Protein AF-0000000065835431 (afdb_homodimer)

Organism: Methanothermobacter thermautotrophicus (strain ATCC 29096 / DSM 1053 / JCM 10044 / NBRC 100330 / Delta H) (NCBI:txid187420)

Solvent-accessible surface area (backbone atoms only — not comparable to full-atom values): 25404 Å² total; per-residue (Å²): 117,54,35,36,40,37,54,42,49,78,50,72,89,67,40,65,72,52,56,66,41,58,47,50,50,50,21,27,54,75,69,73,46,77,91,49,70,51,27,31,40,38,31,40,33,65,53,53,7,32,17,68,57,41,64,44,58,38,82,75,47,79,53,47,73,66,20,45,53,50,15,66,59,22,69,47,58,31,32,55,38,32,51,27,56,73,43,30,71,43,82,60,48,76,44,62,77,46,44,32,15,24,18,73,89,59,53,69,34,57,42,30,54,49,34,61,71,75,46,59,89,62,32,34,32,42,58,42,93,49,33,30,60,52,18,38,53,36,40,51,50,43,28,70,76,66,70,39,54,56,30,21,32,24,22,46,74,42,63,53,88,60,34,39,41,23,38,28,28,54,64,6,19,17,42,30,45,36,57,49,75,43,53,67,43,46,27,73,70,66,48,65,35,78,77,48,33,34,19,50,38,33,23,52,24,12,35,40,36,74,67,25,57,89,50,53,68,60,20,59,31,25,39,38,38,64,58,86,53,76,89,32,56,32,88,50,41,43,64,80,39,45,44,53,74,93,73,36,82,56,63,96,121,53,34,36,40,36,50,42,50,76,49,70,90,67,41,63,72,52,55,65,42,58,44,50,51,50,21,26,54,75,70,72,47,78,91,50,70,51,27,31,39,38,31,40,32,65,53,54,6,33,18,69,58,42,64,42,59,38,82,75,47,78,52,46,73,66,20,45,53,52,14,66,60,22,68,48,56,31,31,55,39,30,51,27,56,72,42,31,72,42,84,60,49,76,44,61,78,45,43,32,14,25,18,74,89,58,54,69,33,57,42,29,54,50,35,60,71,77,46,60,88,63,31,32,33,42,59,46,93,49,34,30,60,52,20,37,54,36,41,51,51,42,28,70,75,65,71,38,52,58,29,22,32,25,21,46,74,42,64,52,86,60,36,38,40,23,38,27,29,53,66,8,18,17,41,31,46,38,56,50,75,43,52,66,42,46,27,73,70,65,47,64,36,78,78,50,33,35,19,50,40,32,22,51,24,12,36,40,35,74,67,24,56,89,49,53,68,60,22,58,30,25,37,38,39,64,59,85,53,74,91,32,57,30,88,50,42,45,63,79,39,47,43,52,75,95,72,34,81,55,64,97

Secondary structure (DSSP, 8-state):
-EEEEEE-TTPPPP-TT--HHHHHHHHHHHHT----TT-EEEEEHHHHHHHTT--EEGGG----HHHHHHHHHH---HHHHHHHHHTEEEEEEE-SS-EEEEETTS-EEEGGG-B-TTS-TTEEBPPPSSHHHHHHHHHHHHHHHH----EEEEEEEEEETTEEEEEEEEEEEEEE-S-EE-TT-B-TTSPBPSS-EE-HHHHHHHHHHHHH-SSS----EEEEES---GGGEES--SGGGBPPGGG-TT--/-EEEEEE-TTPPPP-TT--HHHHHHHHHHHHT----TT-EEEEEHHHHHHHTT--EEGGG----HHHHHHHHHH---HHHHHHHHHTEEEEEEE-SS-EEEEETTS-EEEGGG-B-TTS-TTEEBPPPSSHHHHHHHHHHHHHHHH----EEEEEEEEEETTEEEEEEEEEEEEEE-S-EE-TT-B-TTSPBPSS-EE-HHHHHHHHHHHHH-SSS----EEEEES---GGGEES--SGGGBPPGGG-TT--

pLDDT: mean 95.58, std 4.6, range [58.84, 98.94]

InterPro domains:
  IPR002847 Coenzyme F420:L-glutamate ligase-like domain [PF01996] (11-226)
  IPR008225 Coenzyme F420:L-glutamate ligase [TIGR01916] (4-251)
  IPR023659 Coenzyme F420:L-glutamate ligase, archaeal [MF_01258] (3-251)

Sequence (504 aa):
MGISLIGVEGMPLVGAGDDIAYLIISALNEGGEDLLDGDIIVIAETIVSKAEGNIISLEEIKPSPEALDIAERTGKDPSLVEAILGESSEIIRVGHDFIVSETRHGFVCANAGIDESNVDDGLATPLPRDPDGSAEKILRTLQEATGRELAVIISDTQGRPFREGAVGVAVGVAGLSPIWDRKGERDLYGRSLETTRVAVADELAAAASLVMGQADEGVPAVIIRGYPWGHLRSDGGVKPLLRPRELDVFRGMGISLIGVEGMPLVGAGDDIAYLIISALNEGGEDLLDGDIIVIAETIVSKAEGNIISLEEIKPSPEALDIAERTGKDPSLVEAILGESSEIIRVGHDFIVSETRHGFVCANAGIDESNVDDGLATPLPRDPDGSAEKILRTLQEATGRELAVIISDTQGRPFREGAVGVAVGVAGLSPIWDRKGERDLYGRSLETTRVAVADELAAAASLVMGQADEGVPAVIIRGYPWGHLRSDGGVKPLLRPRELDVFRG

Foldseek 3Di:
DDKDKFFQPDQDQAAAQDQVLVSSVVSCVVVVHADAAPKEKEFEQQNLQRNNVQKDQLVPADADPVLVVLCVFQVDDSSLSRVLVVQAPAFQDRHNHWTWGQGPLQDTFTSQLWAPPSDDPRMIGHGDPAQQVSQAVSLVVNCVVRVHQYKYFHWGWGDDPPDDDTFIATPKIAFFAQKDDQAQPADPVGDGDHGDIDRNRGVVRRVNCVQVPDHDSRRRMIIIPDDDRVVGGDGDIDVVVRDDPVRPPSSD/DDKDKFFQPDQDQAAAQDQVLVSSVVSCVVVVHDDAAPKEKEFEQQNLQRNNVQKDQLVPADADPVLVVLCVFQVDDSSLSRVLVVQAPAFQDGHNHWTWGQGPLQDTFTSQLWAPPPDDPRMIGHGDPAQQVSQAVSLVVNCVVRVHQYKYFHWGWGDDPPDDDTFIATPKIAFFAQKDDQAQPADPVGDGDHGDIDRNRGVVRRVNCVQVPDHDSRRRMIIIPDPDRVVGGDGDIDVVVRDDPVRPPSSD

Structure (mmCIF, N/CA/C/O backbone):
data_AF-0000000065835431-model_v1
#
loop_
_entity.id
_entity.type
_entity.pdbx_description
1 polymer 'Coenzyme F420:L-glutamate ligase'
#
loop_
_atom_site.group_PDB
_atom_site.id
_atom_site.type_symbol
_atom_site.label_atom_id
_atom_site.label_alt_id
_atom_site.label_comp_id
_atom_site.label_asym_id
_atom_site.label_entity_id
_atom_site.label_seq_id
_atom_site.pdbx_PDB_ins_code
_atom_site.Cartn_x
_atom_site.Cartn_y
_atom_site.Cartn_z
_atom_site.occupancy
_atom_site.B_iso_or_equiv
_atom_site.auth_seq_id
_atom_site.auth_comp_id
_atom_site.auth_asym_id
_atom_site.auth_atom_id
_atom_site.pdbx_PDB_model_num
ATOM 1 N N . MET A 1 1 ? 20.531 6.219 5.062 1 59.5 1 MET A N 1
ATOM 2 C CA . MET A 1 1 ? 20.203 4.793 5.055 1 59.5 1 MET A CA 1
ATOM 3 C C . MET A 1 1 ? 19.266 4.453 3.908 1 59.5 1 MET A C 1
ATOM 5 O O . MET A 1 1 ? 18.391 5.246 3.566 1 59.5 1 MET A O 1
ATOM 9 N N . GLY A 1 2 ? 19.703 3.66 2.914 1 85.94 2 GLY A N 1
ATOM 10 C CA . GLY A 1 2 ? 18.906 3.471 1.715 1 85.94 2 GLY A CA 1
ATOM 11 C C . GLY A 1 2 ? 18.406 2.049 1.553 1 85.94 2 GLY A C 1
ATOM 12 O O . GLY A 1 2 ? 18.938 1.121 2.164 1 85.94 2 GLY A O 1
ATOM 13 N N . ILE A 1 3 ? 17.141 1.849 1.182 1 97.38 3 ILE A N 1
ATOM 14 C CA . ILE A 1 3 ? 16.531 0.587 0.792 1 97.38 3 ILE A CA 1
ATOM 15 C C . ILE A 1 3 ? 16.594 0.422 -0.724 1 97.38 3 ILE A C 1
ATOM 17 O O . ILE A 1 3 ? 16.391 1.382 -1.471 1 97.38 3 ILE A O 1
ATOM 21 N N . SER A 1 4 ? 17.016 -0.756 -1.125 1 98.19 4 SER A N 1
ATOM 22 C CA . SER A 1 4 ? 17.047 -1.056 -2.553 1 98.19 4 SER A CA 1
ATOM 23 C C . SER A 1 4 ? 16.031 -2.125 -2.924 1 98.19 4 SER A C 1
ATOM 25 O O . SER A 1 4 ? 15.828 -3.084 -2.176 1 98.19 4 SER A O 1
ATOM 27 N N . LEU A 1 5 ? 15.367 -1.913 -3.957 1 98.56 5 LEU A N 1
ATOM 28 C CA . LEU A 1 5 ? 14.484 -2.895 -4.578 1 98.56 5 LEU A CA 1
ATOM 29 C C . LEU A 1 5 ? 15.133 -3.514 -5.809 1 98.56 5 LEU A C 1
ATOM 31 O O . LEU A 1 5 ? 15.344 -2.832 -6.812 1 98.56 5 LEU A O 1
ATOM 35 N N . ILE A 1 6 ? 15.438 -4.777 -5.746 1 97.88 6 ILE A N 1
ATOM 36 C CA . ILE A 1 6 ? 16.203 -5.449 -6.785 1 97.88 6 ILE A CA 1
ATOM 37 C C . ILE A 1 6 ? 15.359 -6.551 -7.422 1 97.88 6 ILE A C 1
ATOM 39 O O . ILE A 1 6 ? 15.023 -7.543 -6.77 1 97.88 6 ILE A O 1
ATOM 43 N N . GLY A 1 7 ? 15.016 -6.391 -8.688 1 97.81 7 GLY A N 1
ATOM 44 C CA . GLY A 1 7 ? 14.281 -7.418 -9.398 1 97.81 7 GLY A CA 1
ATOM 45 C C . GLY A 1 7 ? 15.109 -8.648 -9.703 1 97.81 7 GLY A C 1
ATOM 46 O O . GLY A 1 7 ? 16.281 -8.539 -10.078 1 97.81 7 GLY A O 1
ATOM 47 N N . VAL A 1 8 ? 14.562 -9.812 -9.43 1 97.56 8 VAL A N 1
ATOM 48 C CA . VAL A 1 8 ? 15.188 -11.062 -9.852 1 97.56 8 VAL A CA 1
ATOM 49 C C . VAL A 1 8 ? 14.875 -11.328 -11.32 1 97.56 8 VAL A C 1
ATOM 51 O O . VAL A 1 8 ? 13.828 -11.883 -11.648 1 97.56 8 VAL A O 1
ATOM 54 N N . GLU A 1 9 ? 15.766 -11.078 -12.133 1 95.75 9 GLU A N 1
ATOM 55 C CA . GLU A 1 9 ? 15.57 -11.203 -13.578 1 95.75 9 GLU A CA 1
ATOM 56 C C . GLU A 1 9 ? 15.992 -12.586 -14.07 1 95.75 9 GLU A C 1
ATOM 58 O O . GLU A 1 9 ? 16.781 -13.273 -13.414 1 95.75 9 GLU A O 1
ATOM 63 N N . GLY A 1 10 ? 15.414 -12.953 -15.164 1 94.38 10 GLY A N 1
ATOM 64 C CA . GLY A 1 10 ? 15.883 -14.141 -15.859 1 94.38 10 GLY A CA 1
ATOM 65 C C . GLY A 1 10 ? 15.203 -15.414 -15.391 1 94.38 10 GLY A C 1
ATOM 66 O O . GLY A 1 10 ? 15.594 -16.516 -15.797 1 94.38 10 GLY A O 1
ATOM 67 N N . MET A 1 11 ? 14.234 -15.328 -14.484 1 95.56 11 MET A N 1
ATOM 68 C CA . MET A 1 11 ? 13.492 -16.531 -14.102 1 95.56 11 MET A CA 1
ATOM 69 C C . MET A 1 11 ? 12.672 -17.062 -15.273 1 95.56 11 MET A C 1
ATOM 71 O O . MET A 1 11 ? 12.078 -16.281 -16.016 1 95.56 11 MET A O 1
ATOM 75 N N . PRO A 1 12 ? 12.664 -18.312 -15.477 1 95.31 12 PRO A N 1
ATOM 76 C CA . PRO A 1 12 ? 11.82 -18.891 -16.531 1 95.31 12 PRO A CA 1
ATOM 77 C C . PRO A 1 12 ? 10.328 -18.844 -16.172 1 95.31 12 PRO A C 1
ATOM 79 O O . PRO A 1 12 ? 9.969 -18.5 -15.039 1 95.31 12 PRO A O 1
ATOM 82 N N . LEU A 1 13 ? 9.531 -19.125 -17.203 1 94.81 13 LEU A N 1
ATOM 83 C CA . LEU A 1 13 ? 8.125 -19.359 -16.891 1 94.81 13 LEU A CA 1
ATOM 84 C C . LEU A 1 13 ? 7.98 -20.547 -15.945 1 94.81 13 LEU A C 1
ATOM 86 O O . LEU A 1 13 ? 8.57 -21.609 -16.172 1 94.81 13 LEU A O 1
ATOM 90 N N . VAL A 1 14 ? 7.297 -20.328 -14.898 1 95.75 14 VAL A N 1
ATOM 91 C CA . VAL A 1 14 ? 7.176 -21.312 -13.836 1 95.75 14 VAL A CA 1
ATOM 92 C C . VAL A 1 14 ? 6.043 -22.281 -14.156 1 95.75 14 VAL A C 1
ATOM 94 O O . VAL A 1 14 ? 4.996 -21.875 -14.664 1 95.75 14 VAL A O 1
ATOM 97 N N . GLY A 1 15 ? 6.215 -23.516 -13.891 1 95.19 15 GLY A N 1
ATOM 98 C CA . GLY A 1 15 ? 5.211 -24.562 -14.023 1 95.19 15 GLY A CA 1
ATOM 99 C C . GLY A 1 15 ? 5.121 -25.453 -12.797 1 95.19 15 GLY A C 1
ATOM 100 O O . GLY A 1 15 ? 5.922 -25.328 -11.867 1 95.19 15 GLY A O 1
ATOM 101 N N . ALA A 1 16 ? 4.148 -26.359 -12.844 1 96.5 16 ALA A N 1
ATOM 102 C CA . ALA A 1 16 ? 3.893 -27.266 -11.719 1 96.5 16 ALA A CA 1
ATOM 103 C C . ALA A 1 16 ? 5.133 -28.078 -11.383 1 96.5 16 ALA A C 1
ATOM 105 O O . ALA A 1 16 ? 5.766 -28.656 -12.273 1 96.5 16 ALA A O 1
ATOM 106 N N . GLY A 1 17 ? 5.461 -28.094 -10.086 1 97.81 17 GLY A N 1
ATOM 107 C CA . GLY A 1 17 ? 6.578 -28.906 -9.625 1 97.81 17 GLY A CA 1
ATOM 108 C C . GLY A 1 17 ? 7.875 -28.125 -9.516 1 97.81 17 GLY A C 1
ATOM 109 O O . GLY A 1 17 ? 8.828 -28.578 -8.875 1 97.81 17 GLY A O 1
ATOM 110 N N . ASP A 1 18 ? 7.98 -26.922 -10.109 1 98 18 ASP A N 1
ATOM 111 C CA . ASP A 1 18 ? 9.188 -26.109 -10.031 1 98 18 ASP A CA 1
ATOM 112 C C . ASP A 1 18 ? 9.477 -25.688 -8.586 1 98 18 ASP A C 1
ATOM 114 O O . ASP A 1 18 ? 8.547 -25.438 -7.816 1 98 18 ASP A O 1
ATOM 118 N N . ASP A 1 19 ? 10.695 -25.719 -8.25 1 98.38 19 ASP A N 1
ATOM 119 C CA . ASP A 1 19 ? 11.133 -25.203 -6.949 1 98.38 19 ASP A CA 1
ATOM 120 C C . ASP A 1 19 ? 11.469 -23.719 -7.023 1 98.38 19 ASP A C 1
ATOM 122 O O . ASP A 1 19 ? 12.531 -23.344 -7.512 1 98.38 19 ASP A O 1
ATOM 126 N N . ILE A 1 20 ? 10.641 -22.875 -6.504 1 98.69 20 ILE A N 1
ATOM 127 C CA . ILE A 1 20 ? 10.75 -21.422 -6.633 1 98.69 20 ILE A CA 1
ATOM 128 C C . ILE A 1 20 ? 12.062 -20.953 -6.02 1 98.69 20 ILE A C 1
ATOM 130 O O . ILE A 1 20 ? 12.719 -20.047 -6.559 1 98.69 20 ILE A O 1
ATOM 134 N N . ALA A 1 21 ? 12.422 -21.5 -4.875 1 98.69 21 ALA A N 1
ATOM 135 C CA . ALA A 1 21 ? 13.656 -21.094 -4.203 1 98.69 21 ALA A CA 1
ATOM 136 C C . ALA A 1 21 ? 14.867 -21.297 -5.105 1 98.69 21 ALA A C 1
ATOM 138 O O . ALA A 1 21 ? 15.688 -20.375 -5.27 1 98.69 21 ALA A O 1
ATOM 139 N N . TYR A 1 22 ? 14.938 -22.438 -5.699 1 98.12 22 TYR A N 1
ATOM 140 C CA . TYR A 1 22 ? 16.094 -22.734 -6.539 1 98.12 22 TYR A CA 1
ATOM 141 C C . TYR A 1 22 ? 16.062 -21.922 -7.828 1 98.12 22 TYR A C 1
ATOM 143 O O . TYR A 1 22 ? 17.109 -21.547 -8.352 1 98.12 22 TYR A O 1
ATOM 151 N N . LEU A 1 23 ? 14.836 -21.688 -8.344 1 98.38 23 LEU A N 1
ATOM 152 C CA . LEU A 1 23 ? 14.734 -20.828 -9.516 1 98.38 23 LEU A CA 1
ATOM 153 C C . LEU A 1 23 ? 15.258 -19.422 -9.203 1 98.38 23 LEU A C 1
ATOM 155 O O . LEU A 1 23 ? 15.938 -18.812 -10.031 1 98.38 23 LEU A O 1
ATOM 159 N N . ILE A 1 24 ? 14.961 -18.906 -8.016 1 98.44 24 ILE A N 1
ATOM 160 C CA . ILE A 1 24 ? 15.438 -17.594 -7.594 1 98.44 24 ILE A CA 1
ATOM 161 C C . ILE A 1 24 ? 16.953 -17.609 -7.461 1 98.44 24 ILE A C 1
ATOM 163 O O . ILE A 1 24 ? 17.641 -16.734 -7.984 1 98.44 24 ILE A O 1
ATOM 167 N N . ILE A 1 25 ? 17.484 -18.641 -6.816 1 98.12 25 ILE A N 1
ATOM 168 C CA . ILE A 1 25 ? 18.922 -18.766 -6.609 1 98.12 25 ILE A CA 1
ATOM 169 C C . ILE A 1 25 ? 19.641 -18.812 -7.957 1 98.12 25 ILE A C 1
ATOM 171 O O . ILE A 1 25 ? 20.641 -18.125 -8.172 1 98.12 25 ILE A O 1
ATOM 175 N N . SER A 1 26 ? 19.094 -19.641 -8.844 1 98 26 SER A N 1
ATOM 176 C CA . SER A 1 26 ? 19.703 -19.781 -10.164 1 98 26 SER A CA 1
ATOM 177 C C . SER A 1 26 ? 19.703 -18.469 -10.922 1 98 26 SER A C 1
ATOM 179 O O . SER A 1 26 ? 20.703 -18.094 -11.523 1 98 26 SER A O 1
ATOM 181 N N . ALA A 1 27 ? 18.609 -17.781 -10.914 1 97.69 27 ALA A N 1
ATOM 182 C CA . ALA A 1 27 ? 18.5 -16.5 -11.609 1 97.69 27 ALA A CA 1
ATOM 183 C C . ALA A 1 27 ? 19.469 -15.484 -11.039 1 97.69 27 ALA A C 1
ATOM 185 O O . ALA A 1 27 ? 20.109 -14.742 -11.789 1 97.69 27 ALA A O 1
ATOM 186 N N . LEU A 1 28 ? 19.578 -15.461 -9.727 1 97.25 28 LEU A N 1
ATOM 187 C CA . LEU A 1 28 ? 20.5 -14.531 -9.07 1 97.25 28 LEU A CA 1
ATOM 188 C C . LEU A 1 28 ? 21.938 -14.836 -9.461 1 97.25 28 LEU A C 1
ATOM 190 O O . LEU A 1 28 ? 22.703 -13.922 -9.789 1 97.25 28 LEU A O 1
ATOM 194 N N . ASN A 1 29 ? 22.266 -16.109 -9.406 1 96.62 29 ASN A N 1
ATOM 195 C CA . ASN A 1 29 ? 23.609 -16.531 -9.781 1 96.62 29 ASN A CA 1
ATOM 196 C C . ASN A 1 29 ? 23.938 -16.109 -11.211 1 96.62 29 ASN A C 1
ATOM 198 O O . ASN A 1 29 ? 25.031 -15.609 -11.477 1 96.62 29 ASN A O 1
ATOM 202 N N . GLU A 1 30 ? 23.047 -16.328 -12.094 1 96.56 30 GLU A N 1
ATOM 203 C CA . GLU A 1 30 ? 23.25 -15.969 -13.492 1 96.56 30 GLU A CA 1
ATOM 204 C C . GLU A 1 30 ? 23.438 -14.461 -13.656 1 96.56 30 GLU A C 1
ATOM 206 O O . GLU A 1 30 ? 24.188 -14.016 -14.539 1 96.56 30 GLU A O 1
ATOM 211 N N . GLY A 1 31 ? 22.766 -13.734 -12.859 1 94.44 31 GLY A N 1
ATOM 212 C CA . GLY A 1 31 ? 22.875 -12.289 -12.93 1 94.44 31 GLY A CA 1
ATOM 213 C C . GLY A 1 31 ? 24.016 -11.727 -12.102 1 94.44 31 GLY A C 1
ATOM 214 O O . GLY A 1 31 ? 24.25 -10.516 -12.094 1 94.44 31 GLY A O 1
ATOM 215 N N . GLY A 1 32 ? 24.703 -12.578 -11.383 1 94.31 32 GLY A N 1
ATOM 216 C CA . GLY A 1 32 ? 25.828 -12.156 -10.562 1 94.31 32 GLY A CA 1
ATOM 217 C C . GLY A 1 32 ? 25.422 -11.477 -9.273 1 94.31 32 GLY A C 1
ATOM 218 O O . GLY A 1 32 ? 26.109 -10.57 -8.797 1 94.31 32 GLY A O 1
ATOM 219 N N . GLU A 1 33 ? 24.297 -11.789 -8.805 1 94.31 33 GLU A N 1
ATOM 220 C CA . GLU A 1 33 ? 23.766 -11.219 -7.562 1 94.31 33 GLU A CA 1
ATOM 221 C C . GLU A 1 33 ? 23.672 -12.281 -6.469 1 94.31 33 GLU A C 1
ATOM 223 O O . GLU A 1 33 ? 23.297 -13.43 -6.738 1 94.31 33 GLU A O 1
ATOM 228 N N . ASP A 1 34 ? 24.016 -11.906 -5.219 1 95.56 34 ASP A N 1
ATOM 229 C CA . ASP A 1 34 ? 23.891 -12.812 -4.074 1 95.56 34 ASP A CA 1
ATOM 230 C C . ASP A 1 34 ? 22.859 -12.289 -3.078 1 95.56 34 ASP A C 1
ATOM 232 O O . ASP A 1 34 ? 22.641 -11.086 -2.965 1 95.56 34 ASP A O 1
ATOM 236 N N . LEU A 1 35 ? 22.234 -13.25 -2.453 1 98.12 35 LEU A N 1
ATOM 237 C CA . LEU A 1 35 ? 21.422 -12.867 -1.298 1 98.12 35 LEU A CA 1
ATOM 238 C C . LEU A 1 35 ? 22.312 -12.477 -0.121 1 98.12 35 LEU A C 1
ATOM 240 O O . LEU A 1 35 ? 23.375 -13.062 0.077 1 98.12 35 LEU A O 1
ATOM 244 N N . LEU A 1 36 ? 21.984 -11.531 0.617 1 98.06 36 LEU A N 1
ATOM 245 C CA . LEU A 1 36 ? 22.703 -11.062 1.802 1 98.06 36 LEU A CA 1
ATOM 246 C C . LEU A 1 36 ? 21.828 -11.188 3.043 1 98.06 36 LEU A C 1
ATOM 248 O O . LEU A 1 36 ? 20.594 -11.289 2.938 1 98.06 36 LEU A O 1
ATOM 252 N N . ASP A 1 37 ? 22.453 -11.227 4.234 1 98.19 37 ASP A N 1
ATOM 253 C CA . ASP A 1 37 ? 21.703 -11.172 5.484 1 98.19 37 ASP A CA 1
ATOM 254 C C . ASP A 1 37 ? 20.766 -9.961 5.512 1 98.19 37 ASP A C 1
ATOM 256 O O . ASP A 1 37 ? 21.188 -8.844 5.207 1 98.19 37 ASP A O 1
ATOM 260 N N . GLY A 1 38 ? 19.516 -10.266 5.875 1 98.06 38 GLY A N 1
ATOM 261 C CA . GLY A 1 38 ? 18.562 -9.172 6.02 1 98.06 38 GLY A CA 1
ATOM 262 C C . GLY A 1 38 ? 17.703 -8.961 4.789 1 98.06 38 GLY A C 1
ATOM 263 O O . GLY A 1 38 ? 16.75 -8.18 4.816 1 98.06 38 GLY A O 1
ATOM 264 N N . ASP A 1 39 ? 18.047 -9.641 3.699 1 98.56 39 ASP A N 1
ATOM 265 C CA . ASP A 1 39 ? 17.234 -9.516 2.496 1 98.56 39 ASP A CA 1
ATOM 266 C C . ASP A 1 39 ? 15.82 -10.039 2.73 1 98.56 39 ASP A C 1
ATOM 268 O O . ASP A 1 39 ? 15.641 -11.055 3.402 1 98.56 39 ASP A O 1
ATOM 272 N N . ILE A 1 40 ? 14.891 -9.344 2.24 1 98.88 40 ILE A N 1
ATOM 273 C CA . ILE A 1 40 ? 13.516 -9.82 2.164 1 98.88 40 ILE A CA 1
ATOM 274 C C . ILE A 1 40 ? 13.156 -10.148 0.715 1 98.88 40 ILE A C 1
ATOM 276 O O . ILE A 1 40 ? 13.328 -9.312 -0.175 1 98.88 40 ILE A O 1
ATOM 280 N N . ILE A 1 41 ? 12.711 -11.336 0.427 1 98.88 41 ILE A N 1
ATOM 281 C CA . ILE A 1 41 ? 12.32 -11.734 -0.92 1 98.88 41 ILE A CA 1
ATOM 282 C C . ILE A 1 41 ? 10.797 -11.688 -1.049 1 98.88 41 ILE A C 1
ATOM 284 O O . ILE A 1 41 ? 10.086 -12.391 -0.326 1 98.88 41 ILE A O 1
ATOM 288 N N . VAL A 1 42 ? 10.305 -10.859 -1.892 1 98.94 42 VAL A N 1
ATOM 289 C CA . VAL A 1 42 ? 8.875 -10.773 -2.191 1 98.94 42 VAL A CA 1
ATOM 290 C C . VAL A 1 42 ? 8.578 -11.508 -3.494 1 98.94 42 VAL A C 1
ATOM 292 O O . VAL A 1 42 ? 9.211 -11.25 -4.52 1 98.94 42 VAL A O 1
ATOM 295 N N . ILE A 1 43 ? 7.645 -12.391 -3.457 1 98.88 43 ILE A N 1
ATOM 296 C CA . ILE A 1 43 ? 7.375 -13.297 -4.566 1 98.88 43 ILE A CA 1
ATOM 297 C C . ILE A 1 43 ? 5.906 -13.188 -4.973 1 98.88 43 ILE A C 1
ATOM 299 O O . ILE A 1 43 ? 5.016 -13.234 -4.121 1 98.88 43 ILE A O 1
ATOM 303 N N . ALA A 1 44 ? 5.625 -13.039 -6.27 1 98.25 44 ALA A N 1
ATOM 304 C CA . ALA A 1 44 ? 4.254 -12.992 -6.777 1 98.25 44 ALA A CA 1
ATOM 305 C C . ALA A 1 44 ? 3.521 -14.305 -6.496 1 98.25 44 ALA A C 1
ATOM 307 O O . ALA A 1 44 ? 4.055 -15.391 -6.742 1 98.25 44 ALA A O 1
ATOM 308 N N . GLU A 1 45 ? 2.305 -14.211 -6.008 1 98.06 45 GLU A N 1
ATOM 309 C CA . GLU A 1 45 ? 1.519 -15.383 -5.652 1 98.06 45 GLU A CA 1
ATOM 310 C C . GLU A 1 45 ? 1.263 -16.266 -6.871 1 98.06 45 GLU A C 1
ATOM 312 O O . GLU A 1 45 ? 1.166 -17.484 -6.75 1 98.06 45 GLU A O 1
ATOM 317 N N . THR A 1 46 ? 1.234 -15.664 -8.031 1 96.38 46 THR A N 1
ATOM 318 C CA . THR A 1 46 ? 0.893 -16.375 -9.258 1 96.38 46 THR A CA 1
ATOM 319 C C . THR A 1 46 ? 1.896 -17.5 -9.531 1 96.38 46 THR A C 1
ATOM 321 O O . THR A 1 46 ? 1.507 -18.625 -9.852 1 96.38 46 THR A O 1
ATOM 324 N N . ILE A 1 47 ? 3.217 -17.25 -9.359 1 97.25 47 ILE A N 1
ATOM 325 C CA . ILE A 1 47 ? 4.199 -18.281 -9.688 1 97.25 47 ILE A CA 1
ATOM 326 C C . ILE A 1 47 ? 4.223 -19.344 -8.578 1 97.25 47 ILE A C 1
ATOM 328 O O . ILE A 1 47 ? 4.543 -20.5 -8.836 1 97.25 47 ILE A O 1
ATOM 332 N N . VAL A 1 48 ? 3.898 -18.969 -7.383 1 98.44 48 VAL A N 1
ATOM 333 C CA . VAL A 1 48 ? 3.789 -19.938 -6.301 1 98.44 48 VAL A CA 1
ATOM 334 C C . VAL A 1 48 ? 2.635 -20.906 -6.578 1 98.44 48 VAL A C 1
ATOM 336 O O . VAL A 1 48 ? 2.795 -22.125 -6.492 1 98.44 48 VAL A O 1
ATOM 339 N N . SER A 1 49 ? 1.478 -20.312 -6.922 1 98 49 SER A N 1
ATOM 340 C CA . SER A 1 49 ? 0.316 -21.125 -7.25 1 98 49 SER A CA 1
ATOM 341 C C . SER A 1 49 ? 0.615 -22.078 -8.414 1 98 49 SER A C 1
ATOM 343 O O . SER A 1 49 ? 0.279 -23.25 -8.359 1 98 49 SER A O 1
ATOM 345 N N . LYS A 1 50 ? 1.21 -21.531 -9.453 1 96.69 50 LYS A N 1
ATOM 346 C CA . LYS A 1 50 ? 1.551 -22.359 -10.609 1 96.69 50 LYS A CA 1
ATOM 347 C C . LYS A 1 50 ? 2.486 -23.5 -10.219 1 96.69 50 LYS A C 1
ATOM 349 O O . LYS A 1 50 ? 2.258 -24.641 -10.594 1 96.69 50 LYS A O 1
ATOM 354 N N . ALA A 1 51 ? 3.535 -23.188 -9.492 1 98.12 51 ALA A N 1
ATOM 355 C CA . ALA A 1 51 ? 4.512 -24.188 -9.07 1 98.12 51 ALA A CA 1
ATOM 356 C C . ALA A 1 51 ? 3.846 -25.297 -8.242 1 98.12 51 ALA A C 1
ATOM 358 O O . ALA A 1 51 ? 4.246 -26.453 -8.312 1 98.12 51 ALA A O 1
ATOM 359 N N . GLU A 1 52 ? 2.85 -24.922 -7.504 1 98.12 52 GLU A N 1
ATOM 360 C CA . GLU A 1 52 ? 2.182 -25.859 -6.609 1 98.12 52 GLU A CA 1
ATOM 361 C C . GLU A 1 52 ? 1.017 -26.562 -7.309 1 98.12 52 GLU A C 1
ATOM 363 O O . GLU A 1 52 ? 0.309 -27.359 -6.695 1 98.12 52 GLU A O 1
ATOM 368 N N . GLY A 1 53 ? 0.756 -26.203 -8.547 1 96.62 53 GLY A N 1
ATOM 369 C CA . GLY A 1 53 ? -0.286 -26.844 -9.336 1 96.62 53 GLY A CA 1
ATOM 370 C C . GLY A 1 53 ? -1.68 -26.359 -8.984 1 96.62 53 GLY A C 1
ATOM 371 O O . GLY A 1 53 ? -2.662 -27.078 -9.188 1 96.62 53 GLY A O 1
ATOM 372 N N . ASN A 1 54 ? -1.693 -25.25 -8.344 1 95.94 54 ASN A N 1
ATOM 373 C CA . ASN A 1 54 ? -2.975 -24.656 -7.984 1 95.94 54 ASN A CA 1
ATOM 374 C C . ASN A 1 54 ? -3.561 -23.844 -9.133 1 95.94 54 ASN A C 1
ATOM 376 O O . ASN A 1 54 ? -3.588 -22.609 -9.086 1 95.94 54 ASN A O 1
ATOM 380 N N . ILE A 1 55 ? -4.09 -24.5 -10.102 1 95.56 55 ILE A N 1
ATOM 381 C CA . ILE A 1 55 ? -4.625 -23.938 -11.336 1 95.56 55 ILE A CA 1
ATOM 382 C C . ILE A 1 55 ? -6.031 -24.484 -11.586 1 95.56 55 ILE A C 1
ATOM 384 O O . ILE A 1 55 ? -6.312 -25.656 -11.289 1 95.56 55 ILE A O 1
ATOM 388 N N . ILE A 1 56 ? -6.828 -23.641 -12.094 1 95.81 56 ILE A N 1
ATOM 389 C CA . ILE A 1 56 ? -8.203 -24 -12.414 1 95.81 56 ILE A CA 1
ATOM 390 C C . ILE A 1 56 ? -8.406 -23.938 -13.93 1 95.81 56 ILE A C 1
ATOM 392 O O . ILE A 1 56 ? -8.039 -22.953 -14.57 1 95.81 56 ILE A O 1
ATOM 396 N N . SER A 1 57 ? -8.961 -24.969 -14.477 1 96.19 57 SER A N 1
ATOM 397 C CA . SER A 1 57 ? -9.453 -24.938 -15.844 1 96.19 57 SER A CA 1
ATOM 398 C C . SER A 1 57 ? -10.898 -24.453 -15.906 1 96.19 57 SER A C 1
ATOM 400 O O . SER A 1 57 ? -11.82 -25.188 -15.539 1 96.19 57 SER A O 1
ATOM 402 N N . LEU A 1 58 ? -11.055 -23.281 -16.406 1 95.75 58 LEU A N 1
ATOM 403 C CA . LEU A 1 58 ? -12.383 -22.672 -16.422 1 95.75 58 LEU A CA 1
ATOM 404 C C . LEU A 1 58 ? -13.312 -23.422 -17.359 1 95.75 58 LEU A C 1
ATOM 406 O O . LEU A 1 58 ? -14.516 -23.516 -17.094 1 95.75 58 LEU A O 1
ATOM 410 N N . GLU A 1 59 ? -12.789 -24 -18.391 1 94 59 GLU A N 1
ATOM 411 C CA . GLU A 1 59 ? -13.594 -24.719 -19.375 1 94 59 GLU A CA 1
ATOM 412 C C . GLU A 1 59 ? -14.211 -25.969 -18.781 1 94 59 GLU A C 1
ATOM 414 O O . GLU A 1 59 ? -15.234 -26.469 -19.266 1 94 59 GLU A O 1
ATOM 419 N N . GLU A 1 60 ? -13.602 -26.438 -17.75 1 95.5 60 GLU A N 1
ATOM 420 C CA . GLU A 1 60 ? -14.055 -27.688 -17.156 1 95.5 60 GLU A CA 1
ATOM 421 C C . GLU A 1 60 ? -15.078 -27.438 -16.062 1 95.5 60 GLU A C 1
ATOM 423 O O . GLU A 1 60 ? -15.641 -28.391 -15.5 1 95.5 60 GLU A O 1
ATOM 428 N N . ILE A 1 61 ? -15.344 -26.266 -15.766 1 96.75 61 ILE A N 1
ATOM 429 C CA . ILE A 1 61 ? -16.234 -25.922 -14.664 1 96.75 61 ILE A CA 1
ATOM 430 C C . ILE A 1 61 ? -17.672 -25.844 -15.172 1 96.75 61 ILE A C 1
ATOM 432 O O . ILE A 1 61 ? -17.938 -25.266 -16.219 1 96.75 61 ILE A O 1
ATOM 436 N N . LYS A 1 62 ? -18.578 -26.547 -14.477 1 97.19 62 LYS A N 1
ATOM 437 C CA . LYS A 1 62 ? -20.016 -26.406 -14.695 1 97.19 62 LYS A CA 1
ATOM 438 C C . LYS A 1 62 ? -20.625 -25.406 -13.719 1 97.19 62 LYS A C 1
ATOM 440 O O . LYS A 1 62 ? -20.75 -25.688 -12.531 1 97.19 62 LYS A O 1
ATOM 445 N N . PRO A 1 63 ? -21.047 -24.312 -14.25 1 98.06 63 PRO A N 1
ATOM 446 C CA . PRO A 1 63 ? -21.578 -23.281 -13.359 1 98.06 63 PRO A CA 1
ATOM 447 C C . PRO A 1 63 ? -22.844 -23.734 -12.641 1 98.06 63 PRO A C 1
ATOM 449 O O . PRO A 1 63 ? -23.688 -24.406 -13.234 1 98.06 63 PRO A O 1
ATOM 452 N N . SER A 1 64 ? -23.031 -23.453 -11.406 1 98.31 64 SER A N 1
ATOM 453 C CA . SER A 1 64 ? -24.234 -23.656 -10.617 1 98.31 64 SER A CA 1
ATOM 454 C C . SER A 1 64 ? -25.281 -22.594 -10.938 1 98.31 64 SER A C 1
ATOM 456 O O . SER A 1 64 ? -24.984 -21.594 -11.578 1 98.31 64 SER A O 1
ATOM 458 N N . PRO A 1 65 ? -26.469 -22.797 -10.484 1 98.12 65 PRO A N 1
ATOM 459 C CA . PRO A 1 65 ? -27.5 -21.766 -10.656 1 98.12 65 PRO A CA 1
ATOM 460 C C . PRO A 1 65 ? -27.109 -20.438 -10 1 98.12 65 PRO A C 1
ATOM 462 O O . PRO A 1 65 ? -27.375 -19.375 -10.562 1 98.12 65 PRO A O 1
ATOM 465 N N . GLU A 1 66 ? -26.484 -20.562 -8.883 1 97.88 66 GLU A N 1
ATOM 466 C CA . GLU A 1 66 ? -26.031 -19.359 -8.195 1 97.88 66 GLU A CA 1
ATOM 467 C C . GLU A 1 66 ? -25 -18.609 -9.031 1 97.88 66 GLU A C 1
ATOM 469 O O . GLU A 1 66 ? -25.047 -17.391 -9.148 1 97.88 66 GLU A O 1
ATOM 474 N N . ALA A 1 67 ? -24.062 -19.312 -9.539 1 98.38 67 ALA A N 1
ATOM 475 C CA . ALA A 1 67 ? -23.047 -18.719 -10.391 1 98.38 67 ALA A CA 1
ATOM 476 C C . ALA A 1 67 ? -23.656 -18.062 -11.617 1 98.38 67 ALA A C 1
ATOM 478 O O . ALA A 1 67 ? -23.219 -16.984 -12.023 1 98.38 67 ALA A O 1
ATOM 479 N N . LEU A 1 68 ? -24.625 -18.688 -12.242 1 98.25 68 LEU A N 1
ATOM 480 C CA . LEU A 1 68 ? -25.297 -18.156 -13.414 1 98.25 68 LEU A CA 1
ATOM 481 C C . LEU A 1 68 ? -26 -16.844 -13.078 1 98.25 68 LEU A C 1
ATOM 483 O O . LEU A 1 68 ? -25.953 -15.883 -13.859 1 98.25 68 LEU A O 1
ATOM 487 N N . ASP A 1 69 ? -26.625 -16.859 -12 1 97.88 69 ASP A N 1
ATOM 488 C CA . ASP A 1 69 ? -27.328 -15.664 -11.562 1 97.88 69 ASP A CA 1
ATOM 489 C C . ASP A 1 69 ? -26.359 -14.5 -11.367 1 97.88 69 ASP A C 1
ATOM 491 O O . ASP A 1 69 ? -26.594 -13.398 -11.867 1 97.88 69 ASP A O 1
ATOM 495 N N . ILE A 1 70 ? -25.312 -14.75 -10.633 1 97.75 70 ILE A N 1
ATOM 496 C CA . ILE A 1 70 ? -24.312 -13.719 -10.352 1 97.75 70 ILE A CA 1
ATOM 497 C C . ILE A 1 70 ? -23.656 -13.273 -11.656 1 97.75 70 ILE A C 1
ATOM 499 O O . ILE A 1 70 ? -23.375 -12.086 -11.852 1 97.75 70 ILE A O 1
ATOM 503 N N . ALA A 1 71 ? -23.312 -14.203 -12.539 1 97.75 71 ALA A N 1
ATOM 504 C CA . ALA A 1 71 ? -22.719 -13.891 -13.836 1 97.75 71 ALA A CA 1
ATOM 505 C C . ALA A 1 71 ? -23.594 -12.938 -14.633 1 97.75 71 ALA A C 1
ATOM 507 O O . ALA A 1 71 ? -23.094 -12.023 -15.297 1 97.75 71 ALA A O 1
ATOM 508 N N . GLU A 1 72 ? -24.844 -13.164 -14.617 1 96.88 72 GLU A N 1
ATOM 509 C CA . GLU A 1 72 ? -25.781 -12.289 -15.32 1 96.88 72 GLU A CA 1
ATOM 510 C C . GLU A 1 72 ? -25.734 -10.867 -14.75 1 96.88 72 GLU A C 1
ATOM 512 O O . GLU A 1 72 ? -25.766 -9.891 -15.5 1 96.88 72 GLU A O 1
ATOM 517 N N . ARG A 1 73 ? -25.672 -10.742 -13.477 1 95 73 ARG A N 1
ATOM 518 C CA . ARG A 1 73 ? -25.688 -9.453 -12.797 1 95 73 ARG A CA 1
ATOM 519 C C . ARG A 1 73 ? -24.391 -8.695 -13.008 1 95 73 ARG A C 1
ATOM 521 O O . ARG A 1 73 ? -24.375 -7.465 -13.039 1 95 73 ARG A O 1
ATOM 528 N N . THR A 1 74 ? -23.281 -9.391 -13.164 1 95.31 74 THR A N 1
ATOM 529 C CA . THR A 1 74 ? -21.969 -8.773 -13.18 1 95.31 74 THR A CA 1
ATOM 530 C C . THR A 1 74 ? -21.438 -8.68 -14.609 1 95.31 74 THR A C 1
ATOM 532 O O . THR A 1 74 ? -20.516 -7.895 -14.883 1 95.31 74 THR A O 1
ATOM 535 N N . GLY A 1 75 ? -21.969 -9.562 -15.445 1 95.12 75 GLY A N 1
ATOM 536 C CA . GLY A 1 75 ? -21.422 -9.648 -16.797 1 95.12 75 GLY A CA 1
ATOM 537 C C . GLY A 1 75 ? -20.172 -10.508 -16.875 1 95.12 75 GLY A C 1
ATOM 538 O O . GLY A 1 75 ? -19.531 -10.578 -17.938 1 95.12 75 GLY A O 1
ATOM 539 N N . LYS A 1 76 ? -19.812 -11.211 -15.836 1 95 76 LYS A N 1
ATOM 540 C CA . LYS A 1 76 ? -18.625 -12.047 -15.805 1 95 76 LYS A CA 1
ATOM 541 C C . LYS A 1 76 ? -18.906 -13.43 -16.391 1 95 76 LYS A C 1
ATOM 543 O O . LYS A 1 76 ? -20.062 -13.844 -16.484 1 95 76 LYS A O 1
ATOM 548 N N . ASP A 1 77 ? -17.859 -14.078 -16.797 1 95.19 77 ASP A N 1
ATOM 549 C CA . ASP A 1 77 ? -17.953 -15.461 -17.25 1 95.19 77 ASP A CA 1
ATOM 550 C C . ASP A 1 77 ? -18.484 -16.359 -16.125 1 95.19 77 ASP A C 1
ATOM 552 O O . ASP A 1 77 ? -17.953 -16.375 -15.023 1 95.19 77 ASP A O 1
ATOM 556 N N . PRO A 1 78 ? -19.531 -17.141 -16.438 1 97.5 78 PRO A N 1
ATOM 557 C CA . PRO A 1 78 ? -20.141 -17.969 -15.398 1 97.5 78 PRO A CA 1
ATOM 558 C C . PRO A 1 78 ? -19.156 -18.969 -14.781 1 97.5 78 PRO A C 1
ATOM 560 O O . PRO A 1 78 ? -19.25 -19.297 -13.594 1 97.5 78 PRO A O 1
ATOM 563 N N . SER A 1 79 ? -18.297 -19.484 -15.609 1 97.69 79 SER A N 1
ATOM 564 C CA . SER A 1 79 ? -17.312 -20.422 -15.086 1 97.69 79 SER A CA 1
ATOM 565 C C . SER A 1 79 ? -16.359 -19.734 -14.109 1 97.69 79 SER A C 1
ATOM 567 O O . SER A 1 79 ? -15.992 -20.312 -13.086 1 97.69 79 SER A O 1
ATOM 569 N N . LEU A 1 80 ? -15.977 -18.531 -14.414 1 96.38 80 LEU A N 1
ATOM 570 C CA . LEU A 1 80 ? -15.156 -17.75 -13.508 1 96.38 80 LEU A CA 1
ATOM 571 C C . LEU A 1 80 ? -15.898 -17.469 -12.203 1 96.38 80 LEU A C 1
ATOM 573 O O . LEU A 1 80 ? -15.32 -17.578 -11.117 1 96.38 80 LEU A O 1
ATOM 577 N N . VAL A 1 81 ? -17.156 -17.156 -12.367 1 98 81 VAL A N 1
ATOM 578 C CA . VAL A 1 81 ? -17.969 -16.875 -11.188 1 98 81 VAL A CA 1
ATOM 579 C C . VAL A 1 81 ? -18.031 -18.109 -10.297 1 98 81 VAL A C 1
ATOM 581 O O . VAL A 1 81 ? -17.891 -18.016 -9.07 1 98 81 VAL A O 1
ATOM 584 N N . GLU A 1 82 ? -18.25 -19.234 -10.906 1 98.5 82 GLU A N 1
ATOM 585 C CA . GLU A 1 82 ? -18.281 -20.469 -10.133 1 98.5 82 GLU A CA 1
ATOM 586 C C . GLU A 1 82 ? -16.953 -20.703 -9.406 1 98.5 82 GLU A C 1
ATOM 588 O O . GLU A 1 82 ? -16.938 -21.141 -8.258 1 98.5 82 GLU A O 1
ATOM 593 N N . ALA A 1 83 ? -15.844 -20.453 -10.125 1 97.81 83 ALA A N 1
ATOM 594 C CA . ALA A 1 83 ? -14.523 -20.578 -9.5 1 97.81 83 ALA A CA 1
ATOM 595 C C . ALA A 1 83 ? -14.391 -19.641 -8.305 1 97.81 83 ALA A C 1
ATOM 597 O O . ALA A 1 83 ? -13.859 -20.016 -7.262 1 97.81 83 ALA A O 1
ATOM 598 N N . ILE A 1 84 ? -14.844 -18.406 -8.469 1 98.06 84 ILE A N 1
ATOM 599 C CA . ILE A 1 84 ? -14.805 -17.406 -7.402 1 98.06 84 ILE A CA 1
ATOM 600 C C . ILE A 1 84 ? -15.586 -17.922 -6.191 1 98.06 84 ILE A C 1
ATOM 602 O O . ILE A 1 84 ? -15.086 -17.891 -5.066 1 98.06 84 ILE A O 1
ATOM 606 N N . LEU A 1 85 ? -16.797 -18.438 -6.426 1 98.25 85 LEU A N 1
ATOM 607 C CA . LEU A 1 85 ? -17.609 -18.984 -5.348 1 98.25 85 LEU A CA 1
ATOM 608 C C . LEU A 1 85 ? -16.875 -20.109 -4.633 1 98.25 85 LEU A C 1
ATOM 610 O O . LEU A 1 85 ? -16.891 -20.188 -3.404 1 98.25 85 LEU A O 1
ATOM 614 N N . GLY A 1 86 ? -16.266 -20.922 -5.402 1 97.44 86 GLY A N 1
ATOM 615 C CA . GLY A 1 86 ? -15.562 -22.078 -4.859 1 97.44 86 GLY A CA 1
ATOM 616 C C . GLY A 1 86 ? -14.383 -21.703 -3.99 1 97.44 86 GLY A C 1
ATOM 617 O O . GLY A 1 86 ? -14.016 -22.453 -3.076 1 97.44 86 GLY A O 1
ATOM 618 N N . GLU A 1 87 ? -13.766 -20.516 -4.266 1 97.88 87 GLU A N 1
ATOM 619 C CA . GLU A 1 87 ? -12.578 -20.078 -3.539 1 97.88 87 GLU A CA 1
ATOM 620 C C . GLU A 1 87 ? -12.953 -19.141 -2.395 1 97.88 87 GLU A C 1
ATOM 622 O O . GLU A 1 87 ? -12.07 -18.594 -1.718 1 97.88 87 GLU A O 1
ATOM 627 N N . SER A 1 88 ? -14.234 -18.953 -2.146 1 98 88 SER A N 1
ATOM 628 C CA . SER A 1 88 ? -14.688 -17.953 -1.198 1 98 88 SER A CA 1
ATOM 629 C C . SER A 1 88 ? -15.344 -18.594 0.019 1 98 88 SER A C 1
ATOM 631 O O . SER A 1 88 ? -15.984 -19.641 -0.095 1 98 88 SER A O 1
ATOM 633 N N . SER A 1 89 ? -15.125 -18.031 1.167 1 97.31 89 SER A N 1
ATOM 634 C CA . SER A 1 89 ? -15.898 -18.391 2.352 1 97.31 89 SER A CA 1
ATOM 635 C C . SER A 1 89 ? -17.188 -17.578 2.438 1 97.31 89 SER A C 1
ATOM 637 O O . SER A 1 89 ? -18.172 -18.016 3.039 1 97.31 89 SER A O 1
ATOM 639 N N . GLU A 1 90 ? -17.203 -16.375 1.813 1 96.38 90 GLU A N 1
ATOM 640 C CA . GLU A 1 90 ? -18.344 -15.469 1.843 1 96.38 90 GLU A CA 1
ATOM 641 C C . GLU A 1 90 ? -18.297 -14.484 0.681 1 96.38 90 GLU A C 1
ATOM 643 O O . GLU A 1 90 ? -17.219 -14 0.317 1 96.38 90 GLU A O 1
ATOM 648 N N . ILE A 1 91 ? -19.391 -14.25 0.039 1 96.38 91 ILE A N 1
ATOM 649 C CA . ILE A 1 91 ? -19.516 -13.156 -0.922 1 96.38 91 ILE A CA 1
ATOM 650 C C . ILE A 1 91 ? -19.922 -11.875 -0.197 1 96.38 91 ILE A C 1
ATOM 652 O O . ILE A 1 91 ? -20.969 -11.82 0.455 1 96.38 91 ILE A O 1
ATOM 656 N N . ILE A 1 92 ? -19.109 -10.82 -0.308 1 95.19 92 ILE A N 1
ATOM 657 C CA . ILE A 1 92 ? -19.281 -9.602 0.466 1 95.19 92 ILE A CA 1
ATOM 658 C C . ILE A 1 92 ? -20.125 -8.609 -0.327 1 95.19 92 ILE A C 1
ATOM 660 O O . ILE A 1 92 ? -21.062 -8 0.215 1 95.19 92 ILE A O 1
ATOM 664 N N . ARG A 1 93 ? -19.797 -8.406 -1.564 1 94.5 93 ARG A N 1
ATOM 665 C CA . ARG A 1 93 ? -20.5 -7.441 -2.418 1 94.5 93 ARG A CA 1
ATOM 666 C C . ARG A 1 93 ? -20.438 -7.867 -3.881 1 94.5 93 ARG A C 1
ATOM 668 O O . ARG A 1 93 ? -19.406 -8.352 -4.352 1 94.5 93 ARG A O 1
ATOM 675 N N . VAL A 1 94 ? -21.531 -7.758 -4.559 1 94.38 94 VAL A N 1
ATOM 676 C CA . VAL A 1 94 ? -21.609 -7.992 -5.996 1 94.38 94 VAL A CA 1
ATOM 677 C C . VAL A 1 94 ? -22.094 -6.727 -6.703 1 94.38 94 VAL A C 1
ATOM 679 O O . VAL A 1 94 ? -23.078 -6.113 -6.293 1 94.38 94 VAL A O 1
ATOM 682 N N . GLY A 1 95 ? -21.344 -6.273 -7.648 1 90.06 95 GLY A N 1
ATOM 683 C CA . GLY A 1 95 ? -21.75 -5.145 -8.477 1 90.06 95 GLY A CA 1
ATOM 684 C C . GLY A 1 95 ? -21.734 -5.465 -9.961 1 90.06 95 GLY A C 1
ATOM 685 O O . GLY A 1 95 ? -21.703 -6.637 -10.352 1 90.06 95 GLY A O 1
ATOM 686 N N . HIS A 1 96 ? -21.875 -4.395 -10.852 1 87 96 HIS A N 1
ATOM 687 C CA . HIS A 1 96 ? -22.031 -4.594 -12.281 1 87 96 HIS A CA 1
ATOM 688 C C . HIS A 1 96 ? -20.797 -5.285 -12.883 1 87 96 HIS A C 1
ATOM 690 O O . HIS A 1 96 ? -20.938 -6.098 -13.797 1 87 96 HIS A O 1
ATOM 696 N N . ASP A 1 97 ? -19.672 -5.133 -12.297 1 87.81 97 ASP A N 1
ATOM 697 C CA . ASP A 1 97 ? -18.531 -5.75 -12.945 1 87.81 97 ASP A CA 1
ATOM 698 C C . ASP A 1 97 ? -17.516 -6.234 -11.906 1 87.81 97 ASP A C 1
ATOM 700 O O . ASP A 1 97 ? -16.328 -6.391 -12.219 1 87.81 97 ASP A O 1
ATOM 704 N N . PHE A 1 98 ? -18.078 -6.414 -10.742 1 91.62 98 PHE A N 1
ATOM 705 C CA . PHE A 1 98 ? -17.109 -6.859 -9.742 1 91.62 98 PHE A CA 1
ATOM 706 C C . PHE A 1 98 ? -17.781 -7.77 -8.719 1 91.62 98 PHE A C 1
ATOM 708 O O . PHE A 1 98 ? -18.984 -7.695 -8.508 1 91.62 98 PHE A O 1
ATOM 715 N N . ILE A 1 99 ? -17.047 -8.695 -8.219 1 96.06 99 ILE A N 1
ATOM 716 C CA . ILE A 1 99 ? -17.375 -9.539 -7.066 1 96.06 99 ILE A CA 1
ATOM 717 C C . ILE A 1 99 ? -16.297 -9.367 -5.992 1 96.06 99 ILE A C 1
ATOM 719 O O . ILE A 1 99 ? -15.117 -9.641 -6.234 1 96.06 99 ILE A O 1
ATOM 723 N N . VAL A 1 100 ? -16.641 -8.852 -4.855 1 96.5 100 VAL A N 1
ATOM 724 C CA . VAL A 1 100 ? -15.758 -8.828 -3.691 1 96.5 100 VAL A CA 1
ATOM 725 C C . VAL A 1 100 ? -16.141 -9.961 -2.736 1 96.5 100 VAL A C 1
ATOM 727 O O . VAL A 1 100 ? -17.297 -10.086 -2.348 1 96.5 100 VAL A O 1
ATOM 730 N N . SER A 1 101 ? -15.227 -10.773 -2.412 1 97 101 SER A N 1
ATOM 731 C CA . SER A 1 101 ? -15.484 -11.922 -1.558 1 97 101 SER A CA 1
ATOM 732 C C . SER A 1 101 ? -14.391 -12.094 -0.508 1 97 101 SER A C 1
ATOM 734 O O . SER A 1 101 ? -13.328 -11.461 -0.6 1 97 101 SER A O 1
ATOM 736 N N . GLU A 1 102 ? -14.648 -12.773 0.555 1 97.44 102 GLU A N 1
ATOM 737 C CA . GLU A 1 102 ? -13.633 -13.266 1.486 1 97.44 102 GLU A CA 1
ATOM 738 C C . GLU A 1 102 ? -13.125 -14.641 1.069 1 97.44 102 GLU A C 1
ATOM 740 O O . GLU A 1 102 ? -13.914 -15.586 0.929 1 97.44 102 GLU A O 1
ATOM 745 N N . THR A 1 103 ? -11.875 -14.734 0.835 1 97.94 103 THR A N 1
ATOM 746 C CA . THR A 1 103 ? -11.289 -16.031 0.499 1 97.94 103 THR A CA 1
ATOM 747 C C . THR A 1 103 ? -11.328 -16.969 1.7 1 97.94 103 THR A C 1
ATOM 749 O O . THR A 1 103 ? -11.617 -16.547 2.82 1 97.94 103 THR A O 1
ATOM 752 N N . ARG A 1 104 ? -10.984 -18.203 1.463 1 95.94 104 ARG A N 1
ATOM 753 C CA . ARG A 1 104 ? -10.914 -19.188 2.543 1 95.94 104 ARG A CA 1
ATOM 754 C C . ARG A 1 104 ? -9.805 -18.844 3.531 1 95.94 104 ARG A C 1
ATOM 756 O O . ARG A 1 104 ? -9.875 -19.203 4.707 1 95.94 104 ARG A O 1
ATOM 763 N N . HIS A 1 105 ? -8.773 -18.094 3.064 1 96.38 105 HIS A N 1
ATOM 764 C CA . HIS A 1 105 ? -7.676 -17.641 3.904 1 96.38 105 HIS A CA 1
ATOM 765 C C . HIS A 1 105 ? -8.141 -16.531 4.855 1 96.38 105 HIS A C 1
ATOM 767 O O . HIS A 1 105 ? -7.508 -16.297 5.891 1 96.38 105 HIS A O 1
ATOM 773 N N . GLY A 1 106 ? -9.195 -15.789 4.465 1 96.56 106 GLY A N 1
ATOM 774 C CA . GLY A 1 106 ? -9.656 -14.641 5.238 1 96.56 106 GLY A CA 1
ATOM 775 C C . GLY A 1 106 ? -9.453 -13.32 4.531 1 96.56 106 GLY A C 1
ATOM 776 O O . GLY A 1 106 ? -9.852 -12.266 5.035 1 96.56 106 GLY A O 1
ATOM 777 N N . PHE A 1 107 ? -8.859 -13.305 3.355 1 97.5 107 PHE A N 1
ATOM 778 C CA . PHE A 1 107 ? -8.633 -12.062 2.619 1 97.5 107 PHE A CA 1
ATOM 779 C C . PHE A 1 107 ? -9.93 -11.578 1.978 1 97.5 107 PHE A C 1
ATOM 781 O O . PHE A 1 107 ? -10.648 -12.352 1.344 1 97.5 107 PHE A O 1
ATOM 788 N N . VAL A 1 108 ? -10.281 -10.359 2.121 1 97 108 VAL A N 1
ATOM 789 C CA . VAL A 1 108 ? -11.398 -9.734 1.423 1 97 108 VAL A CA 1
ATOM 790 C C . VAL A 1 108 ? -10.891 -8.977 0.201 1 97 108 VAL A C 1
ATOM 792 O O . VAL A 1 108 ? -10.172 -7.984 0.336 1 97 108 VAL A O 1
ATOM 795 N N . CYS A 1 109 ? -11.227 -9.453 -0.973 1 97 109 CYS A N 1
ATOM 796 C CA . CYS A 1 109 ? -10.688 -8.867 -2.195 1 97 109 CYS A CA 1
ATOM 797 C C . CYS A 1 109 ? -11.562 -9.203 -3.395 1 97 109 CYS A C 1
ATOM 799 O O . CYS A 1 109 ? -12.547 -9.93 -3.264 1 97 109 CYS A O 1
ATOM 801 N N . ALA A 1 110 ? -11.195 -8.648 -4.516 1 96.12 110 ALA A N 1
ATOM 802 C CA . ALA A 1 110 ? -11.93 -8.883 -5.758 1 96.12 110 ALA A CA 1
ATOM 803 C C . ALA A 1 110 ? -11.688 -10.297 -6.277 1 96.12 110 ALA A C 1
ATOM 805 O O . ALA A 1 110 ? -10.562 -10.789 -6.258 1 96.12 110 ALA A O 1
ATOM 806 N N . ASN A 1 111 ? -12.758 -10.992 -6.645 1 96.81 111 ASN A N 1
ATOM 807 C CA . ASN A 1 111 ? -12.758 -12.258 -7.371 1 96.81 111 ASN A CA 1
ATOM 808 C C . ASN A 1 111 ? -12.031 -13.352 -6.59 1 96.81 111 ASN A C 1
ATOM 810 O O . ASN A 1 111 ? -11.359 -14.195 -7.18 1 96.81 111 ASN A O 1
ATOM 814 N N . ALA A 1 112 ? -12.039 -13.211 -5.293 1 97.25 112 ALA A N 1
ATOM 815 C CA . ALA A 1 112 ? -11.414 -14.18 -4.391 1 97.25 112 ALA A CA 1
ATOM 816 C C . ALA A 1 112 ? -9.922 -14.312 -4.68 1 97.25 112 ALA A C 1
ATOM 818 O O . ALA A 1 112 ? -9.336 -15.375 -4.453 1 97.25 112 ALA A O 1
ATOM 819 N N . GLY A 1 113 ? -9.336 -13.32 -5.312 1 96.12 113 GLY A N 1
ATOM 820 C CA . GLY A 1 113 ? -7.91 -13.336 -5.605 1 96.12 113 GLY A CA 1
ATOM 821 C C . GLY A 1 113 ? -7.562 -14.172 -6.824 1 96.12 113 GLY A C 1
ATOM 822 O O . GLY A 1 113 ? -6.387 -14.398 -7.117 1 96.12 113 GLY A O 1
ATOM 823 N N . ILE A 1 114 ? -8.586 -14.688 -7.543 1 96.44 114 ILE A N 1
ATOM 824 C CA . ILE A 1 114 ? -8.344 -15.484 -8.742 1 96.44 114 ILE A CA 1
ATOM 825 C C . ILE A 1 114 ? -7.809 -14.586 -9.859 1 96.44 114 ILE A C 1
ATOM 827 O O . ILE A 1 114 ? -8.359 -13.508 -10.109 1 96.44 114 ILE A O 1
ATOM 831 N N . ASP A 1 115 ? -6.758 -15.008 -10.43 1 91.94 115 ASP A N 1
ATOM 832 C CA . ASP A 1 115 ? -6.102 -14.266 -11.5 1 91.94 115 ASP A CA 1
ATOM 833 C C . ASP A 1 115 ? -6.184 -15.023 -12.82 1 91.94 115 ASP A C 1
ATOM 835 O O . ASP A 1 115 ? -5.898 -16.219 -12.875 1 91.94 115 ASP A O 1
ATOM 839 N N . GLU A 1 116 ? -6.559 -14.289 -13.844 1 89.12 116 GLU A N 1
ATOM 840 C CA . GLU A 1 116 ? -6.617 -14.906 -15.164 1 89.12 116 GLU A CA 1
ATOM 841 C C . GLU A 1 116 ? -5.414 -14.516 -16.016 1 89.12 116 GLU A C 1
ATOM 843 O O . GLU A 1 116 ? -5.211 -15.062 -17.094 1 89.12 116 GLU A O 1
ATOM 848 N N . SER A 1 117 ? -4.625 -13.547 -15.414 1 84.5 117 SER A N 1
ATOM 849 C CA . SER A 1 117 ? -3.475 -13.07 -16.172 1 84.5 117 SER A CA 1
ATOM 850 C C . SER A 1 117 ? -2.24 -13.922 -15.898 1 84.5 117 SER A C 1
ATOM 852 O O . SER A 1 117 ? -2.143 -14.562 -14.844 1 84.5 117 SER A O 1
ATOM 854 N N . ASN A 1 118 ? -1.283 -13.977 -16.922 1 86.62 118 ASN A N 1
ATOM 855 C CA . ASN A 1 118 ? 0.01 -14.648 -16.828 1 86.62 118 ASN A CA 1
ATOM 856 C C . ASN A 1 118 ? -0.151 -16.156 -16.609 1 86.62 118 ASN A C 1
ATOM 858 O O . ASN A 1 118 ? 0.595 -16.766 -15.852 1 86.62 118 ASN A O 1
ATOM 862 N N . VAL A 1 119 ? -1.223 -16.703 -17.125 1 86.31 119 VAL A N 1
ATOM 863 C CA . VAL A 1 119 ? -1.466 -18.125 -17.219 1 86.31 119 VAL A CA 1
ATOM 864 C C . VAL A 1 119 ? -1.968 -18.484 -18.625 1 86.31 119 VAL A C 1
ATOM 866 O O . VAL A 1 119 ? -2.336 -17.594 -19.391 1 86.31 119 VAL A O 1
ATOM 869 N N . ASP A 1 120 ? -1.96 -19.719 -18.938 1 87.62 120 ASP A N 1
ATOM 870 C CA . ASP A 1 120 ? -2.398 -20.156 -20.25 1 87.62 120 ASP A CA 1
ATOM 871 C C . ASP A 1 120 ? -3.885 -19.875 -20.469 1 87.62 120 ASP A C 1
ATOM 873 O O . ASP A 1 120 ? -4.629 -19.688 -19.5 1 87.62 120 ASP A O 1
ATOM 877 N N . ASP A 1 121 ? -4.238 -19.812 -21.719 1 87.81 121 ASP A N 1
ATOM 878 C CA . ASP A 1 121 ? -5.621 -19.516 -22.094 1 87.81 121 ASP A CA 1
ATOM 879 C C . ASP A 1 121 ? -6.582 -20.516 -21.438 1 87.81 121 ASP A C 1
ATOM 881 O O . ASP A 1 121 ? -6.297 -21.719 -21.391 1 87.81 121 ASP A O 1
ATOM 885 N N . GLY A 1 122 ? -7.637 -19.953 -20.906 1 90.62 122 GLY A N 1
ATOM 886 C CA . GLY A 1 122 ? -8.672 -20.797 -20.328 1 90.62 122 GLY A CA 1
ATOM 887 C C . GLY A 1 122 ? -8.391 -21.188 -18.891 1 90.62 122 GLY A C 1
ATOM 888 O O . GLY A 1 122 ? -9.227 -21.812 -18.234 1 90.62 122 GLY A O 1
ATOM 889 N N . LEU A 1 123 ? -7.246 -20.844 -18.438 1 92.19 123 LEU A N 1
ATOM 890 C CA . LEU A 1 123 ? -6.871 -21.188 -17.078 1 92.19 123 LEU A CA 1
ATOM 891 C C . LEU A 1 123 ? -6.934 -19.969 -16.172 1 92.19 123 LEU A C 1
ATOM 893 O O . LEU A 1 123 ? -6.957 -18.828 -16.641 1 92.19 123 LEU A O 1
ATOM 897 N N . ALA A 1 124 ? -7.113 -20.203 -14.93 1 94.44 124 ALA A N 1
ATOM 898 C CA . ALA A 1 124 ? -7.031 -19.188 -13.867 1 94.44 124 ALA A CA 1
ATOM 899 C C . ALA A 1 124 ? -6.246 -19.719 -12.672 1 94.44 124 ALA A C 1
ATOM 901 O O . ALA A 1 124 ? -6.105 -20.922 -12.5 1 94.44 124 ALA A O 1
ATOM 902 N N . THR A 1 125 ? -5.684 -18.828 -11.961 1 95.44 125 THR A N 1
ATOM 903 C CA . THR A 1 125 ? -4.887 -19.219 -10.805 1 95.44 125 THR A CA 1
ATOM 904 C C . THR A 1 125 ? -5.457 -18.594 -9.531 1 95.44 125 THR A C 1
ATOM 906 O O . THR A 1 125 ? -5.492 -17.375 -9.383 1 95.44 125 THR A O 1
ATOM 909 N N . PRO A 1 126 ? -5.961 -19.484 -8.625 1 97.19 126 PRO A N 1
ATOM 910 C CA . PRO A 1 126 ? -6.297 -18.969 -7.293 1 97.19 126 PRO A CA 1
ATOM 911 C C . PRO A 1 126 ? -5.059 -18.641 -6.457 1 97.19 126 PRO A C 1
ATOM 913 O O . PRO A 1 126 ? -3.939 -18.984 -6.844 1 97.19 126 PRO A O 1
ATOM 916 N N . LEU A 1 127 ? -5.277 -17.938 -5.352 1 97.56 127 LEU A N 1
ATOM 917 C CA . LEU A 1 127 ? -4.203 -17.812 -4.379 1 97.56 127 LEU A CA 1
ATOM 918 C C . LEU A 1 127 ? -3.691 -19.172 -3.938 1 97.56 127 LEU A C 1
ATOM 920 O O . LEU A 1 127 ? -4.441 -20.156 -3.945 1 97.56 127 LEU A O 1
ATOM 924 N N . PRO A 1 128 ? -2.389 -19.234 -3.584 1 98.06 128 PRO A N 1
ATOM 925 C CA . PRO A 1 128 ? -1.908 -20.5 -3.035 1 98.06 128 PRO A CA 1
ATOM 926 C C . PRO A 1 128 ? -2.781 -21.016 -1.895 1 98.06 128 PRO A C 1
ATOM 928 O O . PRO A 1 128 ? -3.32 -20.234 -1.115 1 98.06 128 PRO A O 1
ATOM 931 N N . ARG A 1 129 ? -2.904 -22.328 -1.765 1 97.44 129 ARG A N 1
ATOM 932 C CA . ARG A 1 129 ? -3.768 -22.938 -0.757 1 97.44 129 ARG A CA 1
ATOM 933 C C . ARG A 1 129 ? -3.32 -22.547 0.65 1 97.44 129 ARG A C 1
ATOM 935 O O . ARG A 1 129 ? -4.152 -22.344 1.536 1 97.44 129 ARG A O 1
ATOM 942 N N . ASP A 1 130 ? -2.094 -22.547 0.905 1 98.25 130 ASP A N 1
ATOM 943 C CA . ASP A 1 130 ? -1.472 -22.156 2.166 1 98.25 130 ASP A CA 1
ATOM 944 C C . ASP A 1 130 ? -0.274 -21.234 1.924 1 98.25 130 ASP A C 1
ATOM 946 O O . ASP A 1 130 ? 0.875 -21.672 2.055 1 98.25 130 ASP A O 1
ATOM 950 N N . PRO A 1 131 ? -0.58 -19.953 1.664 1 98.5 131 PRO A N 1
ATOM 951 C CA . PRO A 1 131 ? 0.503 -19.047 1.273 1 98.5 131 PRO A CA 1
ATOM 952 C C . PRO A 1 131 ? 1.57 -18.906 2.355 1 98.5 131 PRO A C 1
ATOM 954 O O . PRO A 1 131 ? 2.752 -18.734 2.045 1 98.5 131 PRO A O 1
ATOM 957 N N . ASP A 1 132 ? 1.179 -18.953 3.619 1 98.69 132 ASP A N 1
ATOM 958 C CA . ASP A 1 132 ? 2.172 -18.906 4.691 1 98.69 132 ASP A CA 1
ATOM 959 C C . ASP A 1 132 ? 3.088 -20.141 4.629 1 98.69 132 ASP A C 1
ATOM 961 O O . ASP A 1 132 ? 4.309 -20.016 4.754 1 98.69 132 ASP A O 1
ATOM 965 N N . GLY A 1 133 ? 2.461 -21.281 4.516 1 98.69 133 GLY A N 1
ATOM 966 C CA . GLY A 1 133 ? 3.256 -22.484 4.371 1 98.69 133 GLY A CA 1
ATOM 967 C C . GLY A 1 133 ? 4.184 -22.453 3.174 1 98.69 133 GLY A C 1
ATOM 968 O O . GLY A 1 133 ? 5.332 -22.891 3.258 1 98.69 133 GLY A O 1
ATOM 969 N N . SER A 1 134 ? 3.695 -21.938 1.993 1 98.81 134 SER A N 1
ATOM 970 C CA . SER A 1 134 ? 4.52 -21.766 0.801 1 98.81 134 SER A CA 1
ATOM 971 C C . SER A 1 134 ? 5.719 -20.875 1.08 1 98.81 134 SER A C 1
ATOM 973 O O . SER A 1 134 ? 6.852 -21.203 0.713 1 98.81 134 SER A O 1
ATOM 975 N N . ALA A 1 135 ? 5.477 -19.75 1.729 1 98.88 135 ALA A N 1
ATOM 976 C CA . ALA A 1 135 ? 6.543 -18.812 2.072 1 98.88 135 ALA A CA 1
ATOM 977 C C . ALA A 1 135 ? 7.582 -19.469 2.977 1 98.88 135 ALA A C 1
ATOM 979 O O . ALA A 1 135 ? 8.789 -19.281 2.779 1 98.88 135 ALA A O 1
ATOM 980 N N . GLU A 1 136 ? 7.113 -20.172 3.967 1 98.75 136 GLU A N 1
ATOM 981 C CA . GLU A 1 136 ? 8 -20.844 4.91 1 98.75 136 GLU A CA 1
ATOM 982 C C . GLU A 1 136 ? 8.898 -21.859 4.203 1 98.75 136 GLU A C 1
ATOM 984 O O . GLU A 1 136 ? 10.102 -21.938 4.48 1 98.75 136 GLU A O 1
ATOM 989 N N . LYS A 1 137 ? 8.289 -22.688 3.359 1 98.69 137 LYS A N 1
ATOM 990 C CA . LYS A 1 137 ? 9.055 -23.688 2.611 1 98.69 137 LYS A CA 1
ATOM 991 C C . LYS A 1 137 ? 10.133 -23.016 1.764 1 98.69 137 LYS A C 1
ATOM 993 O O . LYS A 1 137 ? 11.281 -23.469 1.739 1 98.69 137 LYS A O 1
ATOM 998 N N . ILE A 1 138 ? 9.773 -21.969 1.06 1 98.88 138 ILE A N 1
ATOM 999 C CA . ILE A 1 138 ? 10.727 -21.234 0.221 1 98.88 138 ILE A CA 1
ATOM 1000 C C . ILE A 1 138 ? 11.828 -20.641 1.09 1 98.88 138 ILE A C 1
ATOM 1002 O O . ILE A 1 138 ? 13.008 -20.734 0.755 1 98.88 138 ILE A O 1
ATOM 1006 N N . LEU A 1 139 ? 11.469 -20.031 2.209 1 98.88 139 LEU A N 1
ATOM 1007 C CA . LEU A 1 139 ? 12.422 -19.422 3.127 1 98.88 139 LEU A CA 1
ATOM 1008 C C . LEU A 1 139 ? 13.438 -20.453 3.611 1 98.88 139 LEU A C 1
ATOM 1010 O O . LEU A 1 139 ? 14.648 -20.219 3.568 1 98.88 139 LEU A O 1
ATOM 1014 N N . ARG A 1 140 ? 12.906 -21.562 4.078 1 98.62 140 ARG A N 1
ATOM 1015 C CA . ARG A 1 140 ? 13.781 -22.609 4.578 1 98.62 140 ARG A CA 1
ATOM 1016 C C . ARG A 1 140 ? 14.781 -23.047 3.516 1 98.62 140 ARG A C 1
ATOM 1018 O O . ARG A 1 140 ? 15.977 -23.188 3.797 1 98.62 140 ARG A O 1
ATOM 1025 N N . THR A 1 141 ? 14.297 -23.297 2.311 1 98.81 141 THR A N 1
ATOM 1026 C CA . THR A 1 141 ? 15.164 -23.734 1.221 1 98.81 141 THR A CA 1
ATOM 1027 C C . THR A 1 141 ? 16.219 -22.672 0.917 1 98.81 141 THR A C 1
ATOM 1029 O O . THR A 1 141 ? 17.391 -23 0.733 1 98.81 141 THR A O 1
ATOM 1032 N N . LEU A 1 142 ? 15.852 -21.391 0.867 1 98.75 142 LEU A N 1
ATOM 1033 C CA . LEU A 1 142 ? 16.781 -20.297 0.602 1 98.75 142 LEU A CA 1
ATOM 1034 C C . LEU A 1 142 ? 17.844 -20.203 1.693 1 98.75 142 LEU A C 1
ATOM 1036 O O . LEU A 1 142 ? 19.031 -20.016 1.4 1 98.75 142 LEU A O 1
ATOM 1040 N N . GLN A 1 143 ? 17.391 -20.297 2.922 1 98.5 143 GLN A N 1
ATOM 1041 C CA . GLN A 1 143 ? 18.312 -20.203 4.043 1 98.5 143 GLN A CA 1
ATOM 1042 C C . GLN A 1 143 ? 19.297 -21.375 4.047 1 98.5 143 GLN A C 1
ATOM 1044 O O . GLN A 1 143 ? 20.484 -21.188 4.309 1 98.5 143 GLN A O 1
ATOM 1049 N N . GLU A 1 144 ? 18.781 -22.562 3.803 1 98.44 144 GLU A N 1
ATOM 1050 C CA . GLU A 1 144 ? 19.641 -23.734 3.736 1 98.44 144 GLU A CA 1
ATOM 1051 C C . GLU A 1 144 ? 20.688 -23.609 2.623 1 98.44 144 GLU A C 1
ATOM 1053 O O . GLU A 1 144 ? 21.844 -23.953 2.805 1 98.44 144 GLU A O 1
ATOM 1058 N N . ALA A 1 145 ? 20.297 -23.125 1.5 1 98.12 145 ALA A N 1
ATOM 1059 C CA . ALA A 1 145 ? 21.141 -23.047 0.315 1 98.12 145 ALA A CA 1
ATOM 1060 C C . ALA A 1 145 ? 22.172 -21.922 0.445 1 98.12 145 ALA A C 1
ATOM 1062 O O . ALA A 1 145 ? 23.25 -22 -0.122 1 98.12 145 ALA A O 1
ATOM 1063 N N . THR A 1 146 ? 21.844 -20.844 1.21 1 97.81 146 THR A N 1
ATOM 1064 C CA . THR A 1 146 ? 22.672 -19.656 1.159 1 97.81 146 THR A CA 1
ATOM 1065 C C . THR A 1 146 ? 23.312 -19.375 2.52 1 97.81 146 THR A C 1
ATOM 1067 O O . THR A 1 146 ? 24.281 -18.609 2.617 1 97.81 146 THR A O 1
ATOM 1070 N N . GLY A 1 147 ? 22.703 -19.828 3.57 1 98.12 147 GLY A N 1
ATOM 1071 C CA . GLY A 1 147 ? 23.156 -19.562 4.926 1 98.12 147 GLY A CA 1
ATOM 1072 C C . GLY A 1 147 ? 22.797 -18.172 5.414 1 98.12 147 GLY A C 1
ATOM 1073 O O . GLY A 1 147 ? 23.328 -17.719 6.434 1 98.12 147 GLY A O 1
ATOM 1074 N N . ARG A 1 148 ? 21.938 -17.516 4.691 1 98.25 148 ARG A N 1
ATOM 1075 C CA . ARG A 1 148 ? 21.641 -16.125 5.008 1 98.25 148 ARG A CA 1
ATOM 1076 C C . ARG A 1 148 ? 20.391 -16.016 5.871 1 98.25 148 ARG A C 1
ATOM 1078 O O . ARG A 1 148 ? 19.5 -16.859 5.785 1 98.25 148 ARG A O 1
ATOM 1085 N N . GLU A 1 149 ? 20.312 -15.016 6.727 1 97.81 149 GLU A N 1
ATOM 1086 C CA . GLU A 1 149 ? 19.078 -14.648 7.418 1 97.81 149 GLU A CA 1
ATOM 1087 C C . GLU A 1 149 ? 18.141 -13.867 6.5 1 97.81 149 GLU A C 1
ATOM 1089 O O . GLU A 1 149 ? 18.469 -12.75 6.078 1 97.81 149 GLU A O 1
ATOM 1094 N N . LEU A 1 150 ? 17.031 -14.422 6.238 1 98.62 150 LEU A N 1
ATOM 1095 C CA . LEU A 1 150 ? 16.141 -13.883 5.219 1 98.62 150 LEU A CA 1
ATOM 1096 C C . LEU A 1 150 ? 14.695 -13.852 5.715 1 98.62 150 LEU A C 1
ATOM 1098 O O . LEU A 1 150 ? 14.383 -14.414 6.77 1 98.62 150 LEU A O 1
ATOM 1102 N N . ALA A 1 151 ? 13.836 -13.203 5.039 1 98.81 151 ALA A N 1
ATOM 1103 C CA . ALA A 1 151 ? 12.383 -13.297 5.141 1 98.81 151 ALA A CA 1
ATOM 1104 C C . ALA A 1 151 ? 11.742 -13.414 3.758 1 98.81 151 ALA A C 1
ATOM 1106 O O . ALA A 1 151 ? 12.367 -13.078 2.75 1 98.81 151 ALA A O 1
ATOM 1107 N N . VAL A 1 152 ? 10.586 -13.969 3.689 1 98.94 152 VAL A N 1
ATOM 1108 C CA . VAL A 1 152 ? 9.883 -14.164 2.426 1 98.94 152 VAL A CA 1
ATOM 1109 C C . VAL A 1 152 ? 8.445 -13.664 2.551 1 98.94 152 VAL A C 1
ATOM 1111 O O . VAL A 1 152 ? 7.785 -13.891 3.566 1 98.94 152 VAL A O 1
ATOM 1114 N N . ILE A 1 153 ? 7.98 -12.938 1.591 1 98.94 153 ILE A N 1
ATOM 1115 C CA . ILE A 1 153 ? 6.598 -12.484 1.472 1 98.94 153 ILE A CA 1
ATOM 1116 C C . ILE A 1 153 ? 6.012 -12.953 0.142 1 98.94 153 ILE A C 1
ATOM 1118 O O . ILE A 1 153 ? 6.641 -12.797 -0.909 1 98.94 153 ILE A O 1
ATOM 1122 N N . ILE A 1 154 ? 4.879 -13.617 0.177 1 98.94 154 ILE A N 1
ATOM 1123 C CA . ILE A 1 154 ? 4.082 -13.867 -1.021 1 98.94 154 ILE A CA 1
ATOM 1124 C C . ILE A 1 154 ? 3.1 -12.719 -1.241 1 98.94 154 ILE A C 1
ATOM 1126 O O . ILE A 1 154 ? 2.346 -12.359 -0.335 1 98.94 154 ILE A O 1
ATOM 1130 N N . SER A 1 155 ? 3.121 -12.141 -2.424 1 98.75 155 SER A N 1
ATOM 1131 C CA . SER A 1 155 ? 2.373 -10.914 -2.652 1 98.75 155 SER A CA 1
ATOM 1132 C C . SER A 1 155 ? 1.331 -11.094 -3.75 1 98.75 155 SER A C 1
ATOM 1134 O O . SER A 1 155 ? 1.53 -11.883 -4.68 1 98.75 155 SER A O 1
ATOM 1136 N N . ASP A 1 156 ? 0.247 -10.461 -3.646 1 98 156 ASP A N 1
ATOM 1137 C CA . ASP A 1 156 ? -0.815 -10.305 -4.637 1 98 156 ASP A CA 1
ATOM 1138 C C . ASP A 1 156 ? -1.084 -8.828 -4.922 1 98 156 ASP A C 1
ATOM 1140 O O . ASP A 1 156 ? -0.538 -7.949 -4.25 1 98 156 ASP A O 1
ATOM 1144 N N . THR A 1 157 ? -1.713 -8.539 -6 1 97.31 157 THR A N 1
ATOM 1145 C CA . THR A 1 157 ? -2.145 -7.184 -6.324 1 97.31 157 THR A CA 1
ATOM 1146 C C . THR A 1 157 ? -3.658 -7.047 -6.172 1 97.31 157 THR A C 1
ATOM 1148 O O . THR A 1 157 ? -4.418 -7.797 -6.781 1 97.31 157 THR A O 1
ATOM 1151 N N . GLN A 1 158 ? -4.102 -6.109 -5.371 1 97 158 GLN A N 1
ATOM 1152 C CA . GLN A 1 158 ? -5.523 -6.023 -5.051 1 97 158 GLN A CA 1
ATOM 1153 C C . GLN A 1 158 ? -6.016 -4.578 -5.117 1 97 158 GLN A C 1
ATOM 1155 O O . GLN A 1 158 ? -5.293 -3.654 -4.738 1 97 158 GLN A O 1
ATOM 1160 N N . GLY A 1 159 ? -7.234 -4.449 -5.652 1 95.19 159 GLY A N 1
ATOM 1161 C CA . GLY A 1 159 ? -7.93 -3.195 -5.414 1 95.19 159 GLY A CA 1
ATOM 1162 C C . GLY A 1 159 ? -8.312 -2.988 -3.963 1 95.19 159 GLY A C 1
ATOM 1163 O O . GLY A 1 159 ? -8.094 -3.869 -3.127 1 95.19 159 GLY A O 1
ATOM 1164 N N . ARG A 1 160 ? -8.844 -1.811 -3.66 1 94.25 160 ARG A N 1
ATOM 1165 C CA . ARG A 1 160 ? -9.203 -1.486 -2.281 1 94.25 160 ARG A CA 1
ATOM 1166 C C . ARG A 1 160 ? -10.406 -0.553 -2.234 1 94.25 160 ARG A C 1
ATOM 1168 O O . ARG A 1 160 ? -10.68 0.166 -3.197 1 94.25 160 ARG A O 1
ATOM 1175 N N . PRO A 1 161 ? -11.109 -0.603 -1.135 1 94.06 161 PRO A N 1
ATOM 1176 C CA . PRO A 1 161 ? -12.219 0.34 -0.989 1 94.06 161 PRO A CA 1
ATOM 1177 C C . PRO A 1 161 ? -11.766 1.798 -1.04 1 94.06 161 PRO A C 1
ATOM 1179 O O . PRO A 1 161 ? -10.656 2.117 -0.62 1 94.06 161 PRO A O 1
ATOM 1182 N N . PHE A 1 162 ? -12.562 2.664 -1.595 1 96.06 162 PHE A N 1
ATOM 1183 C CA . PHE A 1 162 ? -12.516 4.121 -1.541 1 96.06 162 PHE A CA 1
ATOM 1184 C C . PHE A 1 162 ? -11.453 4.664 -2.484 1 96.06 162 PHE A C 1
ATOM 1186 O O . PHE A 1 162 ? -11.414 5.863 -2.76 1 96.06 162 PHE A O 1
ATOM 1193 N N . ARG A 1 163 ? -10.602 3.859 -2.998 1 96.94 163 ARG A N 1
ATOM 1194 C CA . ARG A 1 163 ? -9.539 4.316 -3.893 1 96.94 163 ARG A CA 1
ATOM 1195 C C . ARG A 1 163 ? -9.516 3.492 -5.176 1 96.94 163 ARG A C 1
ATOM 1197 O O . ARG A 1 163 ? -9.844 2.305 -5.164 1 96.94 163 ARG A O 1
ATOM 1204 N N . GLU A 1 164 ? -9.07 4.148 -6.203 1 97 164 GLU A N 1
ATOM 1205 C CA . GLU A 1 164 ? -8.906 3.492 -7.5 1 97 164 GLU A CA 1
ATOM 1206 C C . GLU A 1 164 ? -7.504 2.918 -7.656 1 97 164 GLU A C 1
ATOM 1208 O O . GLU A 1 164 ? -6.559 3.393 -7.02 1 97 164 GLU A O 1
ATOM 1213 N N . GLY A 1 165 ? -7.414 1.888 -8.523 1 96.88 165 GLY A N 1
ATOM 1214 C CA . GLY A 1 165 ? -6.133 1.249 -8.781 1 96.88 165 GLY A CA 1
ATOM 1215 C C . GLY A 1 165 ? -5.781 0.186 -7.758 1 96.88 165 GLY A C 1
ATOM 1216 O O . GLY A 1 165 ? -6.227 0.248 -6.609 1 96.88 165 GLY A O 1
ATOM 1217 N N . ALA A 1 166 ? -5.027 -0.744 -8.141 1 97.56 166 ALA A N 1
ATOM 1218 C CA . ALA A 1 166 ? -4.617 -1.848 -7.277 1 97.56 166 ALA A CA 1
ATOM 1219 C C . ALA A 1 166 ? -3.197 -1.636 -6.758 1 97.56 166 ALA A C 1
ATOM 1221 O O . ALA A 1 166 ? -2.414 -0.896 -7.355 1 97.56 166 ALA A O 1
ATOM 1222 N N . VAL A 1 167 ? -2.869 -2.189 -5.629 1 98.44 167 VAL A N 1
ATOM 1223 C CA . VAL A 1 167 ? -1.538 -2.143 -5.031 1 98.44 167 VAL A CA 1
ATOM 1224 C C . VAL A 1 167 ? -1.115 -3.545 -4.602 1 98.44 167 VAL A C 1
ATOM 1226 O O . VAL A 1 167 ? -1.957 -4.434 -4.438 1 98.44 167 VAL A O 1
ATOM 1229 N N . GLY A 1 168 ? 0.179 -3.719 -4.473 1 98.5 168 GLY A N 1
ATOM 1230 C CA . GLY A 1 168 ? 0.675 -4.957 -3.895 1 98.5 168 GLY A CA 1
ATOM 1231 C C . GLY A 1 168 ? 0.316 -5.117 -2.43 1 98.5 168 GLY A C 1
ATOM 1232 O O . GLY A 1 168 ? 0.368 -4.156 -1.663 1 98.5 168 GLY A O 1
ATOM 1233 N N . VAL A 1 169 ? -0.087 -6.344 -2.055 1 98.81 169 VAL A N 1
ATOM 1234 C CA . VAL A 1 169 ? -0.364 -6.68 -0.663 1 98.81 169 VAL A CA 1
ATOM 1235 C C . VAL A 1 169 ? 0.237 -8.047 -0.333 1 98.81 169 VAL A C 1
ATOM 1237 O O . VAL A 1 169 ? 0.464 -8.859 -1.228 1 98.81 169 VAL A O 1
ATOM 1240 N N . ALA A 1 170 ? 0.488 -8.234 0.914 1 98.88 170 ALA A N 1
ATOM 1241 C CA . ALA A 1 170 ? 0.994 -9.531 1.364 1 98.88 170 ALA A CA 1
ATOM 1242 C C . ALA A 1 170 ? -0.145 -10.523 1.564 1 98.88 170 ALA A C 1
ATOM 1244 O O . ALA A 1 170 ? -1.173 -10.195 2.158 1 98.88 170 ALA A O 1
ATOM 1245 N N . VAL A 1 171 ? 0.045 -11.766 1.077 1 98.81 171 VAL A N 1
ATOM 1246 C CA . VAL A 1 171 ? -0.945 -12.812 1.312 1 98.81 171 VAL A CA 1
ATOM 1247 C C . VAL A 1 171 ? -0.29 -13.992 2.027 1 98.81 171 VAL A C 1
ATOM 1249 O O . VAL A 1 171 ? -0.979 -14.891 2.514 1 98.81 171 VAL A O 1
ATOM 1252 N N . GLY A 1 172 ? 0.983 -14.039 2.117 1 98.81 172 GLY A N 1
ATOM 1253 C CA . GLY A 1 172 ? 1.793 -14.969 2.881 1 98.81 172 GLY A CA 1
ATOM 1254 C C . GLY A 1 172 ? 3.082 -14.359 3.398 1 98.81 172 GLY A C 1
ATOM 1255 O O . GLY A 1 172 ? 3.705 -13.547 2.719 1 98.81 172 GLY A O 1
ATOM 1256 N N . VAL A 1 173 ? 3.488 -14.789 4.555 1 98.81 173 VAL A N 1
ATOM 1257 C CA . VAL A 1 173 ? 4.68 -14.211 5.164 1 98.81 173 VAL A CA 1
ATOM 1258 C C . VAL A 1 173 ? 5.441 -15.289 5.934 1 98.81 173 VAL A C 1
ATOM 1260 O O . VAL A 1 173 ? 4.832 -16.156 6.57 1 98.81 173 VAL A O 1
ATOM 1263 N N . ALA A 1 174 ? 6.707 -15.25 5.883 1 98.81 174 ALA A N 1
ATOM 1264 C CA . ALA A 1 174 ? 7.59 -16.094 6.688 1 98.81 174 ALA A CA 1
ATOM 1265 C C . ALA A 1 174 ? 8.852 -15.336 7.098 1 98.81 174 ALA A C 1
ATOM 1267 O O . ALA A 1 174 ? 9.461 -14.641 6.277 1 98.81 174 ALA A O 1
ATOM 1268 N N . GLY A 1 175 ? 9.266 -15.414 8.367 1 98.5 175 GLY A N 1
ATOM 1269 C CA . GLY A 1 175 ? 10.516 -14.867 8.852 1 98.5 175 GLY A CA 1
ATOM 1270 C C . GLY A 1 175 ? 10.367 -13.492 9.484 1 98.5 175 GLY A C 1
ATOM 1271 O O . GLY A 1 175 ? 11.281 -13 10.141 1 98.5 175 GLY A O 1
ATOM 1272 N N . LEU A 1 176 ? 9.18 -12.875 9.352 1 97.62 176 LEU A N 1
ATOM 1273 C CA . LEU A 1 176 ? 8.984 -11.555 9.945 1 97.62 176 LEU A CA 1
ATOM 1274 C C . LEU A 1 176 ? 7.523 -11.336 10.32 1 97.62 176 LEU A C 1
ATOM 1276 O O . LEU A 1 176 ? 6.629 -11.93 9.719 1 97.62 176 LEU A O 1
ATOM 1280 N N . SER A 1 177 ? 7.262 -10.516 11.336 1 98.12 177 SER A N 1
ATOM 1281 C CA . SER A 1 177 ? 5.918 -10.062 11.672 1 98.12 177 SER A CA 1
ATOM 1282 C C . SER A 1 177 ? 5.387 -9.086 10.625 1 98.12 177 SER A C 1
ATOM 1284 O O . SER A 1 177 ? 6.074 -8.133 10.25 1 98.12 177 SER A O 1
ATOM 1286 N N . PRO A 1 178 ? 4.215 -9.344 10.172 1 98.62 178 PRO A N 1
ATOM 1287 C CA . PRO A 1 178 ? 3.709 -8.492 9.094 1 98.62 178 PRO A CA 1
ATOM 1288 C C . PRO A 1 178 ? 3.303 -7.102 9.586 1 98.62 178 PRO A C 1
ATOM 1290 O O . PRO A 1 178 ? 3.152 -6.18 8.773 1 98.62 178 PRO A O 1
ATOM 1293 N N . ILE A 1 179 ? 3.068 -6.941 10.867 1 98.31 179 ILE A N 1
ATOM 1294 C CA . ILE A 1 179 ? 2.668 -5.668 11.461 1 98.31 179 ILE A CA 1
ATOM 1295 C C . ILE A 1 179 ? 3.73 -5.203 12.453 1 98.31 179 ILE A C 1
ATOM 1297 O O . ILE A 1 179 ? 4.23 -6 13.258 1 98.31 179 ILE A O 1
ATOM 1301 N N . TRP A 1 180 ? 4.137 -3.998 12.367 1 97.5 180 TRP A N 1
ATOM 1302 C CA . TRP A 1 180 ? 4.961 -3.344 13.383 1 97.5 180 TRP A CA 1
ATOM 1303 C C . TRP A 1 180 ? 4.098 -2.527 14.336 1 97.5 180 TRP A C 1
ATOM 1305 O O . TRP A 1 180 ? 3.654 -1.428 14 1 97.5 180 TRP A O 1
ATOM 1315 N N . ASP A 1 181 ? 3.768 -3.082 15.5 1 96 181 ASP A N 1
ATOM 1316 C CA . ASP A 1 181 ? 3.047 -2.369 16.562 1 96 181 ASP A CA 1
ATOM 1317 C C . ASP A 1 181 ? 3.973 -1.413 17.297 1 96 181 ASP A C 1
ATOM 1319 O O . ASP A 1 181 ? 4.859 -1.849 18.047 1 96 181 ASP A O 1
ATOM 1323 N N . ARG A 1 182 ? 3.771 -0.152 17.141 1 94.56 182 ARG A N 1
ATOM 1324 C CA . ARG A 1 182 ? 4.715 0.824 17.672 1 94.56 182 ARG A CA 1
ATOM 1325 C C . ARG A 1 182 ? 4.125 1.552 18.875 1 94.56 182 ARG A C 1
ATOM 1327 O O . ARG A 1 182 ? 4.625 2.605 19.281 1 94.56 182 ARG A O 1
ATOM 1334 N N . LYS A 1 183 ? 3.021 1.052 19.375 1 92.06 183 LYS A N 1
ATOM 1335 C CA . LYS A 1 183 ? 2.41 1.608 20.578 1 92.06 183 LYS A CA 1
ATOM 1336 C C . LYS A 1 183 ? 3.428 1.724 21.719 1 92.06 183 LYS A C 1
ATOM 1338 O O . LYS A 1 183 ? 4.211 0.8 21.953 1 92.06 183 LYS A O 1
ATOM 1343 N N . GLY A 1 184 ? 3.43 2.871 22.281 1 91.44 184 GLY A N 1
ATOM 1344 C CA . GLY A 1 184 ? 4.324 3.08 23.406 1 91.44 184 GLY A CA 1
ATOM 1345 C C . GLY A 1 184 ? 5.617 3.771 23.016 1 91.44 184 GLY A C 1
ATOM 1346 O O . GLY A 1 184 ? 6.277 4.379 23.859 1 91.44 184 GLY A O 1
ATOM 1347 N N . GLU A 1 185 ? 6.016 3.65 21.797 1 92.81 185 GLU A N 1
ATOM 1348 C CA . GLU A 1 185 ? 7.164 4.418 21.328 1 92.81 185 GLU A CA 1
ATOM 1349 C C . GLU A 1 185 ? 6.879 5.918 21.359 1 92.81 185 GLU A C 1
ATOM 1351 O O . GLU A 1 185 ? 5.73 6.332 21.531 1 92.81 185 GLU A O 1
ATOM 1356 N N . ARG A 1 186 ? 7.91 6.801 21.281 1 91.81 186 ARG A N 1
ATOM 1357 C CA . ARG A 1 186 ? 7.742 8.25 21.328 1 91.81 186 ARG A CA 1
ATOM 1358 C C . ARG A 1 186 ? 7.965 8.875 19.953 1 91.81 186 ARG A C 1
ATOM 1360 O O . ARG A 1 186 ? 8.781 8.383 19.172 1 91.81 186 ARG A O 1
ATOM 1367 N N . ASP A 1 187 ? 7.223 9.906 19.703 1 91.44 187 ASP A N 1
ATOM 1368 C CA . ASP A 1 187 ? 7.461 10.656 18.469 1 91.44 187 ASP A CA 1
ATOM 1369 C C . ASP A 1 187 ? 8.516 11.734 18.672 1 91.44 187 ASP A C 1
ATOM 1371 O O . ASP A 1 187 ? 9.234 11.727 19.688 1 91.44 187 ASP A O 1
ATOM 1375 N N . LEU A 1 188 ? 8.758 12.656 17.703 1 89.31 188 LEU A N 1
ATOM 1376 C CA . LEU A 1 188 ? 9.812 13.656 17.719 1 89.31 188 LEU A CA 1
ATOM 1377 C C . LEU A 1 188 ? 9.57 14.68 18.828 1 89.31 188 LEU A C 1
ATOM 1379 O O . LEU A 1 188 ? 10.484 15.414 19.203 1 89.31 188 LEU A O 1
ATOM 1383 N N . TYR A 1 189 ? 8.352 14.734 19.359 1 89 189 TYR A N 1
ATOM 1384 C CA . TYR A 1 189 ? 7.988 15.727 20.359 1 89 189 TYR A CA 1
ATOM 1385 C C . TYR A 1 189 ? 7.828 15.086 21.734 1 89 189 TYR A C 1
ATOM 1387 O O . TYR A 1 189 ? 7.34 15.727 22.672 1 89 189 TYR A O 1
ATOM 1395 N N . GLY A 1 190 ? 8.164 13.828 21.781 1 89.19 190 GLY A N 1
ATOM 1396 C CA . GLY A 1 190 ? 8.188 13.125 23.062 1 89.19 190 GLY A CA 1
ATOM 1397 C C . GLY A 1 190 ? 6.852 12.5 23.422 1 89.19 190 GLY A C 1
ATOM 1398 O O . GLY A 1 190 ? 6.707 11.906 24.484 1 89.19 190 GLY A O 1
ATOM 1399 N N . ARG A 1 191 ? 5.902 12.609 22.609 1 89.88 191 ARG A N 1
ATOM 1400 C CA . ARG A 1 191 ? 4.578 12.047 22.859 1 89.88 191 ARG A CA 1
ATOM 1401 C C . ARG A 1 191 ? 4.551 10.555 22.547 1 89.88 191 ARG A C 1
ATOM 1403 O O . ARG A 1 191 ? 5.129 10.109 21.562 1 89.88 191 ARG A O 1
ATOM 1410 N N . SER A 1 192 ? 3.936 9.844 23.438 1 90.62 192 SER A N 1
ATOM 1411 C CA . SER A 1 192 ? 3.801 8.398 23.234 1 90.62 192 SER A CA 1
ATOM 1412 C C . SER A 1 192 ? 2.785 8.086 22.141 1 90.62 192 SER A C 1
ATOM 1414 O O . SER A 1 192 ? 1.683 8.641 22.141 1 90.62 192 SER A O 1
ATOM 1416 N N . LEU A 1 193 ? 3.215 7.137 21.25 1 90.56 193 LEU A N 1
ATOM 1417 C CA . LEU A 1 193 ? 2.275 6.664 20.234 1 90.56 193 LEU A CA 1
ATOM 1418 C C . LEU A 1 193 ? 1.216 5.762 20.859 1 90.56 193 LEU A C 1
ATOM 1420 O O . LEU A 1 193 ? 1.534 4.898 21.672 1 90.56 193 LEU A O 1
ATOM 1424 N N . GLU A 1 194 ? 0.015 5.934 20.453 1 83.44 194 GLU A N 1
ATOM 1425 C CA . GLU A 1 194 ? -1.058 5.207 21.125 1 83.44 194 GLU A CA 1
ATOM 1426 C C . GLU A 1 194 ? -1.675 4.16 20.188 1 83.44 194 GLU A C 1
ATOM 1428 O O . GLU A 1 194 ? -2.16 3.125 20.656 1 83.44 194 GLU A O 1
ATOM 1433 N N . THR A 1 195 ? -1.653 4.379 18.938 1 84.62 195 THR A N 1
ATOM 1434 C CA . THR A 1 195 ? -2.414 3.49 18.078 1 84.62 195 THR A CA 1
ATOM 1435 C C . THR A 1 195 ? -1.632 3.182 16.797 1 84.62 195 THR A C 1
ATOM 1437 O O . THR A 1 195 ? -2.184 2.635 15.844 1 84.62 195 THR A O 1
ATOM 1440 N N . THR A 1 196 ? -0.334 3.496 16.797 1 90.06 196 THR A N 1
ATOM 1441 C CA . THR A 1 196 ? 0.419 3.396 15.555 1 90.06 196 THR A CA 1
ATOM 1442 C C . THR A 1 196 ? 0.808 1.948 15.273 1 90.06 196 THR A C 1
ATOM 1444 O O . THR A 1 196 ? 1.603 1.359 16.016 1 90.06 196 THR A O 1
ATOM 1447 N N . ARG A 1 197 ? 0.196 1.36 14.352 1 95.94 197 ARG A N 1
ATOM 1448 C CA . ARG A 1 197 ? 0.516 0.055 13.781 1 95.94 197 ARG A CA 1
ATOM 1449 C C . ARG A 1 197 ? 0.754 0.154 12.281 1 95.94 197 ARG A C 1
ATOM 1451 O O . ARG A 1 197 ? -0.089 0.674 11.547 1 95.94 197 ARG A O 1
ATOM 1458 N N . VAL A 1 198 ? 1.902 -0.319 11.867 1 97.69 198 VAL A N 1
ATOM 1459 C CA . VAL A 1 198 ? 2.262 -0.225 10.461 1 97.69 198 VAL A CA 1
ATOM 1460 C C . VAL A 1 198 ? 2.16 -1.603 9.805 1 97.69 198 VAL A C 1
ATOM 1462 O O . VAL A 1 198 ? 2.699 -2.582 10.328 1 97.69 198 VAL A O 1
ATOM 1465 N N . ALA A 1 199 ? 1.397 -1.674 8.703 1 98.5 199 ALA A N 1
ATOM 1466 C CA . ALA A 1 199 ? 1.343 -2.906 7.922 1 98.5 199 ALA A CA 1
ATOM 1467 C C . ALA A 1 199 ? 2.592 -3.064 7.059 1 98.5 199 ALA A C 1
ATOM 1469 O O . ALA A 1 199 ? 2.518 -2.992 5.828 1 98.5 199 ALA A O 1
ATOM 1470 N N . VAL A 1 200 ? 3.707 -3.428 7.652 1 98.44 200 VAL A N 1
ATOM 1471 C CA . VAL A 1 200 ? 5.023 -3.43 7.023 1 98.44 200 VAL A CA 1
ATOM 1472 C C . VAL A 1 200 ? 5.035 -4.406 5.852 1 98.44 200 VAL A C 1
ATOM 1474 O O . VAL A 1 200 ? 5.594 -4.109 4.793 1 98.44 200 VAL A O 1
ATOM 1477 N N . ALA A 1 201 ? 4.453 -5.574 6.008 1 98.88 201 ALA A N 1
ATOM 1478 C CA . ALA A 1 201 ? 4.465 -6.57 4.938 1 98.88 201 ALA A CA 1
ATOM 1479 C C . ALA A 1 201 ? 3.713 -6.062 3.709 1 98.88 201 ALA A C 1
ATOM 1481 O O . ALA A 1 201 ? 4.109 -6.336 2.574 1 98.88 201 ALA A O 1
ATOM 1482 N N . ASP A 1 202 ? 2.58 -5.352 3.949 1 98.88 202 ASP A N 1
ATOM 1483 C CA . ASP A 1 202 ? 1.849 -4.758 2.834 1 98.88 202 ASP A CA 1
ATOM 1484 C C . ASP A 1 202 ? 2.672 -3.66 2.162 1 98.88 202 ASP A C 1
ATOM 1486 O O . ASP A 1 202 ? 2.658 -3.533 0.936 1 98.88 202 ASP A O 1
ATOM 1490 N N . GLU A 1 203 ? 3.346 -2.836 2.947 1 98.88 203 GLU A N 1
ATOM 1491 C CA . GLU A 1 203 ? 4.18 -1.792 2.363 1 98.88 203 GLU A CA 1
ATOM 1492 C C . GLU A 1 203 ? 5.332 -2.391 1.559 1 98.88 203 GLU A C 1
ATOM 1494 O O . GLU A 1 203 ? 5.676 -1.886 0.489 1 98.88 203 GLU A O 1
ATOM 1499 N N . LEU A 1 204 ? 5.93 -3.447 2.078 1 98.88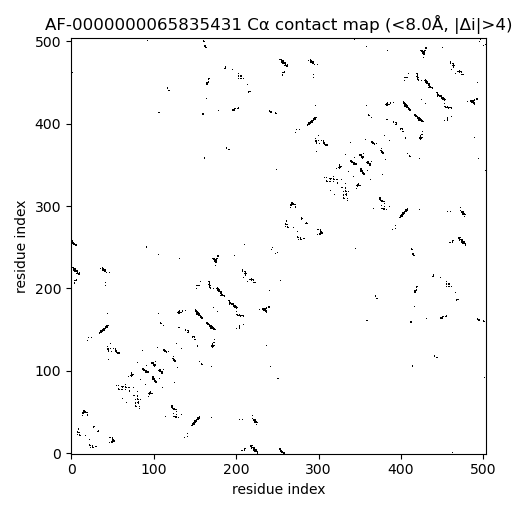 204 LEU A N 1
ATOM 1500 C CA . LEU A 1 204 ? 6.988 -4.148 1.355 1 98.88 204 LEU A CA 1
ATOM 1501 C C . LEU A 1 204 ? 6.457 -4.738 0.053 1 98.88 204 LEU A C 1
ATOM 1503 O O . LEU A 1 204 ? 7.113 -4.645 -0.987 1 98.88 204 LEU A O 1
ATOM 1507 N N . ALA A 1 205 ? 5.277 -5.34 0.118 1 98.94 205 ALA A N 1
ATOM 1508 C CA . ALA A 1 205 ? 4.656 -5.895 -1.081 1 98.94 205 ALA A CA 1
ATOM 1509 C C . ALA A 1 205 ? 4.371 -4.801 -2.107 1 98.94 205 ALA A C 1
ATOM 1511 O O . ALA A 1 205 ? 4.613 -4.984 -3.303 1 98.94 205 ALA A O 1
ATOM 1512 N N . ALA A 1 206 ? 3.83 -3.66 -1.643 1 98.88 206 ALA A N 1
ATOM 1513 C CA . ALA A 1 206 ? 3.568 -2.537 -2.535 1 98.88 206 ALA A CA 1
ATOM 1514 C C . ALA A 1 206 ? 4.855 -2.033 -3.178 1 98.88 206 ALA A C 1
ATOM 1516 O O . ALA A 1 206 ? 4.883 -1.724 -4.371 1 98.88 206 ALA A O 1
ATOM 1517 N N . ALA A 1 207 ? 5.914 -1.924 -2.373 1 98.75 207 ALA A N 1
ATOM 1518 C CA . ALA A 1 207 ? 7.211 -1.5 -2.895 1 98.75 207 ALA A CA 1
ATOM 1519 C C . ALA A 1 207 ? 7.707 -2.455 -3.977 1 98.75 207 ALA A C 1
ATOM 1521 O O . ALA A 1 207 ? 8.156 -2.021 -5.039 1 98.75 207 ALA A O 1
ATOM 1522 N N . ALA A 1 208 ? 7.625 -3.738 -3.73 1 98.69 208 ALA A N 1
ATOM 1523 C CA . ALA A 1 208 ? 8.086 -4.742 -4.688 1 98.69 208 ALA A CA 1
ATOM 1524 C C . ALA A 1 208 ? 7.285 -4.672 -5.984 1 98.69 208 ALA A C 1
ATOM 1526 O O . ALA A 1 208 ? 7.82 -4.914 -7.066 1 98.69 208 ALA A O 1
ATOM 1527 N N . SER A 1 209 ? 5.996 -4.383 -5.867 1 98.12 209 SER A N 1
ATOM 1528 C CA . SER A 1 209 ? 5.117 -4.293 -7.027 1 98.12 209 SER A CA 1
ATOM 1529 C C . SER A 1 209 ? 5.625 -3.26 -8.023 1 98.12 209 SER A C 1
ATOM 1531 O O . SER A 1 209 ? 5.457 -3.426 -9.234 1 98.12 209 SER A O 1
ATOM 1533 N N . LEU A 1 210 ? 6.344 -2.221 -7.52 1 97.94 210 LEU A N 1
ATOM 1534 C CA . LEU A 1 210 ? 6.895 -1.182 -8.383 1 97.94 210 LEU A CA 1
ATOM 1535 C C . LEU A 1 210 ? 7.895 -1.771 -9.367 1 97.94 210 LEU A C 1
ATOM 1537 O O . LEU A 1 210 ? 8.062 -1.252 -10.477 1 97.94 210 LEU A O 1
ATOM 1541 N N . VAL A 1 211 ? 8.562 -2.836 -8.961 1 97.56 211 VAL A N 1
ATOM 1542 C CA . VAL A 1 211 ? 9.586 -3.477 -9.781 1 97.56 211 VAL A CA 1
ATOM 1543 C C . VAL A 1 211 ? 8.961 -4.613 -10.586 1 97.56 211 VAL A C 1
ATOM 1545 O O . VAL A 1 211 ? 9.273 -4.793 -11.766 1 97.56 211 VAL A O 1
ATOM 1548 N N . MET A 1 212 ? 8.07 -5.395 -9.945 1 95 212 MET A N 1
ATOM 1549 C CA . MET A 1 212 ? 7.445 -6.574 -10.539 1 95 212 MET A CA 1
ATOM 1550 C C . MET A 1 212 ? 6.621 -6.191 -11.766 1 95 212 MET A C 1
ATOM 1552 O O . MET A 1 212 ? 6.648 -6.887 -12.781 1 95 212 MET A O 1
ATOM 1556 N N . GLY A 1 213 ? 5.93 -5.086 -11.609 1 88.88 213 GLY A N 1
ATOM 1557 C CA . GLY A 1 213 ? 4.93 -4.77 -12.617 1 88.88 213 GLY A CA 1
ATOM 1558 C C . GLY A 1 213 ? 3.754 -5.73 -12.609 1 88.88 213 GLY A C 1
ATOM 1559 O O . GLY A 1 213 ? 3.613 -6.543 -11.695 1 88.88 213 GLY A O 1
ATOM 1560 N N . GLN A 1 214 ? 2.836 -5.629 -13.656 1 83.94 214 GLN A N 1
ATOM 1561 C CA . GLN A 1 214 ? 1.628 -6.449 -13.68 1 83.94 214 GLN A CA 1
ATOM 1562 C C . GLN A 1 214 ? 1.362 -7 -15.078 1 83.94 214 GLN A C 1
ATOM 1564 O O . GLN A 1 214 ? 0.309 -7.586 -15.336 1 83.94 214 GLN A O 1
ATOM 1569 N N . ALA A 1 215 ? 2.293 -6.828 -15.93 1 88.19 215 ALA A N 1
ATOM 1570 C CA . ALA A 1 215 ? 2.068 -7.258 -17.312 1 88.19 215 ALA A CA 1
ATOM 1571 C C . ALA A 1 215 ? 3.129 -8.258 -17.75 1 88.19 215 ALA A C 1
ATOM 1573 O O . ALA A 1 215 ? 3.104 -9.422 -17.344 1 88.19 215 ALA A O 1
ATOM 1574 N N . ASP A 1 216 ? 4.008 -7.812 -18.594 1 89.75 216 ASP A N 1
ATOM 1575 C CA . ASP A 1 216 ? 4.922 -8.773 -19.203 1 89.75 216 ASP A CA 1
ATOM 1576 C C . ASP A 1 216 ? 6.359 -8.523 -18.75 1 89.75 216 ASP A C 1
ATOM 1578 O O . ASP A 1 216 ? 7.309 -8.891 -19.453 1 89.75 216 ASP A O 1
ATOM 1582 N N . GLU A 1 217 ? 6.531 -7.895 -17.625 1 90.12 217 GLU A N 1
ATOM 1583 C CA . GLU A 1 217 ? 7.867 -7.547 -17.156 1 90.12 217 GLU A CA 1
ATOM 1584 C C . GLU A 1 217 ? 8.703 -8.797 -16.875 1 90.12 217 GLU A C 1
ATOM 1586 O O . GLU A 1 217 ? 9.93 -8.766 -16.984 1 90.12 217 GLU A O 1
ATOM 1591 N N . GLY A 1 218 ? 7.992 -9.875 -16.391 1 93.12 218 GLY A N 1
ATOM 1592 C CA . GLY A 1 218 ? 8.695 -11.125 -16.141 1 93.12 218 GLY A CA 1
ATOM 1593 C C . GLY A 1 218 ? 9.594 -11.086 -14.93 1 93.12 218 GLY A C 1
ATOM 1594 O O . GLY A 1 218 ? 10.672 -11.68 -14.93 1 93.12 218 GLY A O 1
ATOM 1595 N N . VAL A 1 219 ? 9.32 -10.328 -13.977 1 96.19 219 VAL A N 1
ATOM 1596 C CA . VAL A 1 219 ? 10.062 -10.219 -12.727 1 96.19 219 VAL A CA 1
ATOM 1597 C C . VAL A 1 219 ? 9.164 -10.625 -11.562 1 96.19 219 VAL A C 1
ATOM 1599 O O . VAL A 1 219 ? 8.703 -9.773 -10.797 1 96.19 219 VAL A O 1
ATOM 1602 N N . PRO A 1 220 ? 9.008 -11.891 -11.344 1 97.06 220 PRO A N 1
ATOM 1603 C CA . PRO A 1 220 ? 8.031 -12.352 -10.359 1 97.06 220 PRO A CA 1
ATOM 1604 C C . PRO A 1 220 ? 8.57 -12.336 -8.93 1 97.06 220 PRO A C 1
ATOM 1606 O O . PRO A 1 220 ? 7.848 -12.664 -7.988 1 97.06 220 PRO A O 1
ATOM 1609 N N . ALA A 1 221 ? 9.82 -11.992 -8.758 1 98.44 221 ALA A N 1
ATOM 1610 C CA . ALA A 1 221 ? 10.43 -11.898 -7.43 1 98.44 221 ALA A CA 1
ATOM 1611 C C . ALA A 1 221 ? 11.297 -10.656 -7.309 1 98.44 221 ALA A C 1
ATOM 1613 O O . ALA A 1 221 ? 11.969 -10.266 -8.266 1 98.44 221 ALA A O 1
ATOM 1614 N N . VAL A 1 222 ? 11.289 -10.07 -6.176 1 98.62 222 VAL A N 1
ATOM 1615 C CA . VAL A 1 222 ? 12.047 -8.852 -5.891 1 98.62 222 VAL A CA 1
ATOM 1616 C C . VAL A 1 222 ? 12.742 -8.984 -4.539 1 98.62 222 VAL A C 1
ATOM 1618 O O . VAL A 1 222 ? 12.156 -9.477 -3.574 1 98.62 222 VAL A O 1
ATOM 1621 N N . ILE A 1 223 ? 13.992 -8.617 -4.48 1 98.62 223 ILE A N 1
ATOM 1622 C CA . ILE A 1 223 ? 14.75 -8.531 -3.234 1 98.62 223 ILE A CA 1
ATOM 1623 C C . ILE A 1 223 ? 14.672 -7.105 -2.684 1 98.62 223 ILE A C 1
ATOM 1625 O O . ILE A 1 223 ? 14.969 -6.145 -3.395 1 98.62 223 ILE A O 1
ATOM 1629 N N . ILE A 1 224 ? 14.203 -6.996 -1.503 1 98.69 224 ILE A N 1
ATOM 1630 C CA . ILE A 1 224 ? 14.289 -5.738 -0.772 1 98.69 224 ILE A CA 1
ATOM 1631 C C . ILE A 1 224 ? 15.461 -5.785 0.205 1 98.69 224 ILE A C 1
ATOM 1633 O O . ILE A 1 224 ? 15.461 -6.582 1.146 1 98.69 224 ILE A O 1
ATOM 1637 N N . ARG A 1 225 ? 16.453 -4.941 -0.017 1 98.44 225 ARG A N 1
ATOM 1638 C CA . ARG A 1 225 ? 17.703 -4.938 0.737 1 98.44 225 ARG A CA 1
ATOM 1639 C C . ARG A 1 225 ? 17.875 -3.633 1.51 1 98.44 225 ARG A C 1
ATOM 1641 O O . ARG A 1 225 ? 17.688 -2.547 0.956 1 98.44 225 ARG A O 1
ATOM 1648 N N . GLY A 1 226 ? 18.172 -3.787 2.807 1 97.38 226 GLY A N 1
ATOM 1649 C CA . GLY A 1 226 ? 18.5 -2.607 3.59 1 97.38 226 GLY A CA 1
ATOM 1650 C C . GLY A 1 226 ? 17.422 -2.234 4.59 1 97.38 226 GLY A C 1
ATOM 1651 O O . GLY A 1 226 ? 17.625 -1.355 5.43 1 97.38 226 GLY A O 1
ATOM 1652 N N . TYR A 1 227 ? 16.188 -2.824 4.5 1 97.75 227 TYR A N 1
ATOM 1653 C CA . TYR A 1 227 ? 15.172 -2.566 5.512 1 97.75 227 TYR A CA 1
ATOM 1654 C C . TYR A 1 227 ? 15.539 -3.225 6.836 1 97.75 227 TYR A C 1
ATOM 1656 O O . TYR A 1 227 ? 15.75 -4.438 6.895 1 97.75 227 TYR A O 1
ATOM 1664 N N . PRO A 1 228 ? 15.562 -2.445 7.844 1 94.69 228 PRO A N 1
ATOM 1665 C CA . PRO A 1 228 ? 16 -2.992 9.133 1 94.69 228 PRO A CA 1
ATOM 1666 C C . PRO A 1 228 ? 14.883 -3.717 9.875 1 94.69 228 PRO A C 1
ATOM 1668 O O . PRO A 1 228 ? 14.375 -3.211 10.883 1 94.69 228 PRO A O 1
ATOM 1671 N N . TRP A 1 229 ? 14.641 -4.969 9.586 1 94.25 229 TRP A N 1
ATOM 1672 C CA . TRP A 1 229 ? 13.469 -5.684 10.078 1 94.25 229 TRP A CA 1
ATOM 1673 C C . TRP A 1 229 ? 13.836 -6.613 11.227 1 94.25 229 TRP A C 1
ATOM 1675 O O . TRP A 1 229 ? 13.078 -7.52 11.57 1 94.25 229 TRP A O 1
ATOM 1685 N N . GLY A 1 230 ? 15.047 -6.477 11.836 1 94 230 GLY A N 1
ATOM 1686 C CA . GLY A 1 230 ? 15.492 -7.344 12.922 1 94 230 GLY A CA 1
ATOM 1687 C C . GLY A 1 230 ? 14.508 -7.422 14.07 1 94 230 GLY A C 1
ATOM 1688 O O . GLY A 1 230 ? 14.266 -8.5 14.609 1 94 230 GLY A O 1
ATOM 1689 N N . HIS A 1 231 ? 13.891 -6.316 14.391 1 93.88 231 HIS A N 1
ATOM 1690 C CA . HIS A 1 231 ? 12.961 -6.227 15.508 1 93.88 231 HIS A CA 1
ATOM 1691 C C . HIS A 1 231 ? 11.625 -6.879 15.164 1 93.88 231 HIS A C 1
ATOM 1693 O O . HIS A 1 231 ? 10.781 -7.09 16.047 1 93.88 231 HIS A O 1
ATOM 1699 N N . LEU A 1 232 ? 11.43 -7.266 13.938 1 96.81 232 LEU A N 1
ATOM 1700 C CA . LEU A 1 232 ? 10.172 -7.855 13.469 1 96.81 232 LEU A CA 1
ATOM 1701 C C . LEU A 1 232 ? 10.328 -9.352 13.242 1 96.81 232 LEU A C 1
ATOM 1703 O O . LEU A 1 232 ? 9.406 -10.016 12.766 1 96.81 232 LEU A O 1
ATOM 1707 N N . ARG A 1 233 ? 11.5 -9.938 13.516 1 96.69 233 ARG A N 1
ATOM 1708 C CA . ARG A 1 233 ? 11.688 -11.375 13.312 1 96.69 233 ARG A CA 1
ATOM 1709 C C . ARG A 1 233 ? 10.602 -12.172 14.023 1 96.69 233 ARG A C 1
ATOM 1711 O O . ARG A 1 233 ? 10.273 -11.898 15.18 1 96.69 233 ARG A O 1
ATOM 1718 N N . SER A 1 234 ? 10.023 -13.023 13.305 1 95.56 234 SER A N 1
ATOM 1719 C CA . SER A 1 234 ? 8.906 -13.797 13.836 1 95.56 234 SER A CA 1
ATOM 1720 C C . SER A 1 234 ? 8.695 -15.086 13.047 1 95.56 234 SER A C 1
ATOM 1722 O O . SER A 1 234 ? 9.07 -15.164 11.875 1 95.56 234 SER A O 1
ATOM 1724 N N . ASP A 1 235 ? 8.141 -16.094 13.664 1 92.38 235 ASP A N 1
ATOM 1725 C CA . ASP A 1 235 ? 7.766 -17.344 13 1 92.38 235 ASP A CA 1
ATOM 1726 C C . ASP A 1 235 ? 6.289 -17.328 12.609 1 92.38 235 ASP A C 1
ATOM 1728 O O . ASP A 1 235 ? 5.762 -18.344 12.141 1 92.38 235 ASP A O 1
ATOM 1732 N N . GLY A 1 236 ? 5.684 -16.234 12.742 1 89.88 236 GLY A N 1
ATOM 1733 C CA . GLY A 1 236 ? 4.254 -16.156 12.484 1 89.88 236 GLY A CA 1
ATOM 1734 C C . GLY A 1 236 ? 3.92 -16.031 11.016 1 89.88 236 GLY A C 1
ATOM 1735 O O . GLY A 1 236 ? 4.73 -16.391 10.156 1 89.88 236 GLY A O 1
ATOM 1736 N N . GLY A 1 237 ? 2.654 -15.727 10.633 1 97.56 237 GLY A N 1
ATOM 1737 C CA . GLY A 1 237 ? 2.117 -15.633 9.281 1 97.56 237 GLY A CA 1
ATOM 1738 C C . GLY A 1 237 ? 1.355 -14.344 9.031 1 97.56 237 GLY A C 1
ATOM 1739 O O . GLY A 1 237 ? 1.57 -13.352 9.727 1 97.56 237 GLY A O 1
ATOM 1740 N N . VAL A 1 238 ? 0.598 -14.391 8.047 1 98.19 238 VAL A N 1
ATOM 1741 C CA . VAL A 1 238 ? -0.033 -13.188 7.5 1 98.19 238 VAL A CA 1
ATOM 1742 C C . VAL A 1 238 ? -1.267 -12.836 8.328 1 98.19 238 VAL A C 1
ATOM 1744 O O . VAL A 1 238 ? -1.803 -11.727 8.211 1 98.19 238 VAL A O 1
ATOM 1747 N N . LYS A 1 239 ? -1.723 -13.633 9.234 1 96.88 239 LYS A N 1
ATOM 1748 C CA . LYS A 1 239 ? -3 -13.547 9.938 1 96.88 239 LYS A CA 1
ATOM 1749 C C . LYS A 1 239 ? -3.146 -12.203 10.648 1 96.88 239 LYS A C 1
ATOM 1751 O O . LYS A 1 239 ? -4.227 -11.609 10.648 1 96.88 239 LYS A O 1
ATOM 1756 N N . PRO A 1 240 ? -2.09 -11.648 11.266 1 97.5 240 PRO A N 1
ATOM 1757 C CA . PRO A 1 240 ? -2.227 -10.375 11.969 1 97.5 240 PRO A CA 1
ATOM 1758 C C . PRO A 1 240 ? -2.689 -9.242 11.047 1 97.5 240 PRO A C 1
ATOM 1760 O O . PRO A 1 240 ? -3.176 -8.211 11.523 1 97.5 240 PRO A O 1
ATOM 1763 N N . LEU A 1 241 ? -2.539 -9.383 9.734 1 98.06 241 LEU A N 1
ATOM 1764 C CA . LEU A 1 241 ? -2.959 -8.367 8.773 1 98.06 241 LEU A CA 1
ATOM 1765 C C . LEU A 1 241 ? -4.465 -8.414 8.555 1 98.06 241 LEU A C 1
ATOM 1767 O O . LEU A 1 241 ? -5.051 -7.477 8.008 1 98.06 241 LEU A O 1
ATOM 1771 N N . LEU A 1 242 ? -5.086 -9.531 8.859 1 97.25 242 LEU A N 1
ATOM 1772 C CA . LEU A 1 242 ? -6.504 -9.711 8.586 1 97.25 242 LEU A CA 1
ATOM 1773 C C . LEU A 1 242 ? -7.359 -9.117 9.695 1 97.25 242 LEU A C 1
ATOM 1775 O O . LEU A 1 242 ? -7.219 -9.492 10.859 1 97.25 242 LEU A O 1
ATOM 1779 N N . ARG A 1 243 ? -8.188 -8.18 9.305 1 94.62 243 ARG A N 1
ATOM 1780 C CA . ARG A 1 243 ? -9.117 -7.629 10.289 1 94.62 243 ARG A CA 1
ATOM 1781 C C . ARG A 1 243 ? -10.18 -8.656 10.664 1 94.62 243 ARG A C 1
ATOM 1783 O O . ARG A 1 243 ? -10.844 -9.219 9.789 1 94.62 243 ARG A O 1
ATOM 1790 N N . PRO A 1 244 ? -10.289 -8.852 11.93 1 91.81 244 PRO A N 1
ATOM 1791 C CA . PRO A 1 244 ? -11.352 -9.781 12.352 1 91.81 244 PRO A CA 1
ATOM 1792 C C . PRO A 1 244 ? -12.734 -9.344 11.883 1 91.81 244 PRO A C 1
ATOM 1794 O O . PRO A 1 244 ? -13.039 -8.148 11.867 1 91.81 244 PRO A O 1
ATOM 1797 N N . ARG A 1 245 ? -13.547 -10.344 11.562 1 88.94 245 ARG A N 1
ATOM 1798 C CA . ARG A 1 245 ? -14.875 -10.117 11 1 88.94 245 ARG A CA 1
ATOM 1799 C C . ARG A 1 245 ? -15.688 -9.18 11.891 1 88.94 245 ARG A C 1
ATOM 1801 O O . ARG A 1 245 ? -16.406 -8.312 11.391 1 88.94 245 ARG A O 1
ATOM 1808 N N . GLU A 1 246 ? -15.586 -9.336 13.195 1 87.69 246 GLU A N 1
ATOM 1809 C CA . GLU A 1 246 ? -16.391 -8.578 14.148 1 87.69 246 GLU A CA 1
ATOM 1810 C C . GLU A 1 246 ? -15.984 -7.105 14.164 1 87.69 246 GLU A C 1
ATOM 1812 O O . GLU A 1 246 ? -16.75 -6.25 14.609 1 87.69 246 GLU A O 1
ATOM 1817 N N . LEU A 1 247 ? -14.789 -6.848 13.625 1 86.44 247 LEU A N 1
ATOM 1818 C CA . LEU A 1 247 ? -14.281 -5.484 13.641 1 86.44 247 LEU A CA 1
ATOM 1819 C C . LEU A 1 247 ? -14.344 -4.867 12.25 1 86.44 247 LEU A C 1
ATOM 1821 O O . LEU A 1 247 ? -13.992 -3.699 12.062 1 86.44 247 LEU A O 1
ATOM 1825 N N . ASP A 1 248 ? -14.789 -5.617 11.305 1 86.81 248 ASP A N 1
ATOM 1826 C CA . ASP A 1 248 ? -14.859 -5.168 9.914 1 86.81 248 ASP A CA 1
ATOM 1827 C C . ASP A 1 248 ? -16.156 -4.406 9.641 1 86.81 248 ASP A C 1
ATOM 1829 O O . ASP A 1 248 ? -17.125 -4.984 9.156 1 86.81 248 ASP A O 1
ATOM 1833 N N . VAL A 1 249 ? -16.141 -3.146 9.719 1 85.81 249 VAL A N 1
ATOM 1834 C CA . VAL A 1 249 ? -17.359 -2.346 9.734 1 85.81 249 VAL A CA 1
ATOM 1835 C C . VAL A 1 249 ? -17.828 -2.076 8.305 1 85.81 249 VAL A C 1
ATOM 1837 O O . VAL A 1 249 ? -18.906 -1.521 8.094 1 85.81 249 VAL A O 1
ATOM 1840 N N . PHE A 1 250 ? -17.141 -2.514 7.359 1 87.81 250 PHE A N 1
ATOM 1841 C CA . PHE A 1 250 ? -17.516 -2.227 5.977 1 87.81 250 PHE A CA 1
ATOM 1842 C C . PHE A 1 250 ? -18.031 -3.479 5.289 1 87.81 250 PHE A C 1
ATOM 1844 O O . PHE A 1 250 ? -18.344 -3.453 4.094 1 87.81 250 PHE A O 1
ATOM 1851 N N . ARG A 1 251 ? -18.016 -4.586 5.996 1 83.31 251 ARG A N 1
ATOM 1852 C CA . ARG A 1 251 ? -18.547 -5.824 5.43 1 83.31 251 ARG A CA 1
ATOM 1853 C C . ARG A 1 251 ? -20.047 -5.734 5.223 1 83.31 251 ARG A C 1
ATOM 1855 O O . ARG A 1 251 ? -20.594 -6.348 4.297 1 83.31 251 ARG A O 1
ATOM 1862 N N . GLY A 1 252 ? -20.766 -5.047 6.102 1 68.94 252 GLY A N 1
ATOM 1863 C CA . GLY A 1 252 ? -22.219 -5.066 6.113 1 68.94 252 GLY A CA 1
ATOM 1864 C C . GLY A 1 252 ? -22.828 -3.939 5.305 1 68.94 252 GLY A C 1
ATOM 1865 O O . GLY A 1 252 ? -22.172 -2.941 5.012 1 68.94 252 GLY A O 1
ATOM 1866 N N . MET B 1 1 ? 17.641 -3.877 -13.008 1 58.84 1 MET B N 1
ATOM 1867 C CA . MET B 1 1 ? 17.297 -2.467 -12.859 1 58.84 1 MET B CA 1
ATOM 1868 C C . MET B 1 1 ? 16.734 -2.191 -11.469 1 58.84 1 MET B C 1
ATOM 1870 O O . MET B 1 1 ? 16 -3.021 -10.922 1 58.84 1 MET B O 1
ATOM 1874 N N . GLY B 1 2 ? 17.422 -1.474 -10.578 1 85.75 2 GLY B N 1
ATOM 1875 C CA . GLY B 1 2 ? 17.047 -1.383 -9.172 1 85.75 2 GLY B CA 1
ATOM 1876 C C . GLY B 1 2 ? 16.484 -0.027 -8.797 1 85.75 2 GLY B C 1
ATOM 1877 O O . GLY B 1 2 ? 16.656 0.952 -9.523 1 85.75 2 GLY B O 1
ATOM 1878 N N . ILE B 1 3 ? 15.438 0.034 -8.008 1 97.38 3 ILE B N 1
ATOM 1879 C CA . ILE B 1 3 ? 14.867 1.221 -7.379 1 97.38 3 ILE B CA 1
ATOM 1880 C C . ILE B 1 3 ? 15.492 1.424 -6 1 97.38 3 ILE B C 1
ATOM 1882 O O . ILE B 1 3 ? 15.703 0.461 -5.254 1 97.38 3 ILE B O 1
ATOM 1886 N N . SER B 1 4 ? 15.898 2.646 -5.746 1 98.19 4 SER B N 1
ATOM 1887 C CA . SER B 1 4 ? 16.453 2.977 -4.438 1 98.19 4 SER B CA 1
ATOM 1888 C C . SER B 1 4 ? 15.539 3.941 -3.682 1 98.19 4 SER B C 1
ATOM 1890 O O . SER B 1 4 ? 14.961 4.855 -4.277 1 98.19 4 SER B O 1
ATOM 1892 N N . LEU B 1 5 ? 15.352 3.68 -2.482 1 98.56 5 LEU B N 1
ATOM 1893 C CA . LEU B 1 5 ? 14.672 4.574 -1.552 1 98.56 5 LEU B CA 1
ATOM 1894 C C . LEU B 1 5 ? 15.68 5.285 -0.65 1 98.56 5 LEU B C 1
ATOM 1896 O O . LEU B 1 5 ? 16.344 4.648 0.176 1 98.56 5 LEU B O 1
ATOM 1900 N N . ILE B 1 6 ? 15.781 6.574 -0.792 1 97.88 6 ILE B N 1
ATOM 1901 C CA . ILE B 1 6 ? 16.812 7.348 -0.104 1 97.88 6 ILE B CA 1
ATOM 1902 C C . ILE B 1 6 ? 16.156 8.359 0.831 1 97.88 6 ILE B C 1
ATOM 1904 O O . ILE B 1 6 ? 15.484 9.297 0.377 1 97.88 6 ILE B O 1
ATOM 1908 N N . GLY B 1 7 ? 16.344 8.188 2.121 1 97.81 7 GLY B N 1
ATOM 1909 C CA . GLY B 1 7 ? 15.82 9.148 3.084 1 97.81 7 GLY B CA 1
ATOM 1910 C C . GLY B 1 7 ? 16.562 10.469 3.07 1 97.81 7 GLY B C 1
ATOM 1911 O O . GLY B 1 7 ? 17.797 10.492 2.969 1 97.81 7 GLY B O 1
ATOM 1912 N N . VAL B 1 8 ? 15.836 11.562 3.057 1 97.62 8 VAL B N 1
ATOM 1913 C CA . VAL B 1 8 ? 16.438 12.883 3.23 1 97.62 8 VAL B CA 1
ATOM 1914 C C . VAL B 1 8 ? 16.688 13.148 4.711 1 97.62 8 VAL B C 1
ATOM 1916 O O . VAL B 1 8 ? 15.789 13.602 5.426 1 97.62 8 VAL B O 1
ATOM 1919 N N . GLU B 1 9 ? 17.844 13.008 5.117 1 95.75 9 GLU B N 1
ATOM 1920 C CA . GLU B 1 9 ? 18.203 13.148 6.523 1 95.75 9 GLU B CA 1
ATOM 1921 C C . GLU B 1 9 ? 18.625 14.578 6.84 1 95.75 9 GLU B C 1
ATOM 1923 O O . GLU B 1 9 ? 19.031 15.328 5.945 1 95.75 9 GLU B O 1
ATOM 1928 N N . GLY B 1 10 ? 18.453 14.914 8.078 1 94.25 10 GLY B N 1
ATOM 1929 C CA . GLY B 1 10 ? 19.031 16.156 8.562 1 94.25 10 GLY B CA 1
ATOM 1930 C C . GLY B 1 10 ? 18.094 17.344 8.422 1 94.25 10 GLY B C 1
ATOM 1931 O O . GLY B 1 10 ? 18.484 18.484 8.664 1 94.25 10 GLY B O 1
ATOM 1932 N N . MET B 1 11 ? 16.875 17.125 7.949 1 95.5 11 MET B N 1
ATOM 1933 C CA . MET B 1 11 ? 15.906 18.219 7.902 1 95.5 11 MET B CA 1
ATOM 1934 C C . MET B 1 11 ? 15.547 18.688 9.305 1 95.5 11 MET B C 1
ATOM 1936 O O . MET B 1 11 ? 15.367 17.875 10.211 1 95.5 11 MET B O 1
ATOM 1940 N N . PRO B 1 12 ? 15.484 19.938 9.523 1 95.19 12 PRO B N 1
ATOM 1941 C CA . PRO B 1 12 ? 15.047 20.438 10.828 1 95.19 12 PRO B CA 1
ATOM 1942 C C . PRO B 1 12 ? 13.555 20.234 11.07 1 95.19 12 PRO B C 1
ATOM 1944 O O . PRO B 1 12 ? 12.828 19.844 10.156 1 95.19 12 PRO B O 1
ATOM 1947 N N . LEU B 1 13 ? 13.18 20.453 12.336 1 94.75 13 LEU B N 1
ATOM 1948 C CA . LEU B 1 13 ? 11.742 20.531 12.578 1 94.75 13 LEU B CA 1
ATOM 1949 C C . LEU B 1 13 ? 11.125 21.672 11.789 1 94.75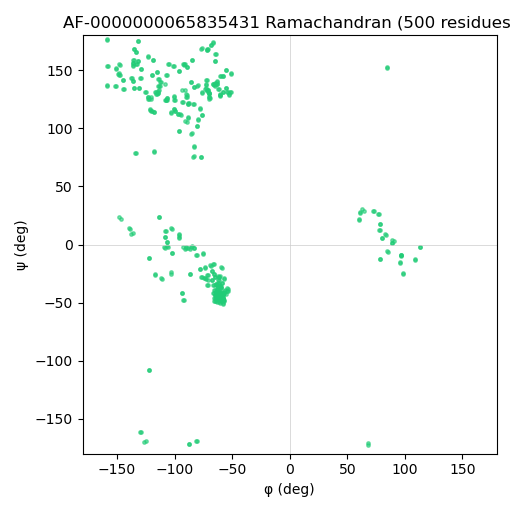 13 LEU B C 1
ATOM 1951 O O . LEU B 1 13 ? 11.641 22.797 11.781 1 94.75 13 LEU B O 1
ATOM 1955 N N . VAL B 1 14 ? 10.117 21.359 11.086 1 95.75 14 VAL B N 1
ATOM 1956 C CA . VAL B 1 14 ? 9.492 22.297 10.172 1 95.75 14 VAL B CA 1
ATOM 1957 C C . VAL B 1 14 ? 8.469 23.156 10.922 1 95.75 14 VAL B C 1
ATOM 1959 O O . VAL B 1 14 ? 7.742 22.641 11.781 1 95.75 14 VAL B O 1
ATOM 1962 N N . GLY B 1 15 ? 8.398 24.391 10.633 1 95.19 15 GLY B N 1
ATOM 1963 C CA . GLY B 1 15 ? 7.414 25.328 11.156 1 95.19 15 GLY B CA 1
ATOM 1964 C C . GLY B 1 15 ? 6.77 26.172 10.078 1 95.19 15 GLY B C 1
ATOM 1965 O O . GLY B 1 15 ? 7.164 26.109 8.914 1 95.19 15 GLY B O 1
ATOM 1966 N N . ALA B 1 16 ? 5.785 26.969 10.516 1 96.44 16 ALA B N 1
ATOM 1967 C CA . ALA B 1 16 ? 5.023 27.797 9.594 1 96.44 16 ALA B CA 1
ATOM 1968 C C . ALA B 1 16 ? 5.941 28.75 8.82 1 96.44 16 ALA B C 1
ATOM 1970 O O . ALA B 1 16 ? 6.793 29.422 9.414 1 96.44 16 ALA B O 1
ATOM 1971 N N . GLY B 1 17 ? 5.746 28.766 7.504 1 97.75 17 GLY B N 1
ATOM 1972 C CA . GLY B 1 17 ? 6.508 29.672 6.672 1 97.75 17 GLY B CA 1
ATOM 1973 C C . GLY B 1 17 ? 7.742 29.031 6.059 1 97.75 17 GLY B C 1
ATOM 1974 O O . GLY B 1 17 ? 8.32 29.578 5.113 1 97.75 17 GLY B O 1
ATOM 1975 N N . ASP B 1 18 ? 8.195 27.891 6.535 1 97.94 18 ASP B N 1
ATOM 1976 C CA . ASP B 1 18 ? 9.359 27.203 5.988 1 97.94 18 ASP B CA 1
ATOM 1977 C C . ASP B 1 18 ? 9.117 26.781 4.539 1 97.94 18 ASP B C 1
ATOM 1979 O O . ASP B 1 18 ? 8 26.422 4.172 1 97.94 18 ASP B O 1
ATOM 1983 N N . ASP B 1 19 ? 10.117 26.922 3.771 1 98.38 19 ASP B N 1
ATOM 1984 C CA . ASP B 1 19 ? 10.07 26.438 2.393 1 98.38 19 ASP B CA 1
ATOM 1985 C C . ASP B 1 19 ? 10.57 25 2.297 1 98.38 19 ASP B C 1
ATOM 1987 O O . ASP B 1 19 ? 11.781 24.75 2.338 1 98.38 19 ASP B O 1
ATOM 1991 N N . ILE B 1 20 ? 9.711 24.062 2.105 1 98.69 20 ILE B N 1
ATOM 1992 C CA . ILE B 1 20 ? 10.008 22.641 2.152 1 98.69 20 ILE B CA 1
ATOM 1993 C C . ILE B 1 20 ? 11.039 22.281 1.075 1 98.69 20 ILE B C 1
ATOM 1995 O O . ILE B 1 20 ? 11.945 21.484 1.307 1 98.69 20 ILE B O 1
ATOM 1999 N N . ALA B 1 21 ? 10.875 22.844 -0.106 1 98.69 21 ALA B N 1
ATOM 2000 C CA . ALA B 1 21 ? 11.789 22.562 -1.206 1 98.69 21 ALA B CA 1
ATOM 2001 C C . ALA B 1 21 ? 13.227 22.906 -0.829 1 98.69 21 ALA B C 1
ATOM 2003 O O . ALA B 1 21 ? 14.141 22.094 -1.009 1 98.69 21 ALA B O 1
ATOM 2004 N N . TYR B 1 22 ? 13.391 24.062 -0.283 1 98.12 22 TYR B N 1
ATOM 2005 C CA . TYR B 1 22 ? 14.742 24.516 0.057 1 98.12 22 TYR B CA 1
ATOM 2006 C C . TYR B 1 22 ? 15.289 23.734 1.245 1 98.12 22 TYR B C 1
ATOM 2008 O O . TYR B 1 22 ? 16.5 23.469 1.322 1 98.12 22 TYR B O 1
ATOM 2016 N N . LEU B 1 23 ? 14.383 23.375 2.188 1 98.38 23 LEU B N 1
ATOM 2017 C CA . LEU B 1 23 ? 14.828 22.516 3.289 1 98.38 23 LEU B CA 1
ATOM 2018 C C . LEU B 1 23 ? 15.344 21.188 2.77 1 98.38 23 LEU B C 1
ATOM 2020 O O . LEU B 1 23 ? 16.344 20.672 3.262 1 98.38 23 LEU B O 1
ATOM 2024 N N . ILE B 1 24 ? 14.68 20.625 1.776 1 98.44 24 ILE B N 1
ATOM 2025 C CA . ILE B 1 24 ? 15.094 19.359 1.175 1 98.44 24 ILE B CA 1
ATOM 2026 C C . ILE B 1 24 ? 16.438 19.531 0.474 1 98.44 24 ILE B C 1
ATOM 2028 O O . ILE B 1 24 ? 17.359 18.734 0.677 1 98.44 24 ILE B O 1
ATOM 2032 N N . ILE B 1 25 ? 16.578 20.594 -0.301 1 98.12 25 ILE B N 1
ATOM 2033 C CA . ILE B 1 25 ? 17.797 20.859 -1.04 1 98.12 25 ILE B CA 1
ATOM 2034 C C . ILE B 1 25 ? 18.969 21.031 -0.065 1 98.12 25 ILE B C 1
ATOM 2036 O O . ILE B 1 25 ? 20.031 20.453 -0.263 1 98.12 25 ILE B O 1
ATOM 2040 N N . SER B 1 26 ? 18.719 21.797 0.978 1 98 26 SER B N 1
ATOM 2041 C CA . SER B 1 26 ? 19.766 22.031 1.973 1 98 26 SER B CA 1
ATOM 2042 C C . SER B 1 26 ? 20.188 20.734 2.646 1 98 26 SER B C 1
ATOM 2044 O O . SER B 1 26 ? 21.391 20.484 2.807 1 98 26 SER B O 1
ATOM 2046 N N . ALA B 1 27 ? 19.25 19.953 3.045 1 97.69 27 ALA B N 1
ATOM 2047 C CA . ALA B 1 27 ? 19.547 18.672 3.701 1 97.69 27 ALA B CA 1
ATOM 2048 C C . ALA B 1 27 ? 20.344 17.75 2.777 1 97.69 27 ALA B C 1
ATOM 2050 O O . ALA B 1 27 ? 21.297 17.109 3.209 1 97.69 27 ALA B O 1
ATOM 2051 N N . LEU B 1 28 ? 19.938 17.719 1.521 1 97.25 28 LEU B N 1
ATOM 2052 C CA . LEU B 1 28 ? 20.641 16.875 0.551 1 97.25 28 LEU B CA 1
ATOM 2053 C C . LEU B 1 28 ? 22.078 17.344 0.363 1 97.25 28 LEU B C 1
ATOM 2055 O O . LEU B 1 28 ? 23 16.516 0.356 1 97.25 28 LEU B O 1
ATOM 2059 N N . ASN B 1 29 ? 22.203 18.641 0.218 1 96.56 29 ASN B N 1
ATOM 2060 C CA . ASN B 1 29 ? 23.547 19.203 0.056 1 96.56 29 ASN B CA 1
ATOM 2061 C C . ASN B 1 29 ? 24.438 18.875 1.24 1 96.56 29 ASN B C 1
ATOM 2063 O O . ASN B 1 29 ? 25.594 18.484 1.057 1 96.56 29 ASN B O 1
ATOM 2067 N N . GLU B 1 30 ? 23.938 18.984 2.404 1 96.5 30 GLU B N 1
ATOM 2068 C CA . GLU B 1 30 ? 24.703 18.688 3.617 1 96.5 30 GLU B CA 1
ATOM 2069 C C . GLU B 1 30 ? 25.094 17.219 3.668 1 96.5 30 GLU B C 1
ATOM 2071 O O . GLU B 1 30 ? 26.172 16.875 4.188 1 96.5 30 GLU B O 1
ATOM 2076 N N . GLY B 1 31 ? 24.266 16.406 3.166 1 94.38 31 GLY B N 1
ATOM 2077 C CA . GLY B 1 31 ? 24.547 14.977 3.162 1 94.38 31 GLY B CA 1
ATOM 2078 C C . GLY B 1 31 ? 25.328 14.531 1.949 1 94.38 31 GLY B C 1
ATOM 2079 O O . GLY B 1 31 ? 25.672 13.352 1.825 1 94.38 31 GLY B O 1
ATOM 2080 N N . GLY B 1 32 ? 25.594 15.438 1.037 1 94.31 32 GLY B N 1
ATOM 2081 C CA . GLY B 1 32 ? 26.375 15.125 -0.156 1 94.31 32 GLY B CA 1
ATOM 2082 C C . GLY B 1 32 ? 25.562 14.375 -1.203 1 94.31 32 GLY B C 1
ATOM 2083 O O . GLY B 1 32 ? 26.109 13.539 -1.929 1 94.31 32 GLY B O 1
ATOM 2084 N N . GLU B 1 33 ? 24.328 14.539 -1.2 1 94.19 33 GLU B N 1
ATOM 2085 C CA . GLU B 1 33 ? 23.422 13.898 -2.16 1 94.19 33 GLU B CA 1
ATOM 2086 C C . GLU B 1 33 ? 22.812 14.922 -3.109 1 94.19 33 GLU B C 1
ATOM 2088 O O . GLU B 1 33 ? 22.469 16.031 -2.695 1 94.19 33 GLU B O 1
ATOM 2093 N N . ASP B 1 34 ? 22.688 14.57 -4.398 1 95.5 34 ASP B N 1
ATOM 2094 C CA . ASP B 1 34 ? 22.047 15.43 -5.387 1 95.5 34 ASP B CA 1
ATOM 2095 C C . ASP B 1 34 ? 20.766 14.789 -5.926 1 95.5 34 ASP B C 1
ATOM 2097 O O . ASP B 1 34 ? 20.656 13.562 -5.973 1 95.5 34 ASP B O 1
ATOM 2101 N N . LEU B 1 35 ? 19.859 15.656 -6.254 1 98.06 35 LEU B N 1
ATOM 2102 C CA . LEU B 1 35 ? 18.719 15.172 -7.023 1 98.06 35 LEU B CA 1
ATOM 2103 C C . LEU B 1 35 ? 19.125 14.852 -8.461 1 98.06 35 LEU B C 1
ATOM 2105 O O . LEU B 1 35 ? 19.969 15.547 -9.039 1 98.06 35 LEU B O 1
ATOM 2109 N N . LEU B 1 36 ? 18.641 13.859 -9.031 1 98.06 36 LEU B N 1
ATOM 2110 C CA . LEU B 1 36 ? 18.891 13.445 -10.406 1 98.06 36 LEU B CA 1
ATOM 2111 C C . LEU B 1 36 ? 17.609 13.445 -11.219 1 98.06 36 LEU B C 1
ATOM 2113 O O . LEU B 1 36 ? 16.516 13.422 -10.656 1 98.06 36 LEU B O 1
ATOM 2117 N N . ASP B 1 37 ? 17.734 13.523 -12.562 1 98.19 37 ASP B N 1
ATOM 2118 C CA . ASP B 1 37 ? 16.562 13.367 -13.43 1 98.19 37 ASP B CA 1
ATOM 2119 C C . ASP B 1 37 ? 15.836 12.062 -13.133 1 98.19 37 ASP B C 1
ATOM 2121 O O . ASP B 1 37 ? 16.453 11 -13.031 1 98.19 37 ASP B O 1
ATOM 2125 N N . GLY B 1 38 ? 14.516 12.227 -12.977 1 98.06 38 GLY B N 1
ATOM 2126 C CA . GLY B 1 38 ? 13.703 11.039 -12.773 1 98.06 38 GLY B CA 1
ATOM 2127 C C . GLY B 1 38 ? 13.406 10.758 -11.312 1 98.06 38 GLY B C 1
ATOM 2128 O O . GLY B 1 38 ? 12.609 9.875 -10.992 1 98.06 38 GLY B O 1
ATOM 2129 N N . ASP B 1 39 ? 14.062 11.484 -10.422 1 98.56 39 ASP B N 1
ATOM 2130 C CA . ASP B 1 39 ? 13.789 11.297 -9 1 98.56 39 ASP B CA 1
ATOM 2131 C C . ASP B 1 39 ? 12.344 11.664 -8.672 1 98.56 39 ASP B C 1
ATOM 2133 O O . ASP B 1 39 ? 11.805 12.641 -9.195 1 98.56 39 ASP B O 1
ATOM 2137 N N . ILE B 1 40 ? 11.75 10.875 -7.871 1 98.88 40 ILE B N 1
ATOM 2138 C CA . ILE B 1 40 ? 10.461 11.203 -7.266 1 98.88 40 ILE B CA 1
ATOM 2139 C C . ILE B 1 40 ? 10.648 11.516 -5.785 1 98.88 40 ILE B C 1
ATOM 2141 O O . ILE B 1 40 ? 11.242 10.727 -5.047 1 98.88 40 ILE B O 1
ATOM 2145 N N . ILE B 1 41 ? 10.219 12.664 -5.328 1 98.88 41 ILE B N 1
ATOM 2146 C CA . ILE B 1 41 ? 10.32 13.055 -3.926 1 98.88 41 ILE B CA 1
ATOM 2147 C C . ILE B 1 41 ? 8.984 12.844 -3.229 1 98.88 41 ILE B C 1
ATOM 2149 O O . ILE B 1 41 ? 7.977 13.445 -3.611 1 98.88 41 ILE B O 1
ATOM 2153 N N . VAL B 1 42 ? 8.945 11.977 -2.271 1 98.94 42 VAL B N 1
ATOM 2154 C CA . VAL B 1 42 ? 7.758 11.742 -1.453 1 98.94 42 VAL B CA 1
ATOM 2155 C C . VAL B 1 42 ? 7.898 12.469 -0.119 1 98.94 42 VAL B C 1
ATOM 2157 O O . VAL B 1 42 ? 8.898 12.312 0.582 1 98.94 42 VAL B O 1
ATOM 2160 N N . ILE B 1 43 ? 6.934 13.258 0.217 1 98.88 43 ILE B N 1
ATOM 2161 C CA . ILE B 1 43 ? 7.008 14.148 1.367 1 98.88 43 ILE B CA 1
ATOM 2162 C C . ILE B 1 43 ? 5.828 13.891 2.299 1 98.88 43 ILE B C 1
ATOM 2164 O O . ILE B 1 43 ? 4.68 13.82 1.852 1 98.88 43 ILE B O 1
ATOM 2168 N N . ALA B 1 44 ? 6.078 13.734 3.602 1 98.25 44 ALA B N 1
ATOM 2169 C CA . ALA B 1 44 ? 5.02 13.555 4.594 1 98.25 44 ALA B CA 1
ATOM 2170 C C . ALA B 1 44 ? 4.098 14.773 4.637 1 98.25 44 ALA B C 1
ATOM 2172 O O . ALA B 1 44 ? 4.562 15.914 4.68 1 98.25 44 ALA B O 1
ATOM 2173 N N . GLU B 1 45 ? 2.807 14.531 4.652 1 98.06 45 GLU B N 1
ATOM 2174 C CA . GLU B 1 45 ? 1.82 15.609 4.648 1 98.06 45 GLU B CA 1
ATOM 2175 C C . GLU B 1 45 ? 1.955 16.484 5.887 1 98.06 45 GLU B C 1
ATOM 2177 O O . GLU B 1 45 ? 1.688 17.688 5.836 1 98.06 45 GLU B O 1
ATOM 2182 N N . THR B 1 46 ? 2.443 15.906 6.957 1 96.38 46 THR B N 1
ATOM 2183 C CA . THR B 1 46 ? 2.518 16.609 8.234 1 96.38 46 THR B CA 1
ATOM 2184 C C . THR B 1 46 ? 3.42 17.844 8.125 1 96.38 46 THR B C 1
ATOM 2186 O O . THR B 1 46 ? 3.066 18.922 8.594 1 96.38 46 THR B O 1
ATOM 2189 N N . ILE B 1 47 ? 4.59 17.734 7.469 1 97.19 47 ILE B N 1
ATOM 2190 C CA . ILE B 1 47 ? 5.504 18.875 7.414 1 97.19 47 ILE B CA 1
ATOM 2191 C C . ILE B 1 47 ? 4.988 19.891 6.406 1 97.19 47 ILE B C 1
ATOM 2193 O O . ILE B 1 47 ? 5.254 21.094 6.535 1 97.19 47 ILE B O 1
ATOM 2197 N N . VAL B 1 48 ? 4.273 19.469 5.414 1 98.44 48 VAL B N 1
ATOM 2198 C CA . VAL B 1 48 ? 3.656 20.391 4.473 1 98.44 48 VAL B CA 1
ATOM 2199 C C . VAL B 1 48 ? 2.598 21.219 5.188 1 98.44 48 VAL B C 1
ATOM 2201 O O . VAL B 1 48 ? 2.58 22.453 5.07 1 98.44 48 VAL B O 1
ATOM 2204 N N . SER B 1 49 ? 1.737 20.531 5.93 1 97.94 49 SER B N 1
ATOM 2205 C CA . SER B 1 49 ? 0.706 21.219 6.695 1 97.94 49 SER B CA 1
ATOM 2206 C C . SER B 1 49 ? 1.319 22.219 7.672 1 97.94 49 SER B C 1
ATOM 2208 O O . SER B 1 49 ? 0.86 23.359 7.777 1 97.94 49 SER B O 1
ATOM 2210 N N . LYS B 1 50 ? 2.32 21.781 8.391 1 96.69 50 LYS B N 1
ATOM 2211 C CA . LYS B 1 50 ? 2.984 22.656 9.352 1 96.69 50 LYS B CA 1
ATOM 2212 C C . LYS B 1 50 ? 3.57 23.875 8.656 1 96.69 50 LYS B C 1
ATOM 2214 O O . LYS B 1 50 ? 3.375 25.016 9.109 1 96.69 50 LYS B O 1
ATOM 2219 N N . ALA B 1 51 ? 4.285 23.688 7.582 1 98.12 51 ALA B N 1
ATOM 2220 C CA . ALA B 1 51 ? 4.91 24.766 6.836 1 98.12 51 ALA B CA 1
ATOM 2221 C C . ALA B 1 51 ? 3.867 25.766 6.344 1 98.12 51 ALA B C 1
ATOM 2223 O O . ALA B 1 51 ? 4.133 26.969 6.277 1 98.12 51 ALA B O 1
ATOM 2224 N N . GLU B 1 52 ? 2.711 25.281 6.039 1 98.12 52 GLU B N 1
ATOM 2225 C CA . GLU B 1 52 ? 1.654 26.109 5.48 1 98.12 52 GLU B CA 1
ATOM 2226 C C . GLU B 1 52 ? 0.777 26.703 6.586 1 98.12 52 GLU B C 1
ATOM 2228 O O . GLU B 1 52 ? -0.191 27.406 6.305 1 98.12 52 GLU B O 1
ATOM 2233 N N . GLY B 1 53 ? 1.049 26.359 7.812 1 96.69 53 GLY B N 1
ATOM 2234 C CA . GLY B 1 53 ? 0.321 26.906 8.945 1 96.69 53 GLY B CA 1
ATOM 2235 C C . GLY B 1 53 ? -1.039 26.266 9.148 1 96.69 53 GLY B C 1
ATOM 2236 O O . GLY B 1 53 ? -1.939 26.875 9.727 1 96.69 53 GLY B O 1
ATOM 2237 N N . ASN B 1 54 ? -1.179 25.141 8.547 1 95.94 54 ASN B N 1
ATOM 2238 C CA . ASN B 1 54 ? -2.426 24.391 8.688 1 95.94 54 ASN B CA 1
ATOM 2239 C C . ASN B 1 54 ? -2.438 23.547 9.961 1 95.94 54 ASN B C 1
ATOM 2241 O O . ASN B 1 54 ? -2.342 22.328 9.898 1 95.94 54 ASN B O 1
ATOM 2245 N N . ILE B 1 55 ? -2.623 24.172 11.07 1 95.62 55 ILE B N 1
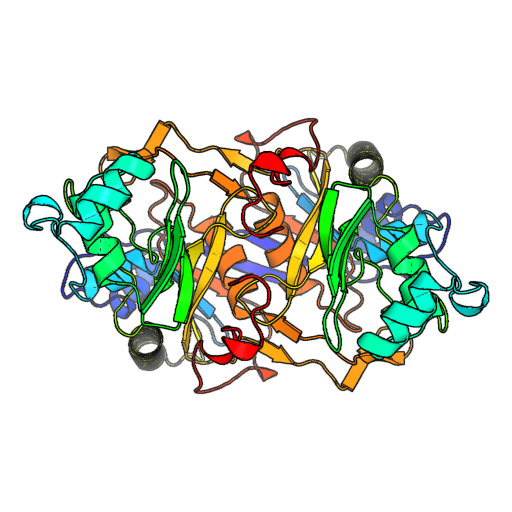ATOM 2246 C CA . ILE B 1 55 ? -2.586 23.578 12.406 1 95.62 55 ILE B CA 1
ATOM 2247 C C . ILE B 1 55 ? -3.842 23.969 13.18 1 95.62 55 ILE B C 1
ATOM 2249 O O . ILE B 1 55 ? -4.336 25.094 13.047 1 95.62 55 ILE B O 1
ATOM 2253 N N . ILE B 1 56 ? -4.289 23.062 13.938 1 95.88 56 ILE B N 1
ATOM 2254 C CA . ILE B 1 56 ? -5.469 23.281 14.766 1 95.88 56 ILE B CA 1
ATOM 2255 C C . ILE B 1 56 ? -5.082 23.234 16.234 1 95.88 56 ILE B C 1
ATOM 2257 O O . ILE B 1 56 ? -4.387 22.312 16.672 1 95.88 56 ILE B O 1
ATOM 2261 N N . SER B 1 57 ? -5.5 24.219 16.984 1 96.19 57 SER B N 1
ATOM 2262 C CA . SER B 1 57 ? -5.426 24.156 18.438 1 96.19 57 SER B CA 1
ATOM 2263 C C . SER B 1 57 ? -6.676 23.516 19.031 1 96.19 57 SER B C 1
ATOM 2265 O O . SER B 1 57 ? -7.746 24.125 19.047 1 96.19 57 SER B O 1
ATOM 2267 N N . LEU B 1 58 ? -6.496 22.344 19.531 1 95.81 58 LEU B N 1
ATOM 2268 C CA . LEU B 1 58 ? -7.645 21.594 20.031 1 95.81 58 LEU B CA 1
ATOM 2269 C C . LEU B 1 58 ? -8.219 22.266 21.266 1 95.81 58 LEU B C 1
ATOM 2271 O O . LEU B 1 58 ? -9.43 22.219 21.5 1 95.81 58 LEU B O 1
ATOM 2275 N N . GLU B 1 59 ? -7.41 22.922 22.031 1 94 59 GLU B N 1
ATOM 2276 C CA . GLU B 1 59 ? -7.844 23.578 23.266 1 94 59 GLU B CA 1
ATOM 2277 C C . GLU B 1 59 ? -8.773 24.75 22.969 1 94 59 GLU B C 1
ATOM 2279 O O . GLU B 1 59 ? -9.586 25.125 23.812 1 94 59 GLU B O 1
ATOM 2284 N N . GLU B 1 60 ? -8.656 25.234 21.797 1 95.5 60 GLU B N 1
ATOM 2285 C CA . GLU B 1 60 ? -9.438 26.422 21.453 1 95.5 60 GLU B CA 1
ATOM 2286 C C . GLU B 1 60 ? -10.766 26.047 20.812 1 95.5 60 GLU B C 1
ATOM 2288 O O . GLU B 1 60 ? -11.602 26.906 20.531 1 95.5 60 GLU B O 1
ATOM 2293 N N . ILE B 1 61 ? -10.992 24.828 20.625 1 96.75 61 ILE B N 1
ATOM 2294 C CA . ILE B 1 61 ? -12.195 24.375 19.938 1 96.75 61 ILE B CA 1
ATOM 2295 C C . ILE B 1 61 ? -13.32 24.156 20.953 1 96.75 61 ILE B C 1
ATOM 2297 O O . ILE B 1 61 ? -13.102 23.562 22 1 96.75 61 ILE B O 1
ATOM 2301 N N . LYS B 1 62 ? -14.484 24.75 20.656 1 97.25 62 LYS B N 1
ATOM 2302 C CA . LYS B 1 62 ? -15.703 24.469 21.406 1 97.25 62 LYS B CA 1
ATOM 2303 C C . LYS B 1 62 ? -16.531 23.391 20.719 1 97.25 62 LYS B C 1
ATOM 2305 O O . LYS B 1 62 ? -17.141 23.625 19.672 1 97.25 62 LYS B O 1
ATOM 2310 N N . PRO B 1 63 ? -16.609 22.281 21.344 1 98.06 63 PRO B N 1
ATOM 2311 C CA . PRO B 1 63 ? -17.328 21.172 20.703 1 98.06 63 PRO B CA 1
ATOM 2312 C C . PRO B 1 63 ? -18.812 21.469 20.531 1 98.06 63 PRO B C 1
ATOM 2314 O O . PRO B 1 63 ? -19.438 22.062 21.406 1 98.06 63 PRO B O 1
ATOM 2317 N N . SER B 1 64 ? -19.406 21.156 19.453 1 98.31 64 SER B N 1
ATOM 2318 C CA . SER B 1 64 ? -20.844 21.219 19.188 1 98.31 64 SER B CA 1
ATOM 2319 C C . SER B 1 64 ? -21.578 20.062 19.859 1 98.31 64 SER B C 1
ATOM 2321 O O . SER B 1 64 ? -20.953 19.094 20.328 1 98.31 64 SER B O 1
ATOM 2323 N N . PRO B 1 65 ? -22.875 20.125 19.891 1 98.12 65 PRO B N 1
ATOM 2324 C CA . PRO B 1 65 ? -23.641 18.984 20.406 1 98.12 65 PRO B CA 1
ATOM 2325 C C . PRO B 1 65 ? -23.406 17.703 19.641 1 98.12 65 PRO B C 1
ATOM 2327 O O . PRO B 1 65 ? -23.312 16.625 20.234 1 98.12 65 PRO B O 1
ATOM 2330 N N . GLU B 1 66 ? -23.25 17.844 18.375 1 97.81 66 GLU B N 1
ATOM 2331 C CA . GLU B 1 66 ? -22.969 16.688 17.547 1 97.81 66 GLU B CA 1
ATOM 2332 C C . GLU B 1 66 ? -21.609 16.062 17.906 1 97.81 66 GLU B C 1
ATOM 2334 O O . GLU B 1 66 ? -21.484 14.844 18.016 1 97.81 66 GLU B O 1
ATOM 2339 N N . ALA B 1 67 ? -20.656 16.891 18.047 1 98.38 67 ALA B N 1
ATOM 2340 C CA . ALA B 1 67 ? -19.328 16.422 18.422 1 98.38 67 ALA B CA 1
ATOM 2341 C C . ALA B 1 67 ? -19.359 15.719 19.781 1 98.38 67 ALA B C 1
ATOM 2343 O O . ALA B 1 67 ? -18.688 14.703 19.969 1 98.38 67 ALA B O 1
ATOM 2344 N N . LEU B 1 68 ? -20.078 16.266 20.734 1 98.25 68 LEU B N 1
ATOM 2345 C CA . LEU B 1 68 ? -20.188 15.68 22.062 1 98.25 68 LEU B CA 1
ATOM 2346 C C . LEU B 1 68 ? -20.828 14.289 22 1 98.25 68 LEU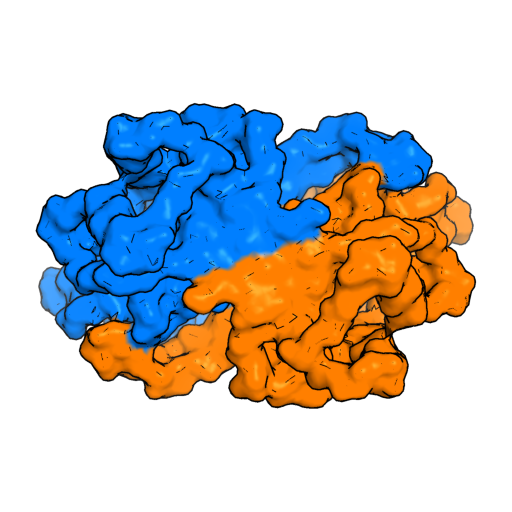 B C 1
ATOM 2348 O O . LEU B 1 68 ? -20.375 13.367 22.688 1 98.25 68 LEU B O 1
ATOM 2352 N N . ASP B 1 69 ? -21.812 14.234 21.234 1 97.94 69 ASP B N 1
ATOM 2353 C CA . ASP B 1 69 ? -22.5 12.953 21.062 1 97.94 69 ASP B CA 1
ATOM 2354 C C . ASP B 1 69 ? -21.562 11.898 20.484 1 97.94 69 ASP B C 1
ATOM 2356 O O . ASP B 1 69 ? -21.469 10.781 21.016 1 97.94 69 ASP B O 1
ATOM 2360 N N . ILE B 1 70 ? -20.891 12.234 19.438 1 97.75 70 ILE B N 1
ATOM 2361 C CA . ILE B 1 70 ? -19.969 11.312 18.781 1 97.75 70 ILE B CA 1
ATOM 2362 C C . ILE B 1 70 ? -18.812 10.969 19.719 1 97.75 70 ILE B C 1
ATOM 2364 O O . ILE B 1 70 ? -18.375 9.82 19.766 1 97.75 70 ILE B O 1
ATOM 2368 N N . ALA B 1 71 ? -18.281 11.945 20.422 1 97.81 71 ALA B N 1
ATOM 2369 C CA . ALA B 1 71 ? -17.203 11.727 21.375 1 97.81 71 ALA B CA 1
ATOM 2370 C C . ALA B 1 71 ? -17.609 10.703 22.438 1 97.81 71 ALA B C 1
ATOM 2372 O O . ALA B 1 71 ? -16.797 9.867 22.844 1 97.81 71 ALA B O 1
ATOM 2373 N N . GLU B 1 72 ? -18.781 10.789 22.906 1 96.88 72 GLU B N 1
ATOM 2374 C CA . GLU B 1 72 ? -19.281 9.836 23.891 1 96.88 72 GLU B CA 1
ATOM 2375 C C . GLU B 1 72 ? -19.312 8.422 23.328 1 96.88 72 GLU B C 1
ATOM 2377 O O . GLU B 1 72 ? -18.953 7.461 24.016 1 96.88 72 GLU B O 1
ATOM 2382 N N . ARG B 1 73 ? -19.719 8.266 22.109 1 95 73 ARG B N 1
ATOM 2383 C CA . ARG B 1 73 ? -19.875 6.969 21.469 1 95 73 ARG B CA 1
ATOM 2384 C C . ARG B 1 73 ? -18.5 6.363 21.141 1 95 73 ARG B C 1
ATOM 2386 O O . ARG B 1 73 ? -18.344 5.141 21.141 1 95 73 ARG B O 1
ATOM 2393 N N . THR B 1 74 ? -17.516 7.16 20.891 1 95.38 74 THR B N 1
ATOM 2394 C CA . THR B 1 74 ? -16.219 6.695 20.391 1 95.38 74 THR B CA 1
ATOM 2395 C C . THR B 1 74 ? -15.18 6.68 21.516 1 95.38 74 T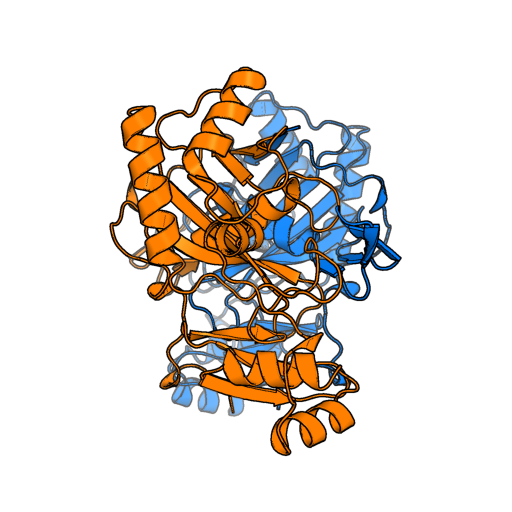HR B C 1
ATOM 2397 O O . THR B 1 74 ? -14.156 6 21.406 1 95.38 74 THR B O 1
ATOM 2400 N N . GLY B 1 75 ? -15.445 7.527 22.5 1 95.19 75 GLY B N 1
ATOM 2401 C CA . GLY B 1 75 ? -14.445 7.695 23.531 1 95.19 75 GLY B CA 1
ATOM 2402 C C . GLY B 1 75 ? -13.352 8.68 23.172 1 95.19 75 GLY B C 1
ATOM 2403 O O . GLY B 1 75 ? -12.375 8.836 23.891 1 95.19 75 GLY B O 1
ATOM 2404 N N . LYS B 1 76 ? -13.492 9.398 22.078 1 95 76 LYS B N 1
ATOM 2405 C CA . LYS B 1 76 ? -12.492 10.352 21.609 1 95 76 LYS B CA 1
ATOM 2406 C C . LYS B 1 76 ? -12.672 11.711 22.297 1 95 76 LYS B C 1
ATOM 2408 O O . LYS B 1 76 ? -13.75 12.008 22.828 1 95 76 LYS B O 1
ATOM 2413 N N . ASP B 1 77 ? -11.625 12.477 22.297 1 95.19 77 ASP B N 1
ATOM 2414 C CA . ASP B 1 77 ? -11.703 13.852 22.781 1 95.19 77 ASP B CA 1
ATOM 2415 C C . ASP B 1 77 ? -12.711 14.664 21.953 1 95.19 77 ASP B C 1
ATOM 2417 O O . ASP B 1 77 ? -12.625 14.711 20.734 1 95.19 77 ASP B O 1
ATOM 2421 N N . PRO B 1 78 ? -13.625 15.344 22.656 1 97.5 78 PRO B N 1
ATOM 2422 C CA . PRO B 1 78 ? -14.672 16.078 21.938 1 97.5 78 PRO B CA 1
ATOM 2423 C C . PRO B 1 78 ? -14.102 17.156 21.031 1 97.5 78 PRO B C 1
ATOM 2425 O O . PRO B 1 78 ? -14.68 17.438 19.969 1 97.5 78 PRO B O 1
ATOM 2428 N N . SER B 1 79 ? -13.047 17.781 21.469 1 97.75 79 SER B N 1
ATOM 2429 C CA . SER B 1 79 ? -12.445 18.812 20.625 1 97.75 79 SER B CA 1
ATOM 2430 C C . SER B 1 79 ? -11.867 18.203 19.359 1 97.75 79 SER B C 1
ATOM 2432 O O . SER B 1 79 ? -11.977 18.797 18.281 1 97.75 79 SER B O 1
ATOM 2434 N N . LEU B 1 80 ? -11.273 17.062 19.469 1 96.44 80 LEU B N 1
ATOM 2435 C CA . LEU B 1 80 ? -10.781 16.344 18.297 1 96.44 80 LEU B CA 1
ATOM 2436 C C . LEU B 1 80 ? -11.93 15.969 17.375 1 96.44 80 LEU B C 1
ATOM 2438 O O . LEU B 1 80 ? -11.82 16.109 16.156 1 96.44 80 LEU B O 1
ATOM 2442 N N . VAL B 1 81 ? -12.984 15.531 18 1 98 81 VAL B N 1
ATOM 2443 C CA . VAL B 1 81 ? -14.148 15.133 17.203 1 98 81 VAL B CA 1
ATOM 2444 C C . VAL B 1 81 ? -14.672 16.344 16.422 1 98 81 VAL B C 1
ATOM 2446 O O . VAL B 1 81 ? -15 16.219 15.242 1 98 81 VAL B O 1
ATOM 2449 N N . GLU B 1 82 ? -14.773 17.438 17.094 1 98.5 82 GLU B N 1
ATOM 2450 C CA . GLU B 1 82 ? -15.219 18.656 16.422 1 98.5 82 GLU B CA 1
ATOM 2451 C C . GLU B 1 82 ? -14.305 19 15.25 1 98.5 82 GLU B C 1
ATOM 2453 O O . GLU B 1 82 ? -14.773 19.406 14.188 1 98.5 82 GLU B O 1
ATOM 2458 N N . ALA B 1 83 ? -12.977 18.875 15.484 1 97.88 83 ALA B N 1
ATOM 2459 C CA . ALA B 1 83 ? -12.016 19.125 14.414 1 97.88 83 ALA B CA 1
ATOM 2460 C C . ALA B 1 83 ? -12.25 18.188 13.234 1 97.88 83 ALA B C 1
ATOM 2462 O O . ALA B 1 83 ? -12.203 18.609 12.078 1 97.88 83 ALA B O 1
ATOM 2463 N N . ILE B 1 84 ? -12.484 16.922 13.531 1 98.06 84 ILE B N 1
ATOM 2464 C CA . ILE B 1 84 ? -12.742 15.914 12.508 1 98.06 84 ILE B CA 1
ATOM 2465 C C . ILE B 1 84 ? -13.977 16.312 11.695 1 98.06 84 ILE B C 1
ATOM 2467 O O . ILE B 1 84 ? -13.938 16.312 10.461 1 98.06 84 ILE B O 1
ATOM 2471 N N . LEU B 1 85 ? -15.039 16.703 12.383 1 98.25 85 LEU B N 1
ATOM 2472 C CA . LEU B 1 85 ? -16.266 17.141 11.703 1 98.25 85 LEU B CA 1
ATOM 2473 C C . LEU B 1 85 ? -15.977 18.312 10.789 1 98.25 85 LEU B C 1
ATOM 2475 O O . LEU B 1 85 ? -16.469 18.359 9.656 1 98.25 85 LEU B O 1
ATOM 2479 N N . GLY B 1 86 ? -15.211 19.203 11.289 1 97.44 86 GLY B N 1
ATOM 2480 C CA . GLY B 1 86 ? -14.898 20.422 10.547 1 97.44 86 GLY B CA 1
ATOM 2481 C C . GLY B 1 86 ? -14.102 20.156 9.281 1 97.44 86 GLY B C 1
ATOM 2482 O O . GLY B 1 86 ? -14.188 20.906 8.312 1 97.44 86 GLY B O 1
ATOM 2483 N N . GLU B 1 87 ? -13.297 19.047 9.281 1 97.94 87 GLU B N 1
ATOM 2484 C CA . GLU B 1 87 ? -12.438 18.719 8.148 1 97.94 87 GLU B CA 1
ATOM 2485 C C . GLU B 1 87 ? -13.109 17.719 7.215 1 97.94 87 GLU B C 1
ATOM 2487 O O . GLU B 1 87 ? -12.5 17.266 6.25 1 97.94 87 GLU B O 1
ATOM 2492 N N . SER B 1 88 ? -14.367 17.406 7.461 1 98 88 SER B N 1
ATOM 2493 C CA . SER B 1 88 ? -15.039 16.328 6.734 1 98 88 SER B CA 1
ATOM 2494 C C . SER B 1 88 ? -16.172 16.875 5.867 1 98 88 SER B C 1
ATOM 2496 O O . SER B 1 88 ? -16.828 17.859 6.234 1 98 88 SER B O 1
ATOM 2498 N N . SER B 1 89 ? -16.344 16.312 4.719 1 97.31 89 SER B N 1
ATOM 2499 C CA . SER B 1 89 ? -17.547 16.562 3.922 1 97.31 89 SER B CA 1
ATOM 2500 C C . SER B 1 89 ? -18.672 15.617 4.316 1 97.31 89 SER B C 1
ATOM 2502 O O . SER B 1 89 ? -19.844 15.938 4.141 1 97.31 89 SER B O 1
ATOM 2504 N N . GLU B 1 90 ? -18.312 14.438 4.871 1 96.38 90 GLU B N 1
ATOM 2505 C CA . GLU B 1 90 ? -19.281 13.414 5.262 1 96.38 90 GLU B CA 1
ATOM 2506 C C . GLU B 1 90 ? -18.688 12.461 6.297 1 96.38 90 GLU B C 1
ATOM 2508 O O . GLU B 1 90 ? -17.516 12.102 6.219 1 96.38 90 GLU B O 1
ATOM 2513 N N . ILE B 1 91 ? -19.453 12.125 7.305 1 96.38 91 ILE B N 1
ATOM 2514 C CA . ILE B 1 91 ? -19.078 11.047 8.219 1 96.38 91 ILE B CA 1
ATOM 2515 C C . ILE B 1 91 ? -19.594 9.711 7.672 1 96.38 91 ILE B C 1
ATOM 2517 O O . ILE B 1 91 ? -20.781 9.531 7.465 1 96.38 91 ILE B O 1
ATOM 2521 N N . ILE B 1 92 ? -18.672 8.766 7.445 1 95.19 92 ILE B N 1
ATOM 2522 C CA . ILE B 1 92 ? -19 7.512 6.773 1 95.19 92 ILE B CA 1
ATOM 2523 C C . ILE B 1 92 ? -19.375 6.453 7.809 1 95.19 92 ILE B C 1
ATOM 2525 O O . ILE B 1 92 ? -20.375 5.738 7.645 1 95.19 92 ILE B O 1
ATOM 2529 N N . ARG B 1 93 ? -18.594 6.305 8.828 1 94.56 93 ARG B N 1
ATOM 2530 C CA . ARG B 1 93 ? -18.797 5.297 9.859 1 94.56 93 ARG B CA 1
ATOM 2531 C C . ARG B 1 93 ? -18.234 5.758 11.195 1 94.56 93 ARG B C 1
ATOM 2533 O O . ARG B 1 93 ? -17.156 6.355 11.25 1 94.56 93 ARG B O 1
ATOM 2540 N N . VAL B 1 94 ? -18.984 5.539 12.242 1 94.38 94 VAL B N 1
ATOM 2541 C CA . VAL B 1 94 ? -18.516 5.801 13.602 1 94.38 94 VAL B CA 1
ATOM 2542 C C . VAL B 1 94 ? -18.562 4.508 14.414 1 94.38 94 VAL B C 1
ATOM 2544 O O . VAL B 1 94 ? -19.562 3.783 14.391 1 94.38 94 VAL B O 1
ATOM 2547 N N . GLY B 1 95 ? -17.484 4.16 15.016 1 90.12 95 GLY B N 1
ATOM 2548 C CA . GLY B 1 95 ? -17.422 3.02 15.914 1 90.12 95 GLY B CA 1
ATOM 2549 C C . GLY B 1 95 ? -16.859 3.365 17.281 1 90.12 95 GLY B C 1
ATOM 2550 O O . GLY B 1 95 ? -16.781 4.539 17.641 1 90.12 95 GLY B O 1
ATOM 2551 N N . HIS B 1 96 ? -16.547 2.314 18.141 1 86.88 96 HIS B N 1
ATOM 2552 C CA . HIS B 1 96 ? -16.141 2.523 19.531 1 86.88 96 HIS B CA 1
ATOM 2553 C C . HIS B 1 96 ? -14.859 3.344 19.609 1 86.88 96 HIS B C 1
ATOM 2555 O O . HIS B 1 96 ? -14.695 4.172 20.5 1 86.88 96 HIS B O 1
ATOM 2561 N N . ASP B 1 97 ? -14.039 3.303 18.625 1 87.75 97 ASP B N 1
ATOM 2562 C CA . ASP B 1 97 ? -12.797 4.043 18.797 1 87.75 97 ASP B CA 1
ATOM 2563 C C . ASP B 1 97 ? -12.305 4.59 17.453 1 87.75 97 ASP B C 1
ATOM 2565 O O . ASP B 1 97 ? -11.117 4.863 17.281 1 87.75 97 ASP B O 1
ATOM 2569 N N . PHE B 1 98 ? -13.305 4.699 16.625 1 91.69 98 PHE B N 1
ATOM 2570 C CA . PHE B 1 98 ? -12.844 5.211 15.336 1 91.69 98 PHE B CA 1
ATOM 2571 C C . PHE B 1 98 ? -13.945 6.027 14.656 1 91.69 98 PHE B C 1
ATOM 2573 O O . PHE B 1 98 ? -15.125 5.824 14.922 1 91.69 98 PHE B O 1
ATOM 2580 N N . ILE B 1 99 ? -13.57 7.012 13.938 1 96.06 99 ILE B N 1
ATOM 2581 C CA . ILE B 1 99 ? -14.383 7.793 13.016 1 96.06 99 ILE B CA 1
ATOM 2582 C C . ILE B 1 99 ? -13.781 7.715 11.609 1 96.06 99 ILE B C 1
ATOM 2584 O O . ILE B 1 99 ? -12.633 8.102 11.398 1 96.06 99 ILE B O 1
ATOM 2588 N N . VAL B 1 100 ? -14.484 7.152 10.672 1 96.5 100 VAL B N 1
ATOM 2589 C CA . VAL B 1 100 ? -14.109 7.199 9.266 1 96.5 100 VAL B CA 1
ATOM 2590 C C . VAL B 1 100 ? -14.938 8.266 8.547 1 96.5 100 VAL B C 1
ATOM 2592 O O . VAL B 1 100 ? -16.172 8.266 8.633 1 96.5 100 VAL B O 1
ATOM 2595 N N . SER B 1 101 ? -14.305 9.156 7.93 1 97 101 SER B N 1
ATOM 2596 C CA . SER B 1 101 ? -14.984 10.266 7.262 1 97 101 SER B CA 1
ATOM 2597 C C . SER B 1 101 ? -14.398 10.516 5.875 1 97 101 SER B C 1
ATOM 2599 O O . SER B 1 101 ? -13.328 10 5.547 1 97 101 SER B O 1
ATOM 2601 N N . GLU B 1 102 ? -15.109 11.148 5 1 97.38 102 GLU B N 1
ATOM 2602 C CA . GLU B 1 102 ? -14.586 11.727 3.766 1 97.38 102 GLU B CA 1
ATOM 2603 C C . GLU B 1 102 ? -14.109 13.156 3.982 1 97.38 102 GLU B C 1
ATOM 2605 O O . GLU B 1 102 ? -14.875 14.016 4.426 1 97.38 102 GLU B O 1
ATOM 2610 N N . THR B 1 103 ? -12.875 13.391 3.725 1 97.94 103 THR B N 1
ATOM 2611 C CA . THR B 1 103 ? -12.352 14.742 3.84 1 97.94 103 THR B CA 1
ATOM 2612 C C . THR B 1 103 ? -12.945 15.648 2.764 1 97.94 103 THR B C 1
ATOM 2614 O O . THR B 1 103 ? -13.586 15.164 1.826 1 97.94 103 THR B O 1
ATOM 2617 N N . ARG B 1 104 ? -12.664 16.922 2.879 1 95.94 104 ARG B N 1
ATOM 2618 C CA . ARG B 1 104 ? -13.125 17.875 1.876 1 95.94 104 ARG B CA 1
ATOM 2619 C C . ARG B 1 104 ? -12.453 17.625 0.532 1 95.94 104 ARG B C 1
ATOM 2621 O O . ARG B 1 104 ? -13 17.969 -0.518 1 95.94 104 ARG B O 1
ATOM 2628 N N . HIS B 1 105 ? -11.242 17.016 0.548 1 96.38 105 HIS B N 1
ATOM 2629 C CA . HIS B 1 105 ? -10.508 16.656 -0.656 1 96.38 105 HIS B CA 1
ATOM 2630 C C . HIS B 1 105 ? -11.172 15.484 -1.382 1 96.38 105 HIS B C 1
ATOM 2632 O O . HIS B 1 105 ? -10.969 15.297 -2.582 1 96.38 105 HIS B O 1
ATOM 2638 N N . GLY B 1 106 ? -11.906 14.641 -0.629 1 96.5 106 GLY B N 1
ATOM 2639 C CA . GLY B 1 106 ? -12.508 13.438 -1.188 1 96.5 106 GLY B CA 1
ATOM 2640 C C . GLY B 1 106 ? -11.906 12.164 -0.635 1 96.5 106 GLY B C 1
ATOM 2641 O O . GLY B 1 106 ? -12.352 11.062 -0.969 1 96.5 106 GLY B O 1
ATOM 2642 N N . PHE B 1 107 ? -10.922 12.227 0.222 1 97.5 107 PHE B N 1
ATOM 2643 C CA . PHE B 1 107 ? -10.297 11.039 0.794 1 97.5 107 PHE B CA 1
ATOM 2644 C C . PHE B 1 107 ? -11.188 10.43 1.869 1 97.5 107 PHE B C 1
ATOM 2646 O O . PHE B 1 107 ? -11.688 11.133 2.748 1 97.5 107 PHE B O 1
ATOM 2653 N N . VAL B 1 108 ? -11.445 9.188 1.841 1 97.06 108 VAL B N 1
ATOM 2654 C CA . VAL B 1 108 ? -12.141 8.461 2.896 1 97.06 108 VAL B CA 1
ATOM 2655 C C . VAL B 1 108 ? -11.125 7.781 3.814 1 97.06 108 VAL B C 1
ATOM 2657 O O . VAL B 1 108 ? -10.414 6.871 3.393 1 97.06 108 VAL B O 1
ATOM 2660 N N . CYS B 1 109 ? -11.039 8.242 5.043 1 97 109 CYS B N 1
ATOM 2661 C CA . CYS B 1 109 ? -10.016 7.742 5.957 1 97 109 CYS B CA 1
ATOM 2662 C C . CYS B 1 109 ? -10.406 8.008 7.406 1 97 109 CYS B C 1
ATOM 2664 O O . CYS B 1 109 ? -11.438 8.625 7.676 1 97 109 CYS B O 1
ATOM 2666 N N . ALA B 1 110 ? -9.578 7.527 8.289 1 96.12 110 ALA B N 1
ATOM 2667 C CA . ALA B 1 110 ? -9.805 7.711 9.719 1 96.12 110 ALA B CA 1
ATOM 2668 C C . ALA B 1 110 ? -9.547 9.156 10.133 1 96.12 110 ALA B C 1
ATOM 2670 O O . ALA B 1 110 ? -8.57 9.766 9.695 1 96.12 110 ALA B O 1
ATOM 2671 N N . ASN B 1 111 ? -10.461 9.734 10.891 1 96.81 111 ASN B N 1
ATOM 2672 C CA . ASN B 1 111 ? -10.32 11.008 11.586 1 96.81 111 ASN B CA 1
ATOM 2673 C C . ASN B 1 111 ? -10.07 12.156 10.617 1 96.81 111 ASN B C 1
ATOM 2675 O O . ASN B 1 111 ? -9.312 13.078 10.922 1 96.81 111 ASN B O 1
ATOM 2679 N N . ALA B 1 112 ? -10.547 11.984 9.414 1 97.25 112 ALA B N 1
ATOM 2680 C CA . ALA B 1 112 ? -10.422 12.992 8.359 1 97.25 112 ALA B CA 1
ATOM 2681 C C . ALA B 1 112 ? -8.953 13.297 8.07 1 97.25 112 ALA B C 1
ATOM 2683 O O . ALA B 1 112 ? -8.617 14.414 7.66 1 97.25 112 ALA B O 1
ATOM 2684 N N . GLY B 1 113 ? -8.062 12.383 8.406 1 96.19 113 GLY B N 1
ATOM 2685 C CA . GLY B 1 113 ? -6.645 12.562 8.141 1 96.19 113 GLY B CA 1
ATOM 2686 C C . GLY B 1 113 ? -5.957 13.453 9.156 1 96.19 113 GLY B C 1
ATOM 2687 O O . GLY B 1 113 ? -4.789 13.812 8.984 1 96.19 113 GLY B O 1
ATOM 2688 N N . ILE B 1 114 ? -6.68 13.875 10.227 1 96.44 114 ILE B N 1
ATOM 2689 C CA . ILE B 1 114 ? -6.082 14.719 11.258 1 96.44 114 ILE B CA 1
ATOM 2690 C C . ILE B 1 114 ? -5.074 13.906 12.07 1 96.44 114 ILE B C 1
ATOM 2692 O O . ILE B 1 114 ? -5.367 12.781 12.484 1 96.44 114 ILE B O 1
ATOM 2696 N N . ASP B 1 115 ? -3.936 14.445 12.211 1 91.94 115 ASP B N 1
ATOM 2697 C CA . ASP B 1 115 ? -2.844 13.805 12.93 1 91.94 115 ASP B CA 1
ATOM 2698 C C . ASP B 1 115 ? -2.49 14.578 14.195 1 91.94 115 ASP B C 1
ATOM 2700 O O . ASP B 1 115 ? -2.334 15.797 14.164 1 91.94 115 ASP B O 1
ATOM 2704 N N . GLU B 1 116 ? -2.369 13.836 15.273 1 89.19 116 GLU B N 1
ATOM 2705 C CA . GLU B 1 116 ? -1.981 14.477 16.531 1 89.19 116 GLU B CA 1
ATOM 2706 C C . GLU B 1 116 ? -0.511 14.227 16.844 1 89.19 116 GLU B C 1
ATOM 2708 O O . GLU B 1 116 ? 0.036 14.805 17.781 1 89.19 116 GLU B O 1
ATOM 2713 N N . SER B 1 117 ? 0.081 13.328 15.969 1 84.5 117 SER B N 1
ATOM 2714 C CA . SER B 1 117 ? 1.479 12.992 16.219 1 84.5 117 SER B CA 1
ATOM 2715 C C . SER B 1 117 ? 2.416 13.961 15.5 1 84.5 117 SER B C 1
ATOM 2717 O O . SER B 1 117 ? 2.037 14.586 14.508 1 84.5 117 SER B O 1
ATOM 2719 N N . ASN B 1 118 ? 3.678 14.148 16.094 1 86.69 118 ASN B N 1
ATOM 2720 C CA . ASN B 1 118 ? 4.754 14.953 15.516 1 86.69 118 ASN B CA 1
ATOM 2721 C C . ASN B 1 118 ? 4.371 16.422 15.422 1 86.69 118 ASN B C 1
ATOM 2723 O O . ASN B 1 118 ? 4.703 17.094 14.438 1 86.69 118 ASN B O 1
ATOM 2727 N N . VAL B 1 119 ? 3.52 16.859 16.312 1 86.38 119 VAL B N 1
ATOM 2728 C CA . VAL B 1 119 ? 3.18 18.266 16.516 1 86.38 119 VAL B CA 1
ATOM 2729 C C . VAL B 1 119 ? 3.211 18.594 18.016 1 86.38 119 VAL B C 1
ATOM 2731 O O . VAL B 1 119 ? 3.256 17.688 18.844 1 86.38 119 VAL B O 1
ATOM 2734 N N . ASP B 1 120 ? 3.215 19.828 18.312 1 87.56 120 ASP B N 1
ATOM 2735 C CA . ASP B 1 120 ? 3.268 20.25 19.719 1 87.56 120 ASP B CA 1
ATOM 2736 C C . ASP B 1 120 ? 2.014 19.812 20.469 1 87.56 120 ASP B C 1
ATOM 2738 O O . ASP B 1 120 ? 0.981 19.531 19.859 1 87.56 120 ASP B O 1
ATOM 2742 N N . ASP B 1 121 ? 2.164 19.734 21.75 1 87.94 121 ASP B N 1
ATOM 2743 C CA . ASP B 1 121 ? 1.069 19.312 22.625 1 87.94 121 ASP B CA 1
ATOM 2744 C C . ASP B 1 121 ? -0.165 20.188 22.422 1 87.94 121 ASP B C 1
ATOM 2746 O O . ASP B 1 121 ? -0.052 21.406 22.281 1 87.94 121 ASP B O 1
ATOM 2750 N N . GLY B 1 122 ? -1.283 19.516 22.328 1 90.69 122 GLY B N 1
ATOM 2751 C CA . GLY B 1 122 ? -2.543 20.219 22.203 1 90.69 122 GLY B CA 1
ATOM 2752 C C . GLY B 1 122 ? -2.875 20.609 20.781 1 90.69 122 GLY B C 1
ATOM 2753 O O . GLY B 1 122 ? -3.957 21.141 20.5 1 90.69 122 GLY B O 1
ATOM 2754 N N . LEU B 1 123 ? -1.959 20.359 19.922 1 92.19 123 LEU B N 1
ATOM 2755 C CA . LEU B 1 123 ? -2.174 20.719 18.516 1 92.19 123 LEU B CA 1
ATOM 2756 C C . LEU B 1 123 ? -2.447 19.484 17.672 1 92.19 123 LEU B C 1
ATOM 2758 O O . LEU B 1 123 ? -2.166 18.359 18.109 1 92.19 123 LEU B O 1
ATOM 2762 N N . ALA B 1 124 ? -3.109 19.672 16.594 1 94.44 124 ALA B N 1
ATOM 2763 C CA . ALA B 1 124 ? -3.33 18.656 15.57 1 94.44 124 ALA B CA 1
ATOM 2764 C C . ALA B 1 124 ? -3.117 19.234 14.18 1 94.44 124 ALA B C 1
ATOM 2766 O O . ALA B 1 124 ? -3.186 20.453 13.984 1 94.44 124 ALA B O 1
ATOM 2767 N N . THR B 1 125 ? -2.773 18.406 13.289 1 95.38 125 THR B N 1
ATOM 2768 C CA . THR B 1 125 ? -2.521 18.844 11.922 1 95.38 125 THR B CA 1
ATOM 2769 C C . THR B 1 125 ? -3.463 18.141 10.953 1 95.38 125 THR B C 1
ATOM 2771 O O . THR B 1 125 ? -3.422 16.922 10.812 1 95.38 125 THR B O 1
ATOM 2774 N N . PRO B 1 126 ? -4.359 18.938 10.312 1 97.19 126 PRO B N 1
ATOM 2775 C CA . PRO B 1 126 ? -5.117 18.375 9.195 1 97.19 126 PRO B CA 1
ATOM 2776 C C . PRO B 1 126 ? -4.262 18.156 7.953 1 97.19 126 PRO B C 1
ATOM 2778 O O . PRO B 1 126 ? -3.123 18.625 7.891 1 97.19 126 PRO B O 1
ATOM 2781 N N . LEU B 1 127 ? -4.816 17.406 6.996 1 97.56 127 LEU B N 1
ATOM 2782 C CA . LEU B 1 127 ? -4.18 17.375 5.68 1 97.56 127 LEU B CA 1
ATOM 2783 C C . LEU B 1 127 ? -4.027 18.781 5.113 1 97.56 127 LEU B C 1
ATOM 2785 O O . LEU B 1 127 ? -4.816 19.672 5.43 1 97.56 127 LEU B O 1
ATOM 2789 N N . PRO B 1 128 ? -2.969 18.969 4.293 1 98 128 PRO B N 1
ATOM 2790 C CA . PRO B 1 128 ? -2.873 20.281 3.633 1 98 128 PRO B CA 1
ATOM 2791 C C . PRO B 1 128 ? -4.168 20.672 2.924 1 98 128 PRO B C 1
ATOM 2793 O O . PRO B 1 128 ? -4.875 19.812 2.393 1 98 128 PRO B O 1
ATOM 2796 N N . ARG B 1 129 ? -4.469 21.953 2.879 1 97.38 129 ARG B N 1
ATOM 2797 C CA . ARG B 1 129 ? -5.711 22.453 2.291 1 97.38 129 ARG B CA 1
ATOM 2798 C C . ARG B 1 129 ? -5.801 22.078 0.813 1 97.38 129 ARG B C 1
ATOM 2800 O O . ARG B 1 129 ? -6.879 21.766 0.309 1 97.38 129 ARG B O 1
ATOM 2807 N N . ASP B 1 130 ? -4.773 22.203 0.105 1 98.25 130 ASP B N 1
ATOM 2808 C CA . ASP B 1 130 ? -4.641 21.859 -1.306 1 98.25 130 ASP B CA 1
ATOM 2809 C C . ASP B 1 130 ? -3.352 21.078 -1.559 1 98.25 130 ASP B C 1
ATOM 2811 O O . ASP B 1 130 ? -2.393 21.625 -2.111 1 98.25 130 ASP B O 1
ATOM 2815 N N . PRO B 1 131 ? -3.395 19.766 -1.228 1 98.5 131 PRO B N 1
ATOM 2816 C CA . PRO B 1 131 ? -2.152 19 -1.298 1 98.5 131 PRO B CA 1
ATOM 2817 C C . PRO B 1 131 ? -1.569 18.938 -2.707 1 98.5 131 PRO B C 1
ATOM 2819 O O . PRO B 1 131 ? -0.347 18.906 -2.873 1 98.5 131 PRO B O 1
ATOM 2822 N N . ASP B 1 132 ? -2.404 18.922 -3.723 1 98.69 132 ASP B N 1
ATOM 2823 C CA . ASP B 1 132 ? -1.896 18.969 -5.09 1 98.69 132 ASP B CA 1
ATOM 2824 C C . ASP B 1 132 ? -1.165 20.281 -5.355 1 98.69 132 ASP B C 1
ATOM 2826 O O . ASP B 1 132 ? -0.08 20.281 -5.941 1 98.69 132 ASP B O 1
ATOM 2830 N N . GLY B 1 133 ? -1.829 21.344 -4.992 1 98.69 133 GLY B N 1
ATOM 2831 C CA . GLY B 1 133 ? -1.177 22.641 -5.137 1 98.69 133 GLY B CA 1
ATOM 2832 C C . GLY B 1 133 ? 0.138 22.734 -4.383 1 98.69 133 GLY B C 1
ATOM 2833 O O . GLY B 1 133 ? 1.111 23.297 -4.891 1 98.69 133 GLY B O 1
ATOM 2834 N N . SER B 1 134 ? 0.195 22.188 -3.119 1 98.81 134 SER B N 1
ATOM 2835 C CA . SER B 1 134 ? 1.426 22.141 -2.336 1 98.81 134 SER B CA 1
ATOM 2836 C C . SER B 1 134 ? 2.52 21.375 -3.068 1 98.81 134 SER B C 1
ATOM 2838 O O . SER B 1 134 ? 3.658 21.844 -3.154 1 98.81 134 SER B O 1
ATOM 2840 N N . ALA B 1 135 ? 2.168 20.219 -3.598 1 98.88 135 ALA B N 1
ATOM 2841 C CA . ALA B 1 135 ? 3.115 19.391 -4.34 1 98.88 135 ALA B CA 1
ATOM 2842 C C . ALA B 1 135 ? 3.654 20.141 -5.559 1 98.88 135 ALA B C 1
ATOM 2844 O O . ALA B 1 135 ? 4.855 20.094 -5.836 1 98.88 135 ALA B O 1
ATOM 2845 N N . GLU B 1 136 ? 2.771 20.781 -6.285 1 98.75 136 GLU B N 1
ATOM 2846 C CA . GLU B 1 136 ? 3.156 21.516 -7.48 1 98.75 136 GLU B CA 1
ATOM 2847 C C . GLU B 1 136 ? 4.141 22.625 -7.145 1 98.75 136 GLU B C 1
ATOM 2849 O O . GLU B 1 136 ? 5.129 22.828 -7.855 1 98.75 136 GLU B O 1
ATOM 2854 N N . LYS B 1 137 ? 3.807 23.406 -6.113 1 98.69 137 LYS B N 1
ATOM 2855 C CA . LYS B 1 137 ? 4.688 24.484 -5.691 1 98.69 137 LYS B CA 1
ATOM 2856 C C . LYS B 1 137 ? 6.074 23.969 -5.332 1 98.69 137 LYS B C 1
ATOM 2858 O O . LYS B 1 137 ? 7.086 24.547 -5.738 1 98.69 137 LYS B O 1
ATOM 2863 N N . ILE B 1 138 ? 6.129 22.891 -4.574 1 98.88 138 ILE B N 1
ATOM 2864 C CA . ILE B 1 138 ? 7.398 22.297 -4.176 1 98.88 138 ILE B CA 1
ATOM 2865 C C . ILE B 1 138 ? 8.148 21.797 -5.41 1 98.88 138 ILE B C 1
ATOM 2867 O O . ILE B 1 138 ? 9.352 22.031 -5.547 1 98.88 138 ILE B O 1
ATOM 2871 N N . LEU B 1 139 ? 7.449 21.125 -6.312 1 98.88 139 LEU B N 1
ATOM 2872 C CA . LEU B 1 139 ? 8.047 20.609 -7.539 1 98.88 139 LEU B CA 1
ATOM 2873 C C . LEU B 1 139 ? 8.68 21.734 -8.352 1 98.88 139 LEU B C 1
ATOM 2875 O O . LEU B 1 139 ? 9.836 21.625 -8.773 1 98.88 139 LEU B O 1
ATOM 2879 N N . ARG B 1 140 ? 7.902 22.766 -8.555 1 98.62 140 ARG B N 1
ATOM 2880 C CA . ARG B 1 140 ? 8.398 23.891 -9.336 1 98.62 140 ARG B CA 1
ATOM 2881 C C . ARG B 1 140 ? 9.672 24.453 -8.719 1 98.62 140 ARG B C 1
ATOM 2883 O O . ARG B 1 140 ? 10.648 24.719 -9.43 1 98.62 140 ARG B O 1
ATOM 2890 N N . THR B 1 141 ? 9.656 24.688 -7.414 1 98.81 141 THR B N 1
ATOM 2891 C CA . THR B 1 141 ? 10.82 25.234 -6.727 1 98.81 141 THR B CA 1
ATOM 2892 C C . THR B 1 141 ? 12.023 24.297 -6.871 1 98.81 141 THR B C 1
ATOM 2894 O O . THR B 1 141 ? 13.141 24.75 -7.141 1 98.81 141 THR B O 1
ATOM 2897 N N . LEU B 1 142 ? 11.844 22.984 -6.719 1 98.75 142 LEU B N 1
ATOM 2898 C CA . LEU B 1 142 ? 12.914 22 -6.852 1 98.75 142 LEU B CA 1
ATOM 2899 C C . LEU B 1 142 ? 13.484 22.016 -8.266 1 98.75 142 LEU B C 1
ATOM 2901 O O . LEU B 1 142 ? 14.703 21.953 -8.453 1 98.75 142 LEU B O 1
ATOM 2905 N N . GLN B 1 143 ? 12.586 22.031 -9.227 1 98.5 143 GLN B N 1
ATOM 2906 C CA . GLN B 1 143 ? 13.023 22 -10.617 1 98.5 143 GLN B CA 1
ATOM 2907 C C . GLN B 1 143 ? 13.797 23.281 -10.969 1 98.5 143 GLN B C 1
ATOM 2909 O O . GLN B 1 143 ? 14.812 23.219 -11.664 1 98.5 143 GLN B O 1
ATOM 2914 N N . GLU B 1 144 ? 13.289 24.406 -10.523 1 98.44 144 GLU B N 1
ATOM 2915 C CA . GLU B 1 144 ? 13.977 25.672 -10.766 1 98.44 144 GLU B CA 1
ATOM 2916 C C . GLU B 1 144 ? 15.367 25.672 -10.133 1 98.44 144 GLU B C 1
ATOM 2918 O O . GLU B 1 144 ? 16.328 26.156 -10.734 1 98.44 144 GLU B O 1
ATOM 2923 N N . ALA B 1 145 ? 15.492 25.188 -8.953 1 98.12 145 ALA B N 1
ATOM 2924 C CA . ALA B 1 145 ? 16.734 25.219 -8.188 1 98.12 145 ALA B CA 1
ATOM 2925 C C . ALA B 1 145 ? 17.75 24.203 -8.727 1 98.12 145 ALA B C 1
ATOM 2927 O O . ALA B 1 145 ? 18.953 24.406 -8.609 1 98.12 145 ALA B O 1
ATOM 2928 N N . THR B 1 146 ? 17.281 23.094 -9.328 1 97.75 146 THR B N 1
ATOM 2929 C CA . THR B 1 146 ? 18.188 22 -9.633 1 97.75 146 THR B CA 1
ATOM 2930 C C . THR B 1 146 ? 18.281 21.766 -11.133 1 97.75 146 THR B C 1
ATOM 2932 O O . THR B 1 146 ? 19.219 21.109 -11.609 1 97.75 146 THR B O 1
ATOM 2935 N N . GLY B 1 147 ? 17.266 22.125 -11.859 1 98.12 147 GLY B N 1
ATOM 2936 C CA . GLY B 1 147 ? 17.203 21.875 -13.297 1 98.12 147 GLY B CA 1
ATOM 2937 C C . GLY B 1 147 ? 16.844 20.453 -13.641 1 98.12 147 GLY B C 1
ATOM 2938 O O . GLY B 1 147 ? 16.984 20.031 -14.789 1 98.12 147 GLY B O 1
ATOM 2939 N N . ARG B 1 148 ? 16.391 19.719 -12.656 1 98.31 148 ARG B N 1
ATOM 2940 C CA . ARG B 1 148 ? 16.141 18.281 -12.867 1 98.31 148 ARG B CA 1
ATOM 2941 C C . ARG B 1 148 ? 14.672 18.031 -13.188 1 98.31 148 ARG B C 1
ATOM 2943 O O . ARG B 1 148 ? 13.797 18.781 -12.742 1 98.31 148 ARG B O 1
ATOM 2950 N N . GLU B 1 149 ? 14.398 17.016 -13.969 1 97.81 149 GLU B N 1
ATOM 2951 C CA . GLU B 1 149 ? 13.047 16.5 -14.148 1 97.81 149 GLU B CA 1
ATOM 2952 C C . GLU B 1 149 ? 12.625 15.641 -12.953 1 97.81 149 GLU B C 1
ATOM 2954 O O . GLU B 1 149 ? 13.203 14.578 -12.703 1 97.81 149 GLU B O 1
ATOM 2959 N N . LEU B 1 150 ? 11.625 16.078 -12.281 1 98.62 150 LEU B N 1
ATOM 2960 C CA . LEU B 1 150 ? 11.258 15.469 -11.008 1 98.62 150 LEU B CA 1
ATOM 2961 C C . LEU B 1 150 ? 9.75 15.266 -10.922 1 98.62 150 LEU B C 1
ATOM 2963 O O . LEU B 1 150 ? 9 15.758 -11.766 1 98.62 150 LEU B O 1
ATOM 2967 N N . ALA B 1 151 ? 9.297 14.547 -9.977 1 98.88 151 ALA B N 1
ATOM 2968 C CA . ALA B 1 151 ? 7.914 14.477 -9.508 1 98.88 151 ALA B CA 1
ATOM 2969 C C . ALA B 1 151 ? 7.844 14.555 -7.988 1 98.88 151 ALA B C 1
ATOM 2971 O O . ALA B 1 151 ? 8.836 14.312 -7.297 1 98.88 151 ALA B O 1
ATOM 2972 N N . VAL B 1 152 ? 6.742 14.984 -7.473 1 98.94 152 VAL B N 1
ATOM 2973 C CA . VAL B 1 152 ? 6.551 15.133 -6.035 1 98.94 152 VAL B CA 1
ATOM 2974 C C . VAL B 1 152 ? 5.242 14.469 -5.617 1 98.94 152 VAL B C 1
ATOM 2976 O O . VAL B 1 152 ? 4.223 14.609 -6.301 1 98.94 152 VAL B O 1
ATOM 2979 N N . ILE B 1 153 ? 5.254 13.719 -4.562 1 98.94 153 ILE B N 1
ATOM 2980 C CA . ILE B 1 153 ? 4.082 13.125 -3.938 1 98.94 153 ILE B CA 1
ATOM 2981 C C . ILE B 1 153 ? 4 13.555 -2.475 1 98.94 153 ILE B C 1
ATOM 2983 O O . ILE B 1 153 ? 4.992 13.492 -1.747 1 98.94 153 ILE B O 1
ATOM 2987 N N . ILE B 1 154 ? 2.875 14.086 -2.066 1 98.94 154 ILE B N 1
ATOM 2988 C CA . ILE B 1 154 ? 2.576 14.281 -0.651 1 98.94 154 ILE B CA 1
ATOM 2989 C C . ILE B 1 154 ? 1.879 13.039 -0.097 1 98.94 154 ILE B C 1
ATOM 2991 O O . ILE B 1 154 ? 0.881 12.578 -0.656 1 98.94 154 ILE B O 1
ATOM 2995 N N . SER B 1 155 ? 2.408 12.492 0.978 1 98.75 155 SER B N 1
ATOM 2996 C CA . SER B 1 155 ? 1.944 11.195 1.451 1 98.75 155 SER B CA 1
ATOM 2997 C C . SER B 1 155 ? 1.389 11.289 2.867 1 98.75 155 SER B C 1
ATOM 2999 O O . SER B 1 155 ? 1.842 12.109 3.664 1 98.75 155 SER B O 1
ATOM 3001 N N . ASP B 1 156 ? 0.421 10.539 3.172 1 98 156 ASP B N 1
ATOM 3002 C CA . ASP B 1 156 ? -0.157 10.297 4.488 1 98 156 ASP B CA 1
ATOM 3003 C C . ASP B 1 156 ? -0.135 8.805 4.824 1 98 156 ASP B C 1
ATOM 3005 O O . ASP B 1 156 ? 0.201 7.977 3.977 1 98 156 ASP B O 1
ATOM 3009 N N . THR B 1 157 ? -0.271 8.469 6.059 1 97.31 157 THR B N 1
ATOM 3010 C CA . THR B 1 157 ? -0.401 7.082 6.492 1 97.31 157 THR B CA 1
ATOM 3011 C C . THR B 1 157 ? -1.835 6.781 6.922 1 97.31 157 THR B C 1
ATOM 3013 O O . THR B 1 157 ? -2.383 7.465 7.789 1 97.31 157 THR B O 1
ATOM 3016 N N . GLN B 1 158 ? -2.439 5.789 6.332 1 97 158 GLN B N 1
ATOM 3017 C CA . GLN B 1 158 ? -3.857 5.543 6.578 1 97 158 GLN B CA 1
ATOM 3018 C C . GLN B 1 158 ? -4.129 4.059 6.793 1 97 158 GLN B C 1
ATOM 3020 O O . GLN B 1 158 ? -3.506 3.207 6.152 1 97 158 GLN B O 1
ATOM 3025 N N . GLY B 1 159 ? -5.039 3.811 7.754 1 95.25 159 GLY B N 1
ATOM 3026 C CA . GLY B 1 159 ? -5.633 2.484 7.777 1 95.25 159 GLY B CA 1
ATOM 3027 C C . GLY B 1 159 ? -6.512 2.203 6.574 1 95.25 159 GLY B C 1
ATOM 3028 O O . GLY B 1 159 ? -6.727 3.082 5.738 1 95.25 159 GLY B O 1
ATOM 3029 N N . ARG B 1 160 ? -6.98 0.965 6.465 1 94.31 160 ARG B N 1
ATOM 3030 C CA . ARG B 1 160 ? -7.793 0.571 5.316 1 94.31 160 ARG B CA 1
ATOM 3031 C C . ARG B 1 160 ? -8.82 -0.487 5.707 1 94.31 160 ARG B C 1
ATOM 3033 O O . ARG B 1 160 ? -8.625 -1.216 6.684 1 94.31 160 ARG B O 1
ATOM 3040 N N . PRO B 1 161 ? -9.891 -0.532 4.965 1 94.06 161 PRO B N 1
ATOM 3041 C CA . PRO B 1 161 ? -10.867 -1.592 5.23 1 94.06 161 PRO B CA 1
ATOM 3042 C C . PRO B 1 161 ? -10.273 -2.99 5.074 1 94.06 161 PRO B C 1
ATOM 3044 O O . PRO B 1 161 ? -9.375 -3.195 4.254 1 94.06 161 PRO B O 1
ATOM 3047 N N . PHE B 1 162 ? -10.703 -3.922 5.867 1 96.06 162 PHE B N 1
ATOM 3048 C CA . PHE B 1 162 ? -10.523 -5.367 5.77 1 96.06 162 PHE B CA 1
ATOM 3049 C C . PHE B 1 162 ? -9.133 -5.773 6.23 1 96.06 162 PHE B C 1
ATOM 3051 O O . PHE B 1 162 ? -8.867 -6.957 6.445 1 96.06 162 PHE B O 1
ATOM 3058 N N . ARG B 1 163 ? -8.234 -4.875 6.395 1 96.94 163 ARG B N 1
ATOM 3059 C CA . ARG B 1 163 ? -6.875 -5.199 6.809 1 96.94 163 ARG B CA 1
ATOM 3060 C C . ARG B 1 163 ? -6.449 -4.348 8 1 96.94 163 ARG B C 1
ATOM 3062 O O . ARG B 1 163 ? -6.879 -3.201 8.141 1 96.94 163 ARG B O 1
ATOM 3069 N N . GLU B 1 164 ? -5.59 -4.93 8.773 1 97 164 GLU B N 1
ATOM 3070 C CA . GLU B 1 164 ? -5.016 -4.234 9.922 1 97 164 GLU B CA 1
ATOM 3071 C C . GLU B 1 164 ? -3.727 -3.512 9.547 1 97 164 GLU B C 1
ATOM 3073 O O . GLU B 1 164 ? -3.051 -3.896 8.586 1 97 164 GLU B O 1
ATOM 3078 N N . GLY B 1 165 ? -3.422 -2.461 10.336 1 96.88 165 GLY B N 1
ATOM 3079 C CA . GLY B 1 165 ? -2.215 -1.686 10.094 1 96.88 165 GLY B CA 1
ATOM 3080 C C . GLY B 1 165 ? -2.395 -0.613 9.039 1 96.88 165 GLY B C 1
ATOM 3081 O O . GLY B 1 165 ? -3.23 -0.751 8.141 1 96.88 165 GLY B O 1
ATOM 3082 N N . ALA B 1 166 ? -1.661 0.405 9.133 1 97.56 166 ALA B N 1
ATOM 3083 C CA . ALA B 1 166 ? -1.731 1.528 8.203 1 97.56 166 ALA B CA 1
ATOM 3084 C C . ALA B 1 166 ? -0.607 1.459 7.172 1 97.56 166 ALA B C 1
ATOM 3086 O O . ALA B 1 166 ? 0.42 0.817 7.41 1 97.56 166 ALA B O 1
ATOM 3087 N N . VAL B 1 167 ? -0.792 2.02 6.02 1 98.44 167 VAL B N 1
ATOM 3088 C CA . VAL B 1 167 ? 0.205 2.105 4.957 1 98.44 167 VAL B CA 1
ATOM 3089 C C . VAL B 1 167 ? 0.28 3.537 4.43 1 98.44 167 VAL B C 1
ATOM 3091 O O . VAL B 1 167 ? -0.649 4.324 4.625 1 98.44 167 VAL B O 1
ATOM 3094 N N . GLY B 1 168 ? 1.404 3.848 3.828 1 98.5 168 GLY B N 1
ATOM 3095 C CA . GLY B 1 168 ? 1.504 5.121 3.129 1 98.5 168 GLY B CA 1
ATOM 3096 C C . GLY B 1 168 ? 0.598 5.207 1.915 1 98.5 168 GLY B C 1
ATOM 3097 O O . GLY B 1 168 ? 0.46 4.234 1.167 1 98.5 168 GLY B O 1
ATOM 3098 N N . VAL B 1 169 ? -0.048 6.367 1.749 1 98.81 169 VAL B N 1
ATOM 3099 C CA . VAL B 1 169 ? -0.869 6.641 0.573 1 98.81 169 VAL B CA 1
ATOM 3100 C C . VAL B 1 169 ? -0.59 8.055 0.067 1 98.81 169 VAL B C 1
ATOM 3102 O O . VAL B 1 169 ? -0.134 8.914 0.825 1 98.81 169 VAL B O 1
ATOM 3105 N N . ALA B 1 170 ? -0.855 8.25 -1.179 1 98.88 170 ALA B N 1
ATOM 3106 C CA . ALA B 1 170 ? -0.702 9.578 -1.762 1 98.88 170 ALA B CA 1
ATOM 3107 C C . ALA B 1 170 ? -1.932 10.445 -1.493 1 98.88 170 ALA B C 1
ATOM 3109 O O . ALA B 1 170 ? -3.064 9.984 -1.66 1 98.88 170 ALA B O 1
ATOM 3110 N N . VAL B 1 171 ? -1.701 11.703 -1.091 1 98.81 171 VAL B N 1
ATOM 3111 C CA . VAL B 1 171 ? -2.812 12.633 -0.91 1 98.81 171 VAL B CA 1
ATOM 3112 C C . VAL B 1 171 ? -2.611 13.859 -1.795 1 98.81 171 VAL B C 1
ATOM 3114 O O . VAL B 1 171 ? -3.527 14.672 -1.964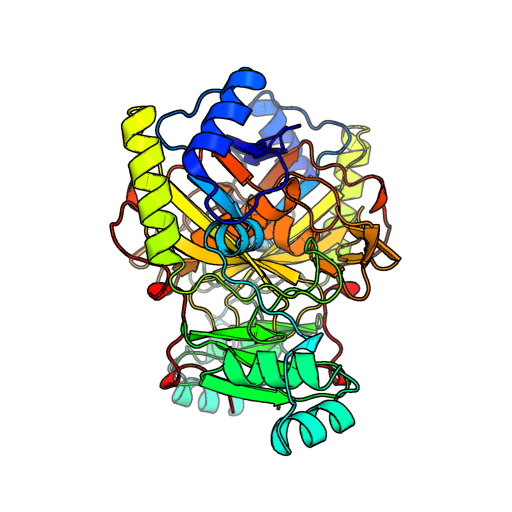 1 98.81 171 VAL B O 1
ATOM 3117 N N . GLY B 1 172 ? -1.485 14.039 -2.367 1 98.81 172 GLY B N 1
ATOM 3118 C CA . GLY B 1 172 ? -1.135 15.047 -3.361 1 98.81 172 GLY B CA 1
ATOM 3119 C C . GLY B 1 172 ? -0.083 14.562 -4.344 1 98.81 172 GLY B C 1
ATOM 3120 O O . GLY B 1 172 ? 0.834 13.828 -3.971 1 98.81 172 GLY B O 1
ATOM 3121 N N . VAL B 1 173 ? -0.197 15.008 -5.559 1 98.81 173 VAL B N 1
ATOM 3122 C CA . VAL B 1 173 ? 0.726 14.555 -6.594 1 98.81 173 VAL B CA 1
ATOM 3123 C C . VAL B 1 173 ? 1.013 15.688 -7.574 1 98.81 173 VAL B C 1
ATOM 3125 O O . VAL B 1 173 ? 0.117 16.469 -7.914 1 98.81 173 VAL B O 1
ATOM 3128 N N . ALA B 1 174 ? 2.209 15.781 -8.008 1 98.81 174 ALA B N 1
ATOM 3129 C CA . ALA B 1 174 ? 2.619 16.703 -9.07 1 98.81 174 ALA B CA 1
ATOM 3130 C C . ALA B 1 174 ? 3.703 16.078 -9.938 1 98.81 174 ALA B C 1
ATOM 3132 O O . ALA B 1 174 ? 4.648 15.461 -9.43 1 98.81 174 ALA B O 1
ATOM 3133 N N . GLY B 1 175 ? 3.592 16.172 -11.273 1 98.5 175 GLY B N 1
ATOM 3134 C CA . GLY B 1 175 ? 4.617 15.758 -12.211 1 98.5 175 GLY B CA 1
ATOM 3135 C C . GLY B 1 175 ? 4.387 14.359 -12.758 1 98.5 175 GLY B C 1
ATOM 3136 O O . GLY B 1 175 ? 5.035 13.953 -13.727 1 98.5 175 GLY B O 1
ATOM 3137 N N . LEU B 1 176 ? 3.412 13.625 -12.195 1 97.62 176 LEU B N 1
ATOM 3138 C CA . LEU B 1 176 ? 3.154 12.273 -12.695 1 97.62 176 LEU B CA 1
ATOM 3139 C C . LEU B 1 176 ? 1.69 11.891 -12.5 1 97.62 176 LEU B C 1
ATOM 3141 O O . LEU B 1 176 ? 1.029 12.406 -11.594 1 97.62 176 LEU B O 1
ATOM 3145 N N . SER B 1 177 ? 1.156 11.023 -13.359 1 98.19 177 SER B N 1
ATOM 3146 C CA . SER B 1 177 ? -0.158 10.414 -13.164 1 98.19 177 SER B CA 1
ATOM 3147 C C . SER B 1 177 ? -0.141 9.414 -12.008 1 98.19 177 SER B C 1
ATOM 3149 O O . SER B 1 177 ? 0.732 8.547 -11.953 1 98.19 177 SER B O 1
ATOM 3151 N N . PRO B 1 178 ? -1.075 9.555 -11.148 1 98.62 178 PRO B N 1
ATOM 3152 C CA . PRO B 1 178 ? -1.037 8.68 -9.977 1 98.62 178 PRO B CA 1
ATOM 3153 C C . PRO B 1 178 ? -1.447 7.242 -10.305 1 98.62 178 PRO B C 1
ATOM 3155 O O . PRO B 1 178 ? -1.185 6.328 -9.516 1 98.62 178 PRO B O 1
ATOM 3158 N N . ILE B 1 179 ? -2.141 7.035 -11.398 1 98.31 179 ILE B N 1
ATOM 3159 C CA . ILE B 1 179 ? -2.598 5.715 -11.828 1 98.31 179 ILE B CA 1
ATOM 3160 C C . ILE B 1 179 ? -1.948 5.348 -13.156 1 98.31 179 ILE B C 1
ATOM 3162 O O . ILE B 1 179 ? -1.878 6.172 -14.07 1 98.31 179 ILE B O 1
ATOM 3166 N N . TRP B 1 180 ? -1.408 4.191 -13.25 1 97.56 180 TRP B N 1
ATOM 3167 C CA . TRP B 1 180 ? -0.964 3.607 -14.516 1 97.56 180 TRP B CA 1
ATOM 3168 C C . TRP B 1 180 ? -2.029 2.682 -15.094 1 97.56 180 TRP B C 1
ATOM 3170 O O . TRP B 1 180 ? -2.186 1.546 -14.633 1 97.56 180 TRP B O 1
ATOM 3180 N N . ASP B 1 181 ? -2.84 3.178 -16.031 1 96.06 181 ASP B N 1
ATOM 3181 C CA . ASP B 1 181 ? -3.824 2.369 -16.75 1 96.06 181 ASP B CA 1
ATOM 3182 C C . ASP B 1 181 ? -3.154 1.502 -17.812 1 96.06 181 ASP B C 1
ATOM 3184 O O . ASP B 1 181 ? -2.666 2.014 -18.828 1 96.06 181 ASP B O 1
ATOM 3188 N N . ARG B 1 182 ? -3.143 0.222 -17.609 1 94.62 182 ARG B N 1
ATOM 3189 C CA . ARG B 1 182 ? -2.373 -0.659 -18.484 1 94.62 182 ARG B CA 1
ATOM 3190 C C . ARG B 1 182 ? -3.291 -1.472 -19.391 1 94.62 182 ARG B C 1
ATOM 3192 O O . ARG B 1 182 ? -2.869 -2.473 -19.969 1 94.62 182 ARG B O 1
ATOM 3199 N N . LYS B 1 183 ? -4.559 -1.108 -19.422 1 92.19 183 LYS B N 1
ATOM 3200 C CA . LYS B 1 183 ? -5.516 -1.754 -20.312 1 92.19 183 LYS B CA 1
ATOM 3201 C C . LYS B 1 183 ? -5 -1.781 -21.75 1 92.19 183 LYS B C 1
ATOM 3203 O O . LYS B 1 183 ? -4.469 -0.783 -22.25 1 92.19 183 LYS B O 1
ATOM 3208 N N . GLY B 1 184 ? -5.086 -2.928 -22.297 1 91.69 184 GLY B N 1
ATOM 3209 C CA . GLY B 1 184 ? -4.672 -3.061 -23.688 1 91.69 184 GLY B CA 1
ATOM 3210 C C . GLY B 1 184 ? -3.262 -3.598 -23.844 1 91.69 184 GLY B C 1
ATOM 3211 O O . GLY B 1 184 ? -2.91 -4.145 -24.891 1 91.69 184 GLY B O 1
ATOM 3212 N N . GLU B 1 185 ? -2.436 -3.414 -22.844 1 92.94 185 GLU B N 1
ATOM 3213 C CA . GLU B 1 185 ? -1.119 -4.043 -22.875 1 92.94 185 GLU B CA 1
ATOM 3214 C C . GLU B 1 185 ? -1.233 -5.566 -22.828 1 92.94 185 GLU B C 1
ATOM 3216 O O . GLU B 1 185 ? -2.311 -6.105 -22.562 1 92.94 185 GLU B O 1
ATOM 3221 N N . ARG B 1 186 ? -0.161 -6.324 -23.172 1 92 186 ARG B N 1
ATOM 3222 C CA . ARG B 1 186 ? -0.18 -7.781 -23.188 1 92 186 ARG B CA 1
ATOM 3223 C C . ARG B 1 186 ? 0.604 -8.352 -22 1 92 186 ARG B C 1
ATOM 3225 O O . ARG B 1 186 ? 1.594 -7.762 -21.562 1 92 186 ARG B O 1
ATOM 3232 N N . ASP B 1 187 ? 0.121 -9.453 -21.516 1 91.69 187 ASP B N 1
ATOM 3233 C CA . ASP B 1 187 ? 0.883 -10.148 -20.484 1 91.69 187 ASP B CA 1
ATOM 3234 C C . ASP B 1 187 ? 1.894 -11.109 -21.094 1 91.69 187 ASP B C 1
ATOM 3236 O O . ASP B 1 187 ? 2.174 -11.039 -22.297 1 91.69 187 ASP B O 1
ATOM 3240 N N . LEU B 1 188 ? 2.58 -11.977 -20.297 1 89.56 188 LEU B N 1
ATOM 3241 C CA . LEU B 1 188 ? 3.656 -12.859 -20.734 1 89.56 188 LEU B CA 1
ATOM 3242 C C . LEU B 1 188 ? 3.131 -13.922 -21.703 1 89.56 188 LEU B C 1
ATOM 3244 O O . LEU B 1 188 ? 3.91 -14.57 -22.406 1 89.56 188 LEU B O 1
ATOM 3248 N N . TYR B 1 189 ? 1.815 -14.125 -21.734 1 89.19 189 TYR B N 1
ATOM 3249 C CA . TYR B 1 189 ? 1.208 -15.172 -22.547 1 89.19 189 TYR B CA 1
ATOM 3250 C C . TYR B 1 189 ? 0.473 -14.586 -23.734 1 89.19 189 TYR B C 1
ATOM 3252 O O . TYR B 1 189 ? -0.262 -15.289 -24.438 1 89.19 189 TYR B O 1
ATOM 3260 N N . GLY B 1 190 ? 0.625 -13.297 -23.891 1 89.25 190 GLY B N 1
ATOM 3261 C CA . GLY B 1 190 ? 0.088 -12.625 -25.062 1 89.25 190 GLY B CA 1
ATOM 3262 C C . GLY B 1 190 ? -1.341 -12.148 -24.875 1 89.25 190 GLY B C 1
ATOM 3263 O O . GLY B 1 190 ? -1.94 -11.594 -25.797 1 89.25 190 GLY B O 1
ATOM 3264 N N . ARG B 1 191 ? -1.906 -12.344 -23.781 1 90 191 ARG B N 1
ATOM 3265 C CA . ARG B 1 191 ? -3.275 -11.93 -23.5 1 90 191 ARG B CA 1
ATOM 3266 C C . ARG B 1 191 ? -3.342 -10.438 -23.172 1 90 191 ARG B C 1
ATOM 3268 O O . ARG B 1 191 ? -2.479 -9.914 -22.453 1 90 191 ARG B O 1
ATOM 3275 N N . SER B 1 192 ? -4.32 -9.805 -23.719 1 90.69 192 SER B N 1
ATOM 3276 C CA . SER B 1 192 ? -4.523 -8.391 -23.453 1 90.69 192 SER B CA 1
ATOM 3277 C C . SER B 1 192 ? -5.074 -8.164 -22.047 1 90.69 192 SER B C 1
ATOM 3279 O O . SER B 1 192 ? -6.023 -8.836 -21.641 1 90.69 192 SER B O 1
ATOM 3281 N N . LEU B 1 193 ? -4.434 -7.16 -21.359 1 90.75 193 LEU B N 1
ATOM 3282 C CA . LEU B 1 193 ? -4.961 -6.773 -20.062 1 90.75 193 LEU B CA 1
ATOM 3283 C C . LEU B 1 193 ? -6.27 -6.004 -20.203 1 90.75 193 LEU B C 1
ATOM 3285 O O . LEU B 1 193 ? -6.383 -5.121 -21.062 1 90.75 193 LEU B O 1
ATOM 3289 N N . GLU B 1 194 ? -7.211 -6.301 -19.391 1 83.69 194 GLU B N 1
ATOM 3290 C CA . GLU B 1 194 ? -8.531 -5.707 -19.578 1 83.69 194 GLU B CA 1
ATOM 3291 C C . GLU B 1 194 ? -8.852 -4.715 -18.469 1 83.69 194 GLU B C 1
ATOM 3293 O O . GLU B 1 194 ? -9.578 -3.742 -18.688 1 83.69 194 GLU B O 1
ATOM 3298 N N . THR B 1 195 ? -8.336 -4.914 -17.312 1 84.62 195 THR B N 1
ATOM 3299 C CA . THR B 1 195 ? -8.797 -4.098 -16.203 1 84.62 195 THR B CA 1
ATOM 3300 C C . THR B 1 195 ? -7.625 -3.676 -15.32 1 84.62 195 THR B C 1
ATOM 3302 O O . THR B 1 195 ? -7.828 -3.17 -14.211 1 84.62 195 THR B O 1
ATOM 3305 N N . THR B 1 196 ? -6.402 -3.85 -15.82 1 90.12 196 THR B N 1
ATOM 3306 C CA . THR B 1 196 ? -5.246 -3.639 -14.953 1 90.12 196 THR B CA 1
ATOM 3307 C C . THR B 1 196 ? -4.938 -2.15 -14.812 1 90.12 196 THR B C 1
ATOM 3309 O O . THR B 1 196 ? -4.562 -1.493 -15.789 1 90.12 196 THR B O 1
ATOM 3312 N N . ARG B 1 197 ? -5.207 -1.616 -13.703 1 96 197 ARG B N 1
ATOM 3313 C CA . ARG B 1 197 ? -4.84 -0.27 -13.273 1 96 197 ARG B CA 1
ATOM 3314 C C . ARG B 1 197 ? -4.039 -0.307 -11.977 1 96 197 ARG B C 1
ATOM 3316 O O . ARG B 1 197 ? -4.477 -0.897 -10.984 1 96 197 ARG B O 1
ATOM 3323 N N . VAL B 1 198 ? -2.873 0.294 -12.023 1 97.69 198 VAL B N 1
ATOM 3324 C CA . VAL B 1 198 ? -1.994 0.27 -10.859 1 97.69 198 VAL B CA 1
ATOM 3325 C C . VAL B 1 198 ? -1.987 1.642 -10.188 1 97.69 198 VAL B C 1
ATOM 3327 O O . VAL B 1 198 ? -1.797 2.664 -10.852 1 97.69 198 VAL B O 1
ATOM 3330 N N . ALA B 1 199 ? -2.279 1.653 -8.875 1 98.5 199 ALA B N 1
ATOM 3331 C CA . ALA B 1 199 ? -2.166 2.889 -8.109 1 98.5 199 ALA B CA 1
ATOM 3332 C C . ALA B 1 199 ? -0.709 3.199 -7.777 1 98.5 199 ALA B C 1
ATOM 3334 O O . ALA B 1 199 ? -0.304 3.148 -6.613 1 98.5 199 ALA B O 1
ATOM 3335 N N . VAL B 1 200 ? 0.052 3.672 -8.742 1 98.44 200 VAL B N 1
ATOM 3336 C CA . VAL B 1 200 ? 1.5 3.828 -8.664 1 98.44 200 VAL B CA 1
ATOM 3337 C C . VAL B 1 200 ? 1.854 4.824 -7.562 1 98.44 200 VAL B C 1
ATOM 3339 O O . VAL B 1 200 ? 2.803 4.613 -6.801 1 98.44 200 VAL B O 1
ATOM 3342 N N . ALA B 1 201 ? 1.132 5.926 -7.461 1 98.88 201 ALA B N 1
ATOM 3343 C CA . ALA B 1 201 ? 1.443 6.938 -6.453 1 98.88 201 ALA B CA 1
ATOM 3344 C C . ALA B 1 201 ? 1.275 6.379 -5.043 1 98.88 201 ALA B C 1
ATOM 3346 O O . ALA B 1 201 ? 2.041 6.719 -4.141 1 98.88 201 ALA B O 1
ATOM 3347 N N . ASP B 1 202 ? 0.221 5.535 -4.852 1 98.88 202 ASP B N 1
ATOM 3348 C CA . ASP B 1 202 ? 0.039 4.891 -3.557 1 98.88 202 ASP B CA 1
ATOM 3349 C C . ASP B 1 202 ? 1.169 3.904 -3.27 1 98.88 202 ASP B C 1
ATOM 3351 O O . ASP B 1 202 ? 1.638 3.801 -2.135 1 98.88 202 ASP B O 1
ATOM 3355 N N . GLU B 1 203 ? 1.575 3.145 -4.27 1 98.88 203 GLU B N 1
ATOM 3356 C CA . GLU B 1 203 ? 2.678 2.211 -4.07 1 98.88 203 GLU 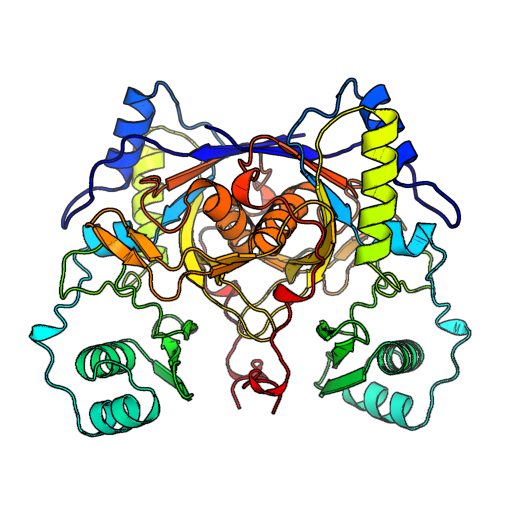B CA 1
ATOM 3357 C C . GLU B 1 203 ? 3.977 2.947 -3.752 1 98.88 203 GLU B C 1
ATOM 3359 O O . GLU B 1 203 ? 4.754 2.504 -2.904 1 98.88 203 GLU B O 1
ATOM 3364 N N . LEU B 1 204 ? 4.219 4.051 -4.434 1 98.88 204 LEU B N 1
ATOM 3365 C CA . LEU B 1 204 ? 5.391 4.879 -4.156 1 98.88 204 LEU B CA 1
ATOM 3366 C C . LEU B 1 204 ? 5.336 5.434 -2.738 1 98.88 204 LEU B C 1
ATOM 3368 O O . LEU B 1 204 ? 6.344 5.441 -2.027 1 98.88 204 LEU B O 1
ATOM 3372 N N . ALA B 1 205 ? 4.16 5.906 -2.33 1 98.94 205 ALA B N 1
ATOM 3373 C CA . ALA B 1 205 ? 3.988 6.418 -0.974 1 98.94 205 ALA B CA 1
ATOM 3374 C C . ALA B 1 205 ? 4.234 5.324 0.061 1 98.94 205 ALA B C 1
ATOM 3376 O O . ALA B 1 205 ? 4.895 5.559 1.075 1 98.94 205 ALA B O 1
ATOM 3377 N N . ALA B 1 206 ? 3.686 4.117 -0.19 1 98.88 206 ALA B N 1
ATOM 3378 C CA . ALA B 1 206 ? 3.906 2.992 0.713 1 98.88 206 ALA B CA 1
ATOM 3379 C C . ALA B 1 206 ? 5.391 2.645 0.804 1 98.88 206 ALA B C 1
ATOM 3381 O O . ALA B 1 206 ? 5.902 2.369 1.891 1 98.88 206 ALA B O 1
ATOM 3382 N N . ALA B 1 207 ? 6.066 2.633 -0.34 1 98.75 207 ALA B N 1
ATOM 3383 C CA . ALA B 1 207 ? 7.504 2.363 -0.36 1 98.75 207 ALA B CA 1
ATOM 3384 C C . ALA B 1 207 ? 8.266 3.393 0.471 1 98.75 207 ALA B C 1
ATOM 3386 O O . ALA B 1 207 ? 9.125 3.031 1.276 1 98.75 207 ALA B O 1
ATOM 3387 N N . ALA B 1 208 ? 7.953 4.656 0.297 1 98.69 208 ALA B N 1
ATOM 3388 C CA . ALA B 1 208 ? 8.633 5.727 1.026 1 98.69 208 ALA B CA 1
ATOM 3389 C C . ALA B 1 208 ? 8.398 5.598 2.529 1 98.69 208 ALA B C 1
ATOM 3391 O O . ALA B 1 208 ? 9.273 5.922 3.33 1 98.69 208 ALA B O 1
ATOM 3392 N N . SER B 1 209 ? 7.207 5.168 2.906 1 98.12 209 SER B N 1
ATOM 3393 C CA . SER B 1 209 ? 6.852 5.008 4.312 1 98.12 209 SER B CA 1
ATOM 3394 C C . SER B 1 209 ? 7.812 4.059 5.02 1 98.12 209 SER B C 1
ATOM 3396 O O . SER B 1 209 ? 8.102 4.23 6.207 1 98.12 209 SER B O 1
ATOM 3398 N N . LEU B 1 210 ? 8.383 3.088 4.258 1 97.94 210 LEU B N 1
ATOM 3399 C CA . LEU B 1 210 ? 9.328 2.133 4.82 1 97.94 210 LEU B CA 1
ATOM 3400 C C . LEU B 1 210 ? 10.562 2.848 5.363 1 97.94 210 LEU B C 1
ATOM 3402 O O . LEU B 1 210 ? 11.195 2.375 6.316 1 97.94 210 LEU B O 1
ATOM 3406 N N . VAL B 1 211 ? 10.898 3.965 4.75 1 97.56 211 VAL B N 1
ATOM 3407 C CA . VAL B 1 211 ? 12.086 4.727 5.129 1 97.56 211 VAL B CA 1
ATOM 3408 C C . VAL B 1 211 ? 11.703 5.809 6.137 1 97.56 211 VAL B C 1
ATOM 3410 O O . VAL B 1 211 ? 12.422 6.047 7.109 1 97.56 211 VAL B O 1
ATOM 3413 N N . MET B 1 212 ? 10.555 6.477 5.906 1 95 212 MET B N 1
ATOM 3414 C CA . MET B 1 212 ? 10.094 7.598 6.723 1 95 212 MET B CA 1
ATOM 3415 C C . MET B 1 212 ? 9.844 7.156 8.164 1 95 212 MET B C 1
ATOM 3417 O O . MET B 1 212 ? 10.203 7.863 9.102 1 95 212 MET B O 1
ATOM 3421 N N . GLY B 1 213 ? 9.258 5.984 8.266 1 89.06 213 GLY B N 1
ATOM 3422 C CA . GLY B 1 213 ? 8.758 5.586 9.57 1 89.06 213 GLY B CA 1
ATOM 3423 C C . GLY B 1 213 ? 7.586 6.422 10.039 1 89.06 213 GLY B C 1
ATOM 3424 O O . GLY B 1 213 ? 7.047 7.23 9.281 1 89.06 213 GLY B O 1
ATOM 3425 N N . GLN B 1 214 ? 7.137 6.223 11.344 1 84.31 214 GLN 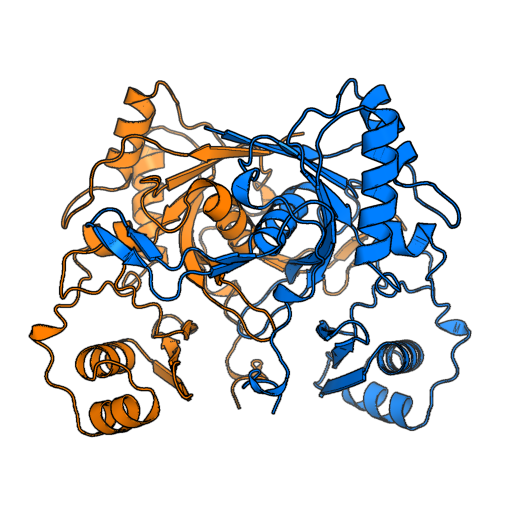B N 1
ATOM 3426 C CA . GLN B 1 214 ? 5.953 6.914 11.844 1 84.31 214 GLN B CA 1
ATOM 3427 C C . GLN B 1 214 ? 6.184 7.457 13.25 1 84.31 214 GLN B C 1
ATOM 3429 O O . GLN B 1 214 ? 5.25 7.941 13.891 1 84.31 214 GLN B O 1
ATOM 3434 N N . ALA B 1 215 ? 7.383 7.402 13.672 1 87.81 215 ALA B N 1
ATOM 3435 C CA . ALA B 1 215 ? 7.656 7.836 15.039 1 87.81 215 ALA B CA 1
ATOM 3436 C C . ALA B 1 215 ? 8.688 8.953 15.062 1 87.81 215 ALA B C 1
ATOM 3438 O O . ALA B 1 215 ? 8.383 10.102 14.711 1 87.81 215 ALA B O 1
ATOM 3439 N N . ASP B 1 216 ? 9.867 8.625 15.508 1 89.56 216 ASP B N 1
ATOM 3440 C CA . ASP B 1 216 ? 10.836 9.695 15.734 1 89.56 216 ASP B CA 1
ATOM 3441 C C . ASP B 1 216 ? 12.008 9.586 14.758 1 89.56 216 ASP B C 1
ATOM 3443 O O . ASP B 1 216 ? 13.102 10.07 15.047 1 89.56 216 ASP B O 1
ATOM 3447 N N . GLU B 1 217 ? 11.789 8.953 13.641 1 89.94 217 GLU B N 1
ATOM 3448 C CA . GLU B 1 217 ? 12.875 8.742 12.688 1 89.94 217 GLU B CA 1
ATOM 3449 C C . GLU B 1 217 ? 13.398 10.07 12.141 1 89.94 217 GLU B C 1
ATOM 3451 O O . GLU B 1 217 ? 14.57 10.172 11.766 1 89.94 217 GLU B O 1
ATOM 3456 N N . GLY B 1 218 ? 12.445 11.062 11.977 1 93 218 GLY B N 1
ATOM 3457 C CA . GLY B 1 218 ? 12.867 12.375 11.516 1 93 218 GLY B CA 1
ATOM 3458 C C . GLY B 1 218 ? 13.234 12.398 10.047 1 93 218 GLY B C 1
ATOM 3459 O O . GLY B 1 218 ? 14.164 13.109 9.648 1 93 218 GLY B O 1
ATOM 3460 N N . VAL B 1 219 ? 12.695 11.594 9.258 1 96.19 219 VAL B N 1
ATOM 3461 C CA . VAL B 1 219 ? 12.906 11.539 7.812 1 96.19 219 VAL B CA 1
ATOM 3462 C C . VAL B 1 219 ? 11.594 11.82 7.086 1 96.19 219 VAL B C 1
ATOM 3464 O O . VAL B 1 219 ? 10.984 10.914 6.527 1 96.19 219 VAL B O 1
ATOM 3467 N N . PRO B 1 220 ? 11.242 13.062 6.984 1 97.06 220 PRO B N 1
ATOM 3468 C CA . PRO B 1 220 ? 9.922 13.398 6.457 1 97.06 220 PRO B CA 1
ATOM 3469 C C . PRO B 1 220 ? 9.875 13.414 4.93 1 97.06 220 PRO B C 1
ATOM 3471 O O . PRO B 1 220 ? 8.82 13.641 4.34 1 97.06 220 PRO B O 1
ATOM 3474 N N . ALA B 1 221 ? 10.992 13.195 4.281 1 98.44 221 ALA B N 1
ATOM 3475 C CA . ALA B 1 221 ? 11.047 13.148 2.822 1 98.44 221 ALA B CA 1
ATOM 3476 C C . ALA B 1 221 ? 11.938 12 2.352 1 98.44 221 ALA B C 1
ATOM 3478 O O . ALA B 1 221 ? 12.961 11.703 2.975 1 98.44 221 ALA B O 1
ATOM 3479 N N . VAL B 1 222 ? 11.562 11.391 1.291 1 98.62 222 VAL B N 1
ATOM 3480 C CA . VAL B 1 222 ? 12.281 10.266 0.713 1 98.62 222 VAL B CA 1
ATOM 3481 C C . VAL B 1 222 ? 12.391 10.438 -0.799 1 98.62 222 VAL B C 1
ATOM 3483 O O . VAL B 1 222 ? 11.43 10.844 -1.457 1 98.62 222 VAL B O 1
ATOM 3486 N N . ILE B 1 223 ? 13.562 10.211 -1.335 1 98.62 223 ILE B N 1
ATOM 3487 C CA . ILE B 1 223 ? 13.797 10.18 -2.775 1 98.62 223 ILE B CA 1
ATOM 3488 C C . ILE B 1 223 ? 13.672 8.742 -3.285 1 98.62 223 ILE B C 1
ATOM 3490 O O . ILE B 1 223 ? 14.312 7.836 -2.76 1 98.62 223 ILE B O 1
ATOM 3494 N N . ILE B 1 224 ? 12.805 8.562 -4.203 1 98.75 224 ILE B N 1
ATOM 3495 C CA . ILE B 1 224 ? 12.734 7.301 -4.938 1 98.75 224 ILE B CA 1
ATOM 3496 C C . ILE B 1 224 ? 13.438 7.449 -6.285 1 98.75 224 ILE B C 1
ATOM 3498 O O . ILE B 1 224 ? 12.984 8.219 -7.145 1 98.75 224 ILE B O 1
ATOM 3502 N N . ARG B 1 225 ? 14.523 6.727 -6.469 1 98.44 225 ARG B N 1
ATOM 3503 C CA . ARG B 1 225 ? 15.383 6.84 -7.645 1 98.44 225 ARG B CA 1
ATOM 3504 C C . ARG B 1 225 ? 15.375 5.547 -8.453 1 98.44 225 ARG B C 1
ATOM 3506 O O . ARG B 1 225 ? 15.531 4.461 -7.895 1 98.44 225 ARG B O 1
ATOM 3513 N N . GLY B 1 226 ? 15.141 5.711 -9.758 1 97.38 226 GLY B N 1
ATOM 3514 C CA . GLY B 1 226 ? 15.273 4.559 -10.641 1 97.38 226 GLY B CA 1
ATOM 3515 C C . GLY B 1 226 ? 13.938 4.051 -11.164 1 97.38 226 GLY B C 1
ATOM 3516 O O . GLY B 1 226 ? 13.898 3.184 -12.039 1 97.38 226 GLY B O 1
ATOM 3517 N N . TYR B 1 227 ? 12.781 4.5 -10.586 1 97.75 227 TYR B N 1
ATOM 3518 C CA . TYR B 1 227 ? 11.484 4.113 -11.141 1 97.75 227 TYR B CA 1
ATOM 3519 C C . TYR B 1 227 ? 11.25 4.777 -12.492 1 97.75 227 TYR B C 1
ATOM 3521 O O . TYR B 1 227 ? 11.297 6.004 -12.602 1 97.75 227 TYR B O 1
ATOM 3529 N N . PRO B 1 228 ? 10.961 3.988 -13.461 1 94.69 228 PRO B N 1
ATOM 3530 C CA . PRO B 1 228 ? 10.82 4.547 -14.805 1 94.69 228 PRO B CA 1
ATOM 3531 C C . PRO B 1 228 ? 9.43 5.137 -15.055 1 94.69 228 PRO B C 1
ATOM 3533 O O . PRO B 1 228 ? 8.641 4.566 -15.812 1 94.69 228 PRO B O 1
ATOM 3536 N N . TRP B 1 229 ? 9.195 6.352 -14.656 1 94.31 229 TRP B N 1
ATOM 3537 C CA . TRP B 1 229 ? 7.852 6.93 -14.648 1 94.31 229 TRP B CA 1
ATOM 3538 C C . TRP B 1 229 ? 7.656 7.867 -15.836 1 94.31 229 TRP B C 1
ATOM 3540 O O . TRP B 1 229 ? 6.73 8.68 -15.844 1 94.31 229 TRP B O 1
ATOM 3550 N N . GLY B 1 230 ? 8.555 7.852 -16.859 1 94.12 230 GLY B N 1
ATOM 3551 C CA . GLY B 1 230 ? 8.461 8.742 -18 1 94.12 230 GLY B CA 1
ATOM 3552 C C . GLY B 1 230 ? 7.109 8.68 -18.703 1 94.12 230 GLY B C 1
ATOM 3553 O O . GLY B 1 230 ? 6.562 9.719 -19.094 1 94.12 230 GLY B O 1
ATOM 3554 N N . HIS B 1 231 ? 6.551 7.512 -18.781 1 94 231 HIS B N 1
ATOM 3555 C CA . HIS B 1 231 ? 5.281 7.297 -19.469 1 94 231 HIS B CA 1
ATOM 3556 C C . HIS B 1 231 ? 4.109 7.805 -18.625 1 94 231 HIS B C 1
ATOM 3558 O O . HIS B 1 231 ? 2.988 7.914 -19.125 1 94 231 HIS B O 1
ATOM 3564 N N . LEU B 1 232 ? 4.352 8.195 -17.422 1 96.81 232 LEU B N 1
ATOM 3565 C CA . LEU B 1 232 ? 3.311 8.648 -16.5 1 96.81 232 LEU B CA 1
ATOM 3566 C C . LEU B 1 232 ? 3.377 10.164 -16.312 1 96.81 232 LEU B C 1
ATOM 3568 O O . LEU B 1 232 ? 2.631 10.727 -15.516 1 96.81 232 LEU B O 1
ATOM 3572 N N . ARG B 1 233 ? 4.277 10.875 -17 1 96.75 233 ARG B N 1
ATOM 3573 C CA . ARG B 1 233 ? 4.371 12.32 -16.859 1 96.75 233 ARG B CA 1
ATOM 3574 C C . ARG B 1 233 ? 3.016 12.984 -17.078 1 96.75 233 ARG B C 1
ATOM 3576 O O . ARG B 1 233 ? 2.301 12.648 -18.016 1 96.75 233 ARG B O 1
ATOM 3583 N N . SER B 1 234 ? 2.67 13.781 -16.172 1 95.62 234 SER B N 1
ATOM 3584 C CA . SER B 1 234 ? 1.357 14.414 -16.219 1 95.62 234 SER B CA 1
ATOM 3585 C C . SER B 1 234 ? 1.325 15.695 -15.391 1 95.62 234 SER B C 1
ATOM 3587 O O . SER B 1 234 ? 2.109 15.852 -14.453 1 95.62 234 SER B O 1
ATOM 3589 N N . ASP B 1 235 ? 0.464 16.625 -15.734 1 92.44 235 ASP B N 1
ATOM 3590 C CA . ASP B 1 235 ? 0.24 17.828 -14.953 1 92.44 235 ASP B CA 1
ATOM 3591 C C . ASP B 1 235 ? -0.964 17.672 -14.023 1 92.44 235 ASP B C 1
ATOM 3593 O O . ASP B 1 235 ? -1.367 18.625 -13.352 1 92.44 235 ASP B O 1
ATOM 3597 N N . GLY B 1 236 ? -1.464 16.531 -13.938 1 89.69 236 GLY B N 1
ATOM 3598 C CA . GLY B 1 236 ? -2.668 16.297 -13.156 1 89.69 236 GLY B CA 1
ATOM 3599 C C . GLY B 1 236 ? -2.395 16.172 -11.672 1 89.69 236 GLY B C 1
ATOM 3600 O O . GLY B 1 236 ? -1.357 16.625 -11.18 1 89.69 236 GLY B O 1
ATOM 3601 N N . GLY B 1 237 ? -3.377 15.742 -10.844 1 97.56 237 GLY B N 1
ATOM 3602 C CA . GLY B 1 237 ? -3.34 15.609 -9.391 1 97.56 237 GLY B CA 1
ATOM 3603 C C . GLY B 1 237 ? -3.805 14.25 -8.906 1 97.56 237 GLY B C 1
ATOM 3604 O O . GLY B 1 237 ? -3.756 13.266 -9.648 1 97.56 237 GLY B O 1
ATOM 3605 N N . VAL B 1 238 ? -4.133 14.234 -7.703 1 98.19 238 VAL B N 1
ATOM 3606 C CA . VAL B 1 238 ? -4.375 12.984 -6.988 1 98.19 238 VAL B CA 1
ATOM 3607 C C . VAL B 1 238 ? -5.781 12.477 -7.293 1 98.19 238 VAL B C 1
ATOM 3609 O O . VAL B 1 238 ? -6.109 11.32 -7.004 1 98.19 238 VAL B O 1
ATOM 3612 N N . LYS B 1 239 ? -6.629 13.203 -7.938 1 96.88 239 LYS B N 1
ATOM 3613 C CA . LYS B 1 239 ? -8.062 12.961 -8.102 1 96.88 239 LYS B CA 1
ATOM 3614 C C . LYS B 1 239 ? -8.32 11.594 -8.727 1 96.88 239 LYS B C 1
ATOM 3616 O O . LYS B 1 239 ? -9.25 10.891 -8.328 1 96.88 239 LYS B O 1
ATOM 3621 N N . PRO B 1 240 ? -7.52 11.148 -9.711 1 97.44 240 PRO B N 1
ATOM 3622 C CA . PRO B 1 240 ? -7.77 9.844 -10.328 1 97.44 240 PRO B CA 1
ATOM 3623 C C . PRO B 1 240 ? -7.727 8.695 -9.328 1 97.44 240 PRO B C 1
ATOM 3625 O O . PRO B 1 240 ? -8.25 7.609 -9.602 1 97.44 240 PRO B O 1
ATOM 3628 N N . LEU B 1 241 ? -7.109 8.875 -8.172 1 98.06 241 LEU B N 1
ATOM 3629 C CA . LEU B 1 241 ? -7.023 7.84 -7.148 1 98.06 241 LEU B CA 1
ATOM 3630 C C . LEU B 1 241 ? -8.328 7.734 -6.371 1 98.06 241 LEU B C 1
ATOM 3632 O O . LEU B 1 241 ? -8.562 6.75 -5.664 1 98.06 241 LEU B O 1
ATOM 3636 N N . LEU B 1 242 ? -9.133 8.781 -6.387 1 97.25 242 LEU B N 1
ATOM 3637 C CA . LEU B 1 242 ? -10.352 8.82 -5.586 1 97.25 242 LEU B CA 1
ATOM 3638 C C . LEU B 1 242 ? -11.492 8.109 -6.305 1 97.25 242 LEU B C 1
ATOM 3640 O O . LEU B 1 242 ? -11.852 8.477 -7.426 1 97.25 242 LEU B O 1
ATOM 3644 N N . ARG B 1 243 ? -12.008 7.102 -5.648 1 94.62 243 ARG B N 1
ATOM 3645 C CA . ARG B 1 243 ? -13.18 6.441 -6.215 1 94.62 243 ARG B CA 1
ATOM 3646 C C . ARG B 1 243 ? -14.406 7.344 -6.133 1 94.62 243 ARG B C 1
ATOM 3648 O O . ARG B 1 243 ? -14.742 7.844 -5.059 1 94.62 243 ARG B O 1
ATOM 3655 N N . PRO B 1 244 ? -15.008 7.5 -7.258 1 91.81 244 PRO B N 1
ATOM 3656 C CA . PRO B 1 244 ? -16.234 8.297 -7.223 1 91.81 244 PRO B CA 1
ATOM 3657 C C . PRO B 1 244 ? -17.281 7.73 -6.27 1 91.81 244 PRO B C 1
ATOM 3659 O O . PRO B 1 244 ? -17.438 6.512 -6.172 1 91.81 244 PRO B O 1
ATOM 3662 N N . ARG B 1 245 ? -18.016 8.641 -5.652 1 88.94 245 ARG B N 1
ATOM 3663 C CA . ARG B 1 245 ? -19 8.289 -4.633 1 88.94 245 ARG B CA 1
ATOM 3664 C C . ARG B 1 245 ? -19.984 7.254 -5.164 1 88.94 245 ARG B C 1
ATOM 3666 O O . ARG B 1 245 ? -20.359 6.328 -4.445 1 88.94 245 ARG B O 1
ATOM 3673 N N . GLU B 1 246 ? -20.406 7.387 -6.406 1 87.75 246 GLU B N 1
ATOM 3674 C CA . GLU B 1 246 ? -21.422 6.527 -7.004 1 87.75 246 GLU B CA 1
ATOM 3675 C C . GLU B 1 246 ? -20.891 5.105 -7.195 1 87.75 246 GLU B C 1
ATOM 3677 O O . GLU B 1 246 ? -21.688 4.164 -7.324 1 87.75 246 GLU B O 1
ATOM 3682 N N . LEU B 1 247 ? -19.578 4.98 -7.164 1 86.5 247 LEU B N 1
ATOM 3683 C CA . LEU B 1 247 ? -18.969 3.674 -7.395 1 86.5 247 LEU B CA 1
ATOM 3684 C C . LEU B 1 247 ? -18.438 3.084 -6.09 1 86.5 247 LEU B C 1
ATOM 3686 O O . LEU B 1 247 ? -17.922 1.967 -6.078 1 86.5 247 LEU B O 1
ATOM 3690 N N . ASP B 1 248 ? -18.562 3.814 -5.035 1 86.94 248 ASP B N 1
ATOM 3691 C CA . ASP B 1 248 ? -18.047 3.391 -3.734 1 86.94 248 ASP B CA 1
ATOM 3692 C C . ASP B 1 248 ? -19.062 2.498 -3.012 1 86.94 248 ASP B C 1
ATOM 3694 O O . ASP B 1 248 ? -19.828 2.975 -2.176 1 86.94 248 ASP B O 1
ATOM 3698 N N . VAL B 1 249 ? -18.938 1.245 -3.117 1 85.81 249 VAL B N 1
ATOM 3699 C CA . VAL B 1 249 ? -19.984 0.314 -2.693 1 85.81 249 VAL B CA 1
ATOM 3700 C C . VAL B 1 249 ? -19.844 0.015 -1.204 1 85.81 249 VAL B C 1
ATOM 3702 O O . VAL B 1 249 ? -20.688 -0.657 -0.612 1 85.81 249 VAL B O 1
ATOM 3705 N N . PHE B 1 250 ? -18.875 0.541 -0.58 1 88 250 PHE B N 1
ATOM 3706 C CA . PHE B 1 250 ? -18.672 0.232 0.83 1 88 250 PHE B CA 1
ATOM 3707 C C . PHE B 1 250 ? -19.031 1.426 1.705 1 88 250 PHE B C 1
ATOM 3709 O O . PHE B 1 250 ? -18.875 1.377 2.928 1 88 250 PHE B O 1
ATOM 3716 N N . ARG B 1 251 ? -19.391 2.533 1.075 1 83.25 251 ARG B N 1
ATOM 3717 C CA . ARG B 1 251 ? -19.797 3.713 1.833 1 83.25 251 ARG B CA 1
ATOM 3718 C C . ARG B 1 251 ? -21.094 3.461 2.588 1 83.25 251 ARG B C 1
ATOM 3720 O O . ARG B 1 251 ? -21.312 4.027 3.66 1 83.25 251 ARG B O 1
ATOM 3727 N N . GLY B 1 252 ? -22.016 2.676 2.02 1 68.62 252 GLY B N 1
ATOM 3728 C CA . GLY B 1 252 ? -23.359 2.545 2.547 1 68.62 252 GLY B CA 1
ATOM 3729 C C . GLY B 1 252 ? -23.531 1.333 3.443 1 68.62 252 GLY B C 1
ATOM 3730 O O . GLY B 1 252 ? -22.719 0.403 3.404 1 68.62 252 GLY B O 1
#

Nearest PDB structures (foldseek):
  8g8p-assembly1_AAA  TM=9.809E-01  e=1.745E-33  Archaeoglobus fulgidus DSM 4304
  2g9i-assembly1_B  TM=9.555E-01  e=7.118E-28  Archaeoglobus fulgidus DSM 4304
  4p86-assembly1_B  TM=3.773E-01  e=8.784E-01  Bacillus subtilis
  3ib5-assembly1_A-2  TM=3.959E-01  e=1.838E+00  Ligilactobacillus salivarius UCC118
  8g8p-assembly1_AAA  TM=9.793E-01  e=3.523E-33  Archaeoglobus fulgidus DSM 4304

Radius of gyration: 22.4 Å; Cα contacts (8 Å, |Δi|>4): 1223; chains: 2; bounding box: 54×59×49 Å